Protein AF-R9M1T6-F1 (afdb_monomer_lite)

Radius of gyration: 25.54 Å; chains: 1; bounding box: 54×60×74 Å

Sequence (435 aa):
MQYQVSIPTLMDFFCQGEHQGFSEADIQTAEKTIGVALPTIYRDFLKTYGLDPINNRHNHINCPPKGIVTSYSYIQDTLEDWVEEFQEAKEQGQENRYKDNGYFALWQLPQEKWSAITDNYVLLWCENQGVWNAGYRLSDLQAGLSDPPLYISTNDDYISFAKCADNLDAFLLSMLWDAAYGYNGGVRLTDSTQINSALSQAGIDRKLLEFRGLLSACLDDKRETLYLYYNNGEYQELCTANRNKPAPQAKPVFEKPTLKYVPKGPYHIEVTFDQGIDPPNSTHIHPLIARVIERMYGKRLLVRYDWMKAIGKTKGLTLDLRDVIIEPDGTAHAPIPVNLPSSFYLDPADWSIIEEMPNLQTLRIENLIVDDFSFLSKCKNLKMLSLYNTNFTDCRMLLKLPKLEEVDLRFCPLEHEEVLQTLDIRQVGLAKEQQ

Structure (mmCIF, N/CA/C/O backbone):
data_AF-R9M1T6-F1
#
_entry.id   AF-R9M1T6-F1
#
loop_
_atom_site.group_PDB
_atom_site.id
_atom_site.type_symbol
_atom_site.label_atom_id
_atom_site.label_alt_id
_atom_site.label_comp_id
_atom_site.label_asym_id
_atom_site.label_entity_id
_atom_site.label_seq_id
_atom_site.pdbx_PDB_ins_code
_atom_site.Cartn_x
_atom_site.Cartn_y
_atom_site.Cartn_z
_atom_site.occupancy
_atom_site.B_iso_or_equiv
_atom_site.auth_seq_id
_atom_site.auth_comp_id
_atom_site.auth_asym_id
_atom_site.auth_atom_id
_atom_site.pdbx_PDB_model_num
ATOM 1 N N . MET A 1 1 ? 18.495 -6.689 -30.232 1.00 90.88 1 MET A N 1
ATOM 2 C CA . MET A 1 1 ? 17.414 -5.689 -30.244 1.00 90.88 1 MET A CA 1
ATOM 3 C C . MET A 1 1 ? 16.111 -6.429 -30.179 1.00 90.88 1 MET A C 1
ATOM 5 O O . MET A 1 1 ? 15.750 -7.103 -31.139 1.00 90.88 1 MET A O 1
ATOM 9 N N . GLN A 1 2 ? 15.448 -6.329 -29.042 1.00 91.50 2 GLN A N 1
ATOM 10 C CA . GLN A 1 2 ? 14.134 -6.905 -28.820 1.00 91.50 2 GLN A CA 1
ATOM 11 C C . GLN A 1 2 ? 13.161 -5.745 -28.665 1.00 91.50 2 GLN A C 1
ATOM 13 O O . GLN A 1 2 ? 13.312 -4.972 -27.735 1.00 91.50 2 GLN A O 1
ATOM 18 N N . TYR A 1 3 ? 12.201 -5.592 -29.574 1.00 86.50 3 TYR A N 1
ATOM 19 C CA . TYR A 1 3 ? 11.207 -4.507 -29.507 1.00 86.50 3 TYR A CA 1
ATOM 20 C C . TYR A 1 3 ? 9.906 -4.950 -28.812 1.00 86.50 3 TYR A C 1
ATOM 22 O O . TYR A 1 3 ? 9.049 -4.130 -28.504 1.00 86.50 3 TYR A O 1
ATOM 30 N N . GLN A 1 4 ? 9.685 -6.265 -28.671 1.00 81.38 4 GLN A N 1
ATOM 31 C CA . GLN A 1 4 ? 8.559 -6.856 -27.930 1.00 81.38 4 GLN A CA 1
ATOM 32 C C . GLN A 1 4 ? 9.092 -7.357 -26.592 1.00 81.38 4 GLN A C 1
ATOM 34 O O . GLN A 1 4 ? 9.202 -8.560 -26.376 1.00 81.38 4 GLN A O 1
ATOM 39 N N . VAL A 1 5 ? 9.537 -6.428 -25.749 1.00 92.25 5 VAL A N 1
ATOM 40 C CA . VAL A 1 5 ? 10.061 -6.798 -24.436 1.00 92.25 5 VAL A CA 1
ATOM 41 C C . VAL A 1 5 ? 8.866 -7.126 -23.548 1.00 92.25 5 VAL A C 1
ATOM 43 O O . VAL A 1 5 ? 8.037 -6.256 -23.293 1.00 92.25 5 VAL A O 1
ATOM 46 N N . SER A 1 6 ? 8.737 -8.392 -23.158 1.00 94.56 6 SER A N 1
ATOM 47 C CA . SER A 1 6 ? 7.660 -8.848 -22.279 1.00 94.56 6 SER A CA 1
ATOM 48 C C . SER A 1 6 ? 7.925 -8.420 -20.836 1.00 94.56 6 SER A C 1
ATOM 50 O O . SER A 1 6 ? 9.070 -8.130 -20.474 1.00 94.56 6 SER A O 1
ATOM 52 N N . ILE A 1 7 ? 6.887 -8.429 -19.994 1.00 96.12 7 ILE A N 1
ATOM 53 C CA . ILE A 1 7 ? 7.049 -8.179 -18.558 1.00 96.12 7 ILE A CA 1
ATOM 54 C C . ILE A 1 7 ? 8.094 -9.121 -17.936 1.00 96.12 7 ILE A C 1
ATOM 56 O O . ILE A 1 7 ? 9.019 -8.592 -17.327 1.00 96.12 7 ILE A O 1
ATOM 60 N N . PRO A 1 8 ? 8.073 -10.456 -18.152 1.00 96.25 8 PRO A N 1
ATOM 61 C CA . PRO A 1 8 ? 9.146 -11.340 -17.688 1.00 96.25 8 PRO A CA 1
ATOM 62 C C . PRO A 1 8 ? 10.553 -10.879 -18.082 1.00 96.25 8 PRO A C 1
ATOM 64 O O . PRO A 1 8 ? 11.430 -10.786 -17.234 1.00 96.25 8 PRO A O 1
ATOM 67 N N . THR A 1 9 ? 10.767 -10.493 -19.345 1.00 95.62 9 THR A N 1
ATOM 68 C CA . THR A 1 9 ? 12.081 -10.009 -19.800 1.00 95.62 9 THR A CA 1
ATOM 69 C C . THR A 1 9 ? 12.487 -8.692 -19.131 1.00 95.62 9 THR A C 1
ATOM 71 O O . THR A 1 9 ? 13.675 -8.457 -18.906 1.00 95.62 9 THR A O 1
ATOM 74 N N . LEU A 1 10 ? 11.528 -7.820 -18.803 1.00 95.62 10 LEU A N 1
ATOM 75 C CA . LEU A 1 10 ? 11.800 -6.607 -18.030 1.00 95.62 10 LEU A CA 1
ATOM 76 C C . LEU A 1 10 ? 12.114 -6.925 -16.563 1.00 95.62 10 LEU A C 1
ATOM 78 O O . LEU A 1 10 ? 13.045 -6.339 -16.015 1.00 95.62 10 LEU A O 1
ATOM 82 N N . MET A 1 11 ? 11.401 -7.868 -15.946 1.00 95.88 11 MET A N 1
ATOM 83 C CA . MET A 1 11 ? 11.691 -8.325 -14.584 1.00 95.88 11 MET A CA 1
ATOM 84 C C . MET A 1 11 ? 13.109 -8.901 -14.495 1.00 95.88 11 MET A C 1
ATOM 86 O O . MET A 1 11 ? 13.895 -8.427 -13.676 1.00 95.88 11 MET A O 1
ATOM 90 N N . ASP A 1 12 ? 13.489 -9.795 -15.416 1.00 94.06 12 ASP A N 1
ATOM 91 C CA . ASP A 1 12 ? 14.853 -10.339 -15.537 1.00 94.06 12 ASP A CA 1
ATOM 92 C C . ASP A 1 12 ? 15.905 -9.236 -15.754 1.00 94.06 12 ASP A C 1
ATOM 94 O O . ASP A 1 12 ? 17.079 -9.367 -15.390 1.00 94.06 12 ASP A O 1
ATOM 98 N N . PHE A 1 13 ? 15.514 -8.141 -16.417 1.00 93.69 13 PHE A N 1
ATOM 99 C CA . PHE A 1 13 ? 16.402 -7.012 -16.657 1.00 93.69 13 PHE A CA 1
ATOM 100 C C . PHE A 1 13 ? 16.722 -6.240 -15.381 1.00 93.69 13 PHE A C 1
ATOM 102 O O . PHE A 1 13 ? 17.888 -5.892 -15.176 1.00 93.69 13 PHE A O 1
ATOM 109 N N . PHE A 1 14 ? 15.720 -5.977 -14.544 1.00 91.38 14 PHE A N 1
ATOM 110 C CA . PHE A 1 14 ? 15.881 -5.191 -13.322 1.00 91.38 14 PHE A CA 1
ATOM 111 C C . PHE A 1 14 ? 16.317 -6.016 -12.109 1.00 91.38 14 PHE A C 1
ATOM 113 O O . PHE A 1 14 ? 16.978 -5.482 -11.214 1.00 91.38 14 PHE A O 1
ATOM 120 N N . CYS A 1 15 ? 15.944 -7.292 -12.055 1.00 90.12 15 CYS A N 1
ATOM 121 C CA . CYS A 1 15 ? 16.201 -8.195 -10.941 1.00 90.12 15 CYS A CA 1
ATOM 122 C C . CYS A 1 15 ? 16.911 -9.445 -11.464 1.00 90.12 15 CYS A C 1
ATOM 124 O O . CYS A 1 15 ? 16.300 -10.334 -12.044 1.00 90.12 15 CYS A O 1
ATOM 126 N N . GLN A 1 16 ? 18.233 -9.489 -11.281 1.00 85.62 16 GLN A N 1
ATOM 127 C CA . GLN A 1 16 ? 19.038 -10.637 -11.692 1.00 85.62 16 GLN A CA 1
ATOM 128 C C . GLN A 1 16 ? 18.942 -11.762 -10.659 1.00 85.62 16 GLN A C 1
ATOM 130 O O . GLN A 1 16 ? 19.071 -11.515 -9.460 1.00 85.62 16 GLN A O 1
ATOM 135 N N . GLY A 1 17 ? 18.841 -13.000 -11.138 1.00 86.75 17 GLY A N 1
ATOM 136 C CA . GLY A 1 17 ? 18.866 -14.193 -10.297 1.00 86.75 17 GLY A CA 1
ATOM 137 C C . GLY A 1 17 ? 17.488 -14.822 -10.138 1.00 86.75 17 GLY A C 1
ATOM 138 O O . GLY A 1 17 ? 16.671 -14.779 -11.051 1.00 86.75 17 GLY A O 1
ATOM 139 N N . GLU A 1 18 ? 17.271 -15.479 -9.004 1.00 89.31 18 GLU A N 1
ATOM 140 C CA . GLU A 1 18 ? 16.006 -16.143 -8.706 1.00 89.31 18 GLU A CA 1
ATOM 141 C C . GLU A 1 18 ? 14.976 -15.121 -8.218 1.00 89.31 18 GLU A C 1
ATOM 143 O O . GLU A 1 18 ? 15.185 -14.461 -7.197 1.00 89.31 18 GLU A O 1
ATOM 148 N N . HIS A 1 19 ? 13.867 -15.014 -8.946 1.00 91.94 19 HIS A N 1
ATOM 149 C CA . HIS A 1 19 ? 12.735 -14.187 -8.548 1.00 91.94 19 HIS A CA 1
ATOM 150 C C . HIS A 1 19 ? 12.046 -14.753 -7.313 1.00 91.94 19 HIS A C 1
ATOM 152 O O . HIS A 1 19 ? 12.027 -15.966 -7.085 1.00 91.94 19 HIS A O 1
ATOM 158 N N . GLN A 1 20 ? 11.471 -13.860 -6.518 1.00 86.81 20 GLN A N 1
ATOM 159 C CA . GLN A 1 20 ? 10.734 -14.228 -5.320 1.00 86.81 20 GLN A CA 1
ATOM 160 C C . GLN A 1 20 ? 9.318 -13.666 -5.408 1.00 86.81 20 GLN A C 1
ATOM 162 O O . GLN A 1 20 ? 9.093 -12.530 -5.827 1.00 86.81 20 GLN A O 1
ATOM 167 N N . GLY A 1 21 ? 8.342 -14.443 -4.950 1.00 87.56 21 GLY A N 1
ATOM 168 C CA . GLY A 1 21 ? 6.949 -14.024 -4.949 1.00 87.56 21 GLY A CA 1
ATOM 169 C C . GLY A 1 21 ? 6.192 -14.460 -3.709 1.00 87.56 21 GLY A C 1
ATOM 170 O O . GLY A 1 21 ? 6.712 -15.139 -2.824 1.00 87.56 21 GLY A O 1
ATOM 171 N N . PHE A 1 22 ? 4.944 -14.014 -3.635 1.00 87.00 22 PHE A N 1
ATOM 172 C CA . PHE A 1 22 ? 4.088 -14.258 -2.483 1.00 87.00 22 PHE A CA 1
ATOM 173 C C . PHE A 1 22 ? 3.567 -15.690 -2.443 1.00 87.00 22 PHE A C 1
ATOM 175 O O . PHE A 1 22 ? 3.377 -16.345 -3.473 1.00 87.00 22 PHE A O 1
ATOM 182 N N . SER A 1 23 ? 3.285 -16.164 -1.229 1.00 87.50 23 SER A N 1
ATOM 183 C CA . SER A 1 23 ? 2.700 -17.483 -1.044 1.00 87.50 23 SER A CA 1
ATOM 184 C C . SER A 1 23 ? 1.258 -17.525 -1.559 1.00 87.50 23 SER A C 1
ATOM 186 O O . SER A 1 23 ? 0.512 -16.545 -1.514 1.00 87.50 23 SER A O 1
ATOM 188 N N . GLU A 1 24 ? 0.831 -18.708 -2.000 1.00 93.44 24 GLU A N 1
ATOM 189 C CA . GLU A 1 24 ? -0.563 -18.970 -2.372 1.00 93.44 24 GLU A CA 1
ATOM 190 C C . GLU A 1 24 ? -1.530 -18.642 -1.217 1.00 93.44 24 GLU A C 1
ATOM 192 O O . GLU A 1 24 ? -2.611 -18.104 -1.445 1.00 93.44 24 GLU A O 1
ATOM 197 N N . ALA A 1 25 ? -1.118 -18.903 0.028 1.00 86.00 25 ALA A N 1
ATOM 198 C CA . ALA A 1 25 ? -1.914 -18.631 1.221 1.00 86.00 25 ALA A CA 1
ATOM 199 C C . ALA A 1 25 ? -2.118 -17.126 1.469 1.00 86.00 25 ALA A C 1
ATOM 201 O O . ALA A 1 25 ? -3.219 -16.715 1.847 1.00 86.00 25 ALA A O 1
ATOM 202 N N . ASP A 1 26 ? -1.100 -16.295 1.226 1.00 84.25 26 ASP A N 1
ATOM 203 C CA . ASP A 1 26 ? -1.210 -14.838 1.378 1.00 84.25 26 ASP A CA 1
ATOM 204 C C . ASP A 1 26 ? -2.172 -14.249 0.345 1.00 84.25 26 ASP A C 1
ATOM 206 O O . ASP A 1 26 ? -3.029 -13.431 0.685 1.00 84.25 26 ASP A O 1
ATOM 210 N N . ILE A 1 27 ? -2.079 -14.712 -0.904 1.00 92.94 27 ILE A N 1
ATOM 211 C CA . ILE A 1 27 ? -2.970 -14.284 -1.989 1.00 92.94 27 ILE A CA 1
ATOM 212 C C . ILE A 1 27 ? -4.417 -14.686 -1.680 1.00 92.94 27 ILE A C 1
ATOM 214 O O . ILE A 1 27 ? -5.307 -13.843 -1.736 1.00 92.94 27 ILE A O 1
ATOM 218 N N . GLN A 1 28 ? -4.658 -15.932 -1.267 1.00 94.38 28 GLN A N 1
ATOM 219 C CA . GLN A 1 28 ? -6.000 -16.393 -0.885 1.00 94.38 28 GLN A CA 1
ATOM 220 C C . GLN A 1 28 ? -6.563 -15.623 0.317 1.00 94.38 28 GLN A C 1
ATOM 222 O O . GLN A 1 28 ? -7.764 -15.359 0.395 1.00 94.38 28 GLN A O 1
ATOM 227 N N . THR A 1 29 ? -5.703 -15.237 1.261 1.00 85.56 29 THR A N 1
ATOM 228 C CA . THR A 1 29 ? -6.105 -14.424 2.414 1.00 85.56 29 THR A CA 1
ATOM 229 C C . THR A 1 29 ? -6.502 -13.009 1.984 1.00 85.56 29 THR A C 1
ATOM 231 O O . THR A 1 29 ? -7.514 -12.494 2.469 1.00 85.56 29 THR A O 1
ATOM 234 N N . ALA A 1 30 ? -5.771 -12.398 1.045 1.00 86.00 30 ALA A N 1
ATOM 235 C CA . ALA A 1 30 ? -6.167 -11.129 0.433 1.00 86.00 30 ALA A CA 1
ATOM 236 C C . ALA A 1 30 ? -7.517 -11.250 -0.292 1.00 86.00 30 ALA A C 1
ATOM 238 O O . ALA A 1 30 ? -8.430 -10.483 -0.002 1.00 86.00 30 ALA A O 1
ATOM 239 N N . GLU A 1 31 ? -7.686 -12.253 -1.159 1.00 97.00 31 GLU A N 1
ATOM 240 C CA . GLU A 1 31 ? -8.927 -12.505 -1.915 1.00 97.00 31 GLU A CA 1
ATOM 241 C C . GLU A 1 31 ? -10.145 -12.696 -1.006 1.00 97.00 31 GLU A C 1
ATOM 243 O O . GLU A 1 31 ? -11.215 -12.135 -1.248 1.00 97.00 31 GLU A O 1
ATOM 248 N N . LYS A 1 32 ? -9.973 -13.436 0.096 1.00 93.00 32 LYS A N 1
ATOM 249 C CA . LYS A 1 32 ? -11.011 -13.594 1.119 1.00 93.00 32 LYS A CA 1
ATOM 250 C C . LYS A 1 32 ? -11.379 -12.261 1.775 1.00 93.00 32 LYS A C 1
ATOM 252 O O . LYS A 1 32 ? -12.546 -12.051 2.090 1.00 93.00 32 LYS A O 1
ATOM 257 N N . THR A 1 33 ? -10.398 -11.386 1.986 1.00 87.50 33 THR A N 1
ATOM 258 C CA . THR A 1 33 ? -10.590 -10.069 2.610 1.00 87.50 33 THR A CA 1
ATOM 259 C C . THR A 1 33 ? -11.335 -9.114 1.677 1.00 87.50 33 THR A C 1
ATOM 261 O O . THR A 1 33 ? -12.267 -8.445 2.113 1.00 87.50 33 THR A O 1
ATOM 264 N N . ILE A 1 34 ? -10.980 -9.083 0.389 1.00 93.38 34 ILE A N 1
ATOM 265 C CA . ILE A 1 34 ? -11.637 -8.224 -0.615 1.00 93.38 34 ILE A CA 1
ATOM 266 C C . ILE A 1 34 ? -12.942 -8.819 -1.170 1.00 93.38 34 ILE A C 1
ATOM 268 O O . ILE A 1 34 ? -13.701 -8.120 -1.839 1.00 93.38 34 ILE A O 1
ATOM 272 N N . GLY A 1 35 ? -13.216 -10.100 -0.906 1.00 95.25 35 GLY A N 1
ATOM 273 C CA . GLY A 1 35 ? -14.449 -10.781 -1.304 1.00 95.25 35 GLY A CA 1
ATOM 274 C C . GLY A 1 35 ? -14.520 -11.179 -2.783 1.00 95.25 35 GLY A C 1
ATOM 275 O O . GLY A 1 35 ? -15.610 -11.462 -3.280 1.00 95.25 35 GLY A O 1
ATOM 276 N N . VAL A 1 36 ? -13.392 -11.202 -3.500 1.00 97.00 36 VAL A N 1
ATOM 277 C CA . VAL A 1 36 ? -13.307 -11.618 -4.909 1.00 97.00 36 VAL A CA 1
ATOM 278 C C . VAL A 1 36 ? -11.933 -12.223 -5.210 1.00 97.00 36 VAL A C 1
ATOM 280 O O . VAL A 1 36 ? -10.946 -11.876 -4.564 1.00 97.00 36 VAL A O 1
ATOM 283 N N . ALA A 1 37 ? -11.864 -13.125 -6.191 1.00 97.38 37 ALA A N 1
ATOM 284 C CA . ALA A 1 37 ? -10.594 -13.657 -6.679 1.00 97.38 37 ALA A CA 1
ATOM 285 C C . ALA A 1 37 ? -9.868 -12.630 -7.565 1.00 97.38 37 ALA A C 1
ATOM 287 O O . ALA A 1 37 ? -10.502 -11.888 -8.318 1.00 97.38 37 ALA A O 1
ATOM 288 N N . LEU A 1 38 ? -8.538 -12.613 -7.501 1.00 97.81 38 LEU A N 1
ATOM 289 C CA . LEU A 1 38 ? -7.703 -11.826 -8.405 1.00 97.81 38 LEU A CA 1
ATOM 290 C C . LEU A 1 38 ? -7.570 -12.539 -9.767 1.00 97.81 38 LEU A C 1
ATOM 292 O O . LEU A 1 38 ? -7.615 -13.774 -9.817 1.00 97.81 38 LEU A O 1
ATOM 296 N N . PRO A 1 39 ? -7.348 -11.805 -10.876 1.00 97.94 39 PRO A N 1
ATOM 297 C CA . PRO A 1 39 ? -7.115 -12.417 -12.186 1.00 97.94 39 PRO A CA 1
ATOM 298 C C . PRO A 1 39 ? -5.910 -13.371 -12.169 1.00 97.94 39 PRO A C 1
ATOM 300 O O . PRO A 1 39 ? -4.900 -13.065 -11.535 1.00 97.94 39 PRO A O 1
ATOM 303 N N . THR A 1 40 ? -5.981 -14.497 -12.892 1.00 97.94 40 THR A N 1
ATOM 304 C CA . THR A 1 40 ? -4.942 -15.556 -12.897 1.00 97.94 40 THR A CA 1
ATOM 305 C C . THR A 1 40 ? -3.554 -15.034 -13.275 1.00 97.94 40 THR A C 1
ATOM 307 O O . THR A 1 40 ? -2.688 -14.998 -12.416 1.00 97.94 40 THR A O 1
ATOM 310 N N . ILE A 1 41 ? -3.380 -14.482 -14.475 1.00 97.19 41 ILE A N 1
ATOM 311 C CA . ILE A 1 41 ? -3.114 -13.052 -14.541 1.00 97.19 41 ILE A CA 1
ATOM 312 C C . ILE A 1 41 ? -2.075 -12.467 -13.576 1.00 97.19 41 ILE A C 1
ATOM 314 O O . ILE A 1 41 ? -0.861 -12.659 -13.632 1.00 97.19 41 ILE A O 1
ATOM 318 N N . TYR A 1 42 ? -2.645 -11.683 -12.675 1.00 97.81 42 TYR A N 1
ATOM 319 C CA . TYR A 1 42 ? -1.970 -10.953 -11.632 1.00 97.81 42 TYR A CA 1
ATOM 320 C C . TYR A 1 42 ? -1.501 -11.866 -10.497 1.00 97.81 42 TYR A C 1
ATOM 322 O O . TYR A 1 42 ? -0.472 -11.599 -9.881 1.00 97.81 42 TYR A O 1
ATOM 330 N N . ARG A 1 43 ? -2.199 -12.981 -10.243 1.00 97.81 43 ARG A N 1
ATOM 331 C CA . ARG A 1 43 ? -1.748 -13.993 -9.275 1.00 97.81 43 ARG A CA 1
ATOM 332 C C . ARG A 1 43 ? -0.415 -14.601 -9.698 1.00 97.81 43 ARG A C 1
ATOM 334 O O . ARG A 1 43 ? 0.479 -14.720 -8.868 1.00 97.81 43 ARG A O 1
ATOM 341 N N . ASP A 1 44 ? -0.266 -14.943 -10.972 1.00 98.12 44 ASP A N 1
ATOM 342 C CA . ASP A 1 44 ? 0.965 -15.511 -11.518 1.00 98.12 44 ASP A CA 1
ATOM 343 C C . ASP A 1 44 ? 2.113 -14.499 -11.433 1.00 98.12 44 ASP A C 1
ATOM 345 O O . ASP A 1 44 ? 3.217 -14.856 -11.013 1.00 98.12 44 ASP A O 1
ATOM 349 N N . PHE A 1 45 ? 1.832 -13.219 -11.710 1.00 98.12 45 PHE A N 1
ATOM 350 C CA . PHE A 1 45 ? 2.783 -12.134 -11.469 1.00 98.12 45 PHE A CA 1
ATOM 351 C C . PHE A 1 45 ? 3.197 -12.051 -9.990 1.00 98.12 45 PHE A C 1
ATOM 353 O O . PHE A 1 45 ? 4.386 -12.096 -9.689 1.00 98.12 45 PHE A O 1
ATOM 360 N N . LEU A 1 46 ? 2.246 -12.003 -9.050 1.00 96.00 46 LEU A N 1
ATOM 361 C CA . LEU A 1 46 ? 2.537 -11.916 -7.612 1.00 96.00 46 LEU A CA 1
ATOM 362 C C . LEU A 1 46 ? 3.334 -13.118 -7.088 1.00 96.00 46 LEU A C 1
ATOM 364 O O . LEU A 1 46 ? 4.223 -12.944 -6.254 1.00 96.00 46 LEU A O 1
ATOM 368 N N . LYS A 1 47 ? 3.033 -14.327 -7.567 1.00 96.50 47 LYS A N 1
ATOM 369 C CA . LYS A 1 47 ? 3.713 -15.571 -7.164 1.00 96.50 47 LYS A CA 1
ATOM 370 C C . LYS A 1 47 ? 5.120 -15.695 -7.725 1.00 96.50 47 LYS A C 1
ATOM 372 O O . LYS A 1 47 ? 5.947 -16.360 -7.112 1.00 96.50 47 LYS A O 1
ATOM 377 N N . THR A 1 48 ? 5.373 -15.084 -8.877 1.00 97.12 48 THR A N 1
ATOM 378 C CA . THR A 1 48 ? 6.676 -15.167 -9.542 1.00 97.12 48 THR A CA 1
ATOM 379 C C . THR A 1 48 ? 7.578 -14.015 -9.121 1.00 97.12 48 THR A C 1
ATOM 381 O O . THR A 1 48 ? 8.725 -14.243 -8.769 1.00 97.12 48 THR A O 1
ATOM 384 N N . TYR A 1 49 ? 7.040 -12.797 -9.116 1.00 96.19 49 TYR A N 1
ATOM 385 C CA . TYR A 1 49 ? 7.806 -11.553 -9.062 1.00 96.19 49 TYR A CA 1
ATOM 386 C C . TYR A 1 49 ? 7.456 -10.662 -7.874 1.00 96.19 49 TYR A C 1
ATOM 388 O O . TYR A 1 49 ? 8.081 -9.625 -7.693 1.00 96.19 49 TYR A O 1
ATOM 396 N N . GLY A 1 50 ? 6.419 -10.982 -7.095 1.00 88.94 50 GLY A N 1
ATOM 397 C CA . GLY A 1 50 ? 5.816 -10.038 -6.151 1.00 88.94 50 GLY A CA 1
ATOM 398 C C . GLY A 1 50 ? 6.771 -9.464 -5.095 1.00 88.94 50 GLY A C 1
ATOM 399 O O . GLY A 1 50 ? 6.568 -8.331 -4.661 1.00 88.94 50 GLY A O 1
ATOM 400 N N . LEU A 1 51 ? 7.820 -10.200 -4.720 1.00 85.38 51 LEU A N 1
ATOM 401 C CA . LEU A 1 51 ? 8.828 -9.776 -3.741 1.00 85.38 51 LEU A CA 1
ATOM 402 C C . LEU A 1 51 ? 10.077 -9.154 -4.381 1.00 85.38 51 LEU A C 1
ATOM 404 O O . LEU A 1 51 ? 10.993 -8.755 -3.658 1.00 85.38 51 LEU A O 1
ATOM 408 N N . ASP A 1 52 ? 10.126 -9.039 -5.707 1.00 88.69 52 ASP A N 1
ATOM 409 C CA . ASP A 1 52 ? 11.267 -8.451 -6.393 1.00 88.69 52 ASP A CA 1
ATOM 410 C C . ASP A 1 52 ? 11.441 -6.967 -6.015 1.00 88.69 52 ASP A C 1
ATOM 412 O O . ASP A 1 52 ? 10.468 -6.201 -6.017 1.00 88.69 52 ASP A O 1
ATOM 416 N N . PRO A 1 53 ? 12.680 -6.507 -5.739 1.00 85.31 53 PRO A N 1
ATOM 417 C CA . PRO A 1 53 ? 12.933 -5.138 -5.287 1.00 85.31 53 PRO A CA 1
ATOM 418 C C . PRO A 1 53 ? 12.425 -4.053 -6.240 1.00 85.31 53 PRO A C 1
ATOM 420 O O . PRO A 1 53 ? 12.062 -2.965 -5.792 1.00 85.31 53 PRO A O 1
ATOM 423 N N . ILE A 1 54 ? 12.377 -4.337 -7.547 1.00 89.12 54 ILE A N 1
ATOM 424 C CA . ILE A 1 54 ? 11.920 -3.371 -8.551 1.00 89.12 54 ILE A CA 1
ATOM 425 C C . ILE A 1 54 ? 10.463 -2.942 -8.335 1.00 89.12 54 ILE A C 1
ATOM 427 O O . ILE A 1 54 ? 10.132 -1.792 -8.610 1.00 89.12 54 ILE A O 1
ATOM 431 N N . ASN A 1 55 ? 9.625 -3.800 -7.743 1.00 89.69 55 ASN A N 1
ATOM 432 C CA . ASN A 1 55 ? 8.229 -3.485 -7.417 1.00 89.69 55 ASN A CA 1
ATOM 433 C C . ASN A 1 55 ? 8.077 -2.444 -6.297 1.00 89.69 55 ASN A C 1
ATOM 435 O O . ASN A 1 55 ? 6.955 -2.066 -5.967 1.00 89.69 55 ASN A O 1
ATOM 439 N N . ASN A 1 56 ? 9.187 -2.027 -5.678 1.00 83.50 56 ASN A N 1
ATOM 440 C CA . ASN A 1 56 ? 9.245 -1.013 -4.625 1.00 83.50 56 ASN A CA 1
ATOM 441 C C . ASN A 1 56 ? 10.143 0.180 -4.987 1.00 83.50 56 ASN A C 1
ATOM 443 O O . ASN A 1 56 ? 10.456 1.009 -4.124 1.00 83.50 56 ASN A O 1
ATOM 447 N N . ARG A 1 57 ? 10.580 0.259 -6.248 1.00 83.56 57 ARG A N 1
ATOM 448 C CA . ARG A 1 57 ? 11.387 1.357 -6.772 1.00 83.56 57 ARG A CA 1
ATOM 449 C C . ARG A 1 57 ? 10.479 2.363 -7.466 1.00 83.56 57 ARG A C 1
ATOM 451 O O . ARG A 1 57 ? 9.777 2.010 -8.406 1.00 83.56 57 ARG A O 1
ATOM 458 N N . HIS A 1 58 ? 10.572 3.628 -7.068 1.00 82.06 58 HIS A N 1
ATOM 459 C CA . HIS A 1 58 ? 9.731 4.739 -7.526 1.00 82.06 58 HIS A CA 1
ATOM 460 C C . HIS A 1 58 ? 8.251 4.613 -7.174 1.00 82.06 58 HIS A C 1
ATOM 462 O O . HIS A 1 58 ? 7.676 5.586 -6.730 1.00 82.06 58 HIS A O 1
ATOM 468 N N . ASN A 1 59 ? 7.627 3.460 -7.362 1.00 84.06 59 ASN A N 1
ATOM 469 C CA . ASN A 1 59 ? 6.248 3.199 -6.978 1.00 84.06 59 ASN A CA 1
ATOM 470 C C . ASN A 1 59 ? 6.161 1.824 -6.305 1.00 84.06 59 ASN A C 1
ATOM 472 O O . ASN A 1 59 ? 7.161 1.102 -6.224 1.00 84.06 59 ASN A O 1
ATOM 476 N N . HIS A 1 60 ? 4.977 1.465 -5.812 1.00 83.31 60 HIS A N 1
ATOM 477 C CA . HIS A 1 60 ? 4.789 0.281 -4.980 1.00 83.31 60 HIS A CA 1
ATOM 478 C C . HIS A 1 60 ? 3.673 -0.606 -5.502 1.00 83.31 60 HIS A C 1
ATOM 480 O O . HIS A 1 60 ? 2.542 -0.152 -5.637 1.00 83.31 60 HIS A O 1
ATOM 486 N N . ILE A 1 61 ? 3.967 -1.889 -5.706 1.00 90.75 61 ILE A N 1
ATOM 487 C CA . ILE A 1 61 ? 2.935 -2.928 -5.743 1.00 90.75 61 ILE A CA 1
ATOM 488 C C . ILE A 1 61 ? 2.553 -3.285 -4.302 1.00 90.75 61 ILE A C 1
ATOM 490 O O . ILE A 1 61 ? 3.411 -3.524 -3.452 1.00 90.75 61 ILE A O 1
ATOM 494 N N . ASN A 1 62 ? 1.256 -3.324 -4.019 1.00 84.56 62 ASN A N 1
ATOM 495 C CA . ASN A 1 62 ? 0.725 -3.641 -2.703 1.00 84.56 62 ASN A CA 1
ATOM 496 C C . ASN A 1 62 ? 0.897 -5.131 -2.376 1.00 84.56 62 ASN A C 1
ATOM 498 O O . ASN A 1 62 ? 0.451 -6.009 -3.114 1.00 84.56 62 ASN A O 1
ATOM 502 N N . CYS A 1 63 ? 1.499 -5.419 -1.222 1.00 80.12 63 CYS A N 1
ATOM 503 C CA . CYS A 1 63 ? 1.819 -6.784 -0.810 1.00 80.12 63 CYS A CA 1
ATOM 504 C C . CYS A 1 63 ? 0.624 -7.481 -0.125 1.00 80.12 63 CYS A C 1
ATOM 506 O O . CYS A 1 63 ? 0.120 -6.961 0.876 1.00 80.12 63 CYS A O 1
ATOM 508 N N . PRO A 1 64 ? 0.191 -8.678 -0.557 1.00 75.69 64 PRO A N 1
ATOM 509 C CA . PRO A 1 64 ? -0.746 -9.489 0.217 1.00 75.69 64 PRO A CA 1
ATOM 510 C C . PRO A 1 64 ? -0.116 -9.982 1.544 1.00 75.69 64 PRO A C 1
ATOM 512 O O . PRO A 1 64 ? 1.108 -10.012 1.675 1.00 75.69 64 PRO A O 1
ATOM 515 N N . PRO A 1 65 ? -0.930 -10.363 2.548 1.00 64.44 65 PRO A N 1
ATOM 516 C CA . PRO A 1 65 ? -2.390 -10.309 2.536 1.00 64.44 65 PRO A CA 1
ATOM 517 C C . PRO A 1 65 ? -2.963 -8.932 2.900 1.00 64.44 65 PRO A C 1
ATOM 519 O O . PRO A 1 65 ? -4.101 -8.641 2.556 1.00 64.44 65 PRO A O 1
ATOM 522 N N . LYS A 1 66 ? -2.198 -8.080 3.596 1.00 68.25 66 LYS A N 1
ATOM 523 C CA . LYS A 1 66 ? -2.715 -6.837 4.204 1.00 68.25 66 LYS A CA 1
ATOM 524 C C . LYS A 1 66 ? -2.704 -5.614 3.280 1.00 68.25 66 LYS A C 1
ATOM 526 O O . LYS A 1 66 ? -3.375 -4.639 3.587 1.00 68.25 66 LYS A O 1
ATOM 531 N N . GLY A 1 67 ? -1.912 -5.621 2.210 1.00 70.19 67 GLY A N 1
ATOM 532 C CA . GLY A 1 67 ? -1.770 -4.475 1.307 1.00 70.19 67 GLY A CA 1
ATOM 533 C C . GLY A 1 67 ? -2.827 -4.416 0.207 1.00 70.19 67 GLY A C 1
ATOM 534 O O . GLY A 1 67 ? -3.085 -3.340 -0.318 1.00 70.19 67 GLY A O 1
ATOM 535 N N . ILE A 1 68 ? -3.446 -5.546 -0.141 1.00 85.06 68 ILE A N 1
ATOM 536 C CA . ILE A 1 68 ? -4.497 -5.590 -1.161 1.00 85.06 68 ILE A CA 1
ATOM 537 C C . ILE A 1 68 ? -5.837 -5.359 -0.470 1.00 85.06 68 ILE A C 1
ATOM 539 O O . ILE A 1 68 ? -6.370 -6.242 0.200 1.00 85.06 68 ILE A O 1
ATOM 543 N N . VAL A 1 69 ? -6.366 -4.153 -0.634 1.00 88.00 69 VAL A N 1
ATOM 544 C CA . VAL A 1 69 ? -7.611 -3.695 -0.009 1.00 88.00 69 VAL A CA 1
ATOM 545 C C . VAL A 1 69 ? -8.515 -3.041 -1.045 1.00 88.00 69 VAL A C 1
ATOM 547 O O . VAL A 1 69 ? -8.124 -2.835 -2.194 1.00 88.00 69 VAL A O 1
ATOM 550 N N . THR A 1 70 ? -9.747 -2.728 -0.653 1.00 96.06 70 THR A N 1
ATOM 551 C CA . THR A 1 70 ? -10.694 -2.043 -1.536 1.00 96.06 70 THR A CA 1
ATOM 552 C C . THR A 1 70 ? -10.709 -0.536 -1.279 1.00 96.06 70 THR A C 1
ATOM 554 O O . THR A 1 70 ? -10.483 -0.106 -0.147 1.00 96.06 70 THR A O 1
ATOM 557 N N . SER A 1 71 ? -11.015 0.277 -2.293 1.00 95.38 71 SER A N 1
ATOM 558 C CA . SER A 1 71 ? -11.194 1.724 -2.127 1.00 95.38 71 SER A CA 1
ATOM 559 C C . SER A 1 71 ? -12.288 2.027 -1.107 1.00 95.38 71 SER A C 1
ATOM 561 O O . SER A 1 71 ? -12.141 2.959 -0.327 1.00 95.38 71 SER A O 1
ATOM 563 N N . TYR A 1 72 ? -13.333 1.198 -1.021 1.00 96.50 72 TYR A N 1
ATOM 564 C CA . TYR A 1 72 ? -14.376 1.349 -0.002 1.00 96.50 72 TYR A CA 1
ATOM 565 C C . TYR A 1 72 ? -13.843 1.175 1.425 1.00 96.50 72 TYR A C 1
ATOM 567 O O . TYR A 1 72 ? -14.302 1.885 2.313 1.00 96.50 72 TYR A O 1
ATOM 575 N N . SER A 1 73 ? -12.853 0.302 1.650 1.00 87.50 73 SER A N 1
ATOM 576 C CA . SER A 1 73 ? -12.189 0.192 2.959 1.00 87.50 73 SER A CA 1
ATOM 577 C C . SER A 1 73 ? -11.523 1.513 3.346 1.00 87.50 73 SER A C 1
ATOM 579 O O . SER A 1 73 ? -11.747 2.015 4.440 1.00 87.50 73 SER A O 1
ATOM 581 N N . TYR A 1 74 ? -10.769 2.123 2.427 1.00 82.00 74 TYR A N 1
ATOM 582 C CA . TYR A 1 74 ? -10.125 3.414 2.682 1.00 82.00 74 TYR A CA 1
ATOM 583 C C . TYR A 1 74 ? -11.115 4.570 2.804 1.00 82.00 74 TYR A C 1
ATOM 585 O O . TYR A 1 74 ? -10.901 5.472 3.611 1.00 82.00 74 TYR A O 1
ATOM 593 N N . ILE A 1 75 ? -12.198 4.563 2.021 1.00 87.19 75 ILE A N 1
ATOM 594 C CA . ILE A 1 75 ? -13.286 5.533 2.176 1.00 87.19 75 ILE A CA 1
ATOM 595 C C . ILE A 1 75 ? -13.867 5.406 3.579 1.00 87.19 75 ILE A C 1
ATOM 597 O O . ILE A 1 75 ? -14.053 6.424 4.229 1.00 87.19 75 ILE A O 1
ATOM 601 N N . GLN A 1 76 ? -14.134 4.190 4.059 1.00 82.62 76 GLN A N 1
ATOM 602 C CA . GLN A 1 76 ? -14.685 3.976 5.392 1.00 82.62 76 GLN A CA 1
ATOM 603 C C . GLN A 1 76 ? -13.753 4.520 6.479 1.00 82.62 76 GLN A C 1
ATOM 605 O O . GLN A 1 76 ? -14.204 5.329 7.288 1.00 82.62 76 GLN A O 1
ATOM 610 N N . ASP A 1 77 ? -12.465 4.174 6.429 1.00 74.44 77 ASP A N 1
ATOM 611 C CA . ASP A 1 77 ? -11.452 4.699 7.354 1.00 74.44 77 ASP A CA 1
ATOM 612 C C . ASP A 1 77 ? -11.387 6.234 7.292 1.00 74.44 77 ASP A C 1
ATOM 614 O O . ASP A 1 77 ? -11.375 6.917 8.316 1.00 74.44 77 ASP A O 1
ATOM 618 N N . THR A 1 78 ? -11.430 6.797 6.079 1.00 75.88 78 THR A N 1
ATOM 619 C CA . THR A 1 78 ? -11.468 8.249 5.882 1.00 75.88 78 THR A CA 1
ATOM 620 C C . THR A 1 78 ? -12.735 8.841 6.489 1.00 75.88 78 THR A C 1
ATOM 622 O O . THR A 1 78 ? -12.672 9.869 7.140 1.00 75.88 78 THR A O 1
ATOM 625 N N . LEU A 1 79 ? -13.902 8.225 6.319 1.00 79.06 79 LEU A N 1
ATOM 626 C CA . LEU A 1 79 ? -15.160 8.758 6.833 1.00 79.06 79 LEU A CA 1
ATOM 627 C C . LEU A 1 79 ? -15.213 8.782 8.356 1.00 79.06 79 LEU A C 1
ATOM 629 O O . LEU A 1 79 ? -15.726 9.763 8.894 1.00 79.06 79 LEU A O 1
ATOM 633 N N . GLU A 1 80 ? -14.669 7.770 9.041 1.00 73.06 80 GLU A N 1
ATOM 634 C CA . GLU A 1 80 ? -14.558 7.745 10.511 1.00 73.06 80 GLU A CA 1
ATOM 635 C C . GLU A 1 80 ? -13.899 9.021 11.050 1.00 73.06 80 GLU A C 1
ATOM 637 O O . GLU A 1 80 ? -14.313 9.576 12.071 1.00 73.06 80 GLU A O 1
ATOM 642 N N . ASP A 1 81 ? -12.941 9.536 10.289 1.00 70.44 81 ASP A N 1
ATOM 643 C CA . ASP A 1 81 ? -12.188 10.744 10.565 1.00 70.44 81 ASP A CA 1
ATOM 644 C C . ASP A 1 81 ? -13.008 12.041 10.408 1.00 70.44 81 ASP A C 1
ATOM 646 O O . ASP A 1 81 ? -12.643 13.064 10.994 1.00 70.44 81 ASP A O 1
ATOM 650 N N . TRP A 1 82 ? -14.096 12.043 9.633 1.00 76.06 82 TRP A N 1
ATOM 651 C CA . TRP A 1 82 ? -14.937 13.225 9.376 1.00 76.06 82 TRP A CA 1
ATOM 652 C C . TRP A 1 82 ? -16.309 13.176 10.059 1.00 76.06 82 TRP A C 1
ATOM 654 O O . TRP A 1 82 ? -17.018 14.181 10.038 1.00 76.06 82 TRP A O 1
ATOM 664 N N . VAL A 1 83 ? -16.690 12.055 10.693 1.00 80.75 83 VAL A N 1
ATOM 665 C CA . VAL A 1 83 ? -18.034 11.864 11.282 1.00 80.75 83 VAL A CA 1
ATOM 666 C C . VAL A 1 83 ? -18.448 13.022 12.190 1.00 80.75 83 VAL A C 1
ATOM 668 O O . VAL A 1 83 ? -19.552 13.536 12.040 1.00 80.75 83 VAL A O 1
ATOM 671 N N . GLU A 1 84 ? -17.583 13.437 13.122 1.00 81.38 84 GLU A N 1
ATOM 672 C CA . GLU A 1 84 ? -17.891 14.520 14.072 1.00 81.38 84 GLU A CA 1
ATOM 673 C C . GLU A 1 84 ? -18.152 15.848 13.344 1.00 81.38 84 GLU A C 1
ATOM 675 O O . GLU A 1 84 ? -19.152 16.514 13.607 1.00 81.38 84 GLU A O 1
ATOM 680 N N . GLU A 1 85 ? -17.288 16.201 12.392 1.00 86.56 85 GLU A N 1
ATOM 681 C CA . GLU A 1 85 ? -17.356 17.457 11.640 1.00 86.56 85 GLU A CA 1
ATOM 682 C C . GLU A 1 85 ? -18.587 17.511 10.724 1.00 86.56 85 GLU A C 1
ATOM 684 O O . GLU A 1 85 ? -19.311 18.508 10.693 1.00 86.56 85 GLU A O 1
ATOM 689 N N . PHE A 1 86 ? -18.867 16.423 10.005 1.00 91.75 86 PHE A N 1
ATOM 690 C CA . PHE A 1 86 ? -20.032 16.329 9.126 1.00 91.75 86 PHE A CA 1
ATOM 691 C C . PHE A 1 86 ? -21.345 16.336 9.907 1.00 91.75 86 PHE A C 1
ATOM 693 O O . PHE A 1 86 ? -22.312 16.979 9.485 1.00 91.75 86 PHE A O 1
ATOM 700 N N . GLN A 1 87 ? -21.375 15.673 11.064 1.00 92.25 87 GLN A N 1
ATOM 701 C CA . GLN A 1 87 ? -22.532 15.674 11.948 1.00 92.25 87 GLN A CA 1
ATOM 702 C C . GLN A 1 87 ? -22.797 17.075 12.519 1.00 92.25 87 GLN A C 1
ATOM 704 O O . GLN A 1 87 ? -23.930 17.551 12.457 1.00 92.25 87 GLN A O 1
ATOM 709 N N . GLU A 1 88 ? -21.762 17.774 12.992 1.00 92.31 88 GLU A N 1
ATOM 710 C CA . GLU A 1 88 ? -21.880 19.149 13.490 1.00 92.31 88 GLU A CA 1
ATOM 711 C C . GLU A 1 88 ? -22.372 20.106 12.392 1.00 92.31 88 GLU A C 1
ATOM 713 O O . GLU A 1 88 ? -23.294 20.899 12.606 1.00 92.31 88 GLU A O 1
ATOM 718 N N . ALA A 1 89 ? -21.809 20.002 11.185 1.00 91.62 89 ALA A N 1
ATOM 719 C CA . ALA A 1 89 ? -22.225 20.815 10.048 1.00 91.62 89 ALA A CA 1
ATOM 720 C C . ALA A 1 89 ? -23.704 20.604 9.696 1.00 91.62 89 ALA A C 1
ATOM 722 O O . ALA A 1 89 ? -24.405 21.566 9.372 1.00 91.62 89 ALA A O 1
ATOM 723 N N . LYS A 1 90 ? -24.195 19.365 9.792 1.00 92.00 90 LYS A N 1
ATOM 724 C CA . LYS A 1 90 ? -25.604 19.024 9.578 1.00 92.00 90 LYS A CA 1
ATOM 725 C C . LYS A 1 90 ? -26.512 19.612 10.654 1.00 92.00 90 LYS A C 1
ATOM 727 O O . LYS A 1 90 ? -27.520 20.237 10.330 1.00 92.00 90 LYS A O 1
ATOM 732 N N . GLU A 1 91 ? -26.140 19.480 11.923 1.00 94.38 91 GLU A N 1
ATOM 733 C CA . GLU A 1 91 ? -26.906 20.019 13.056 1.00 94.38 91 GLU A CA 1
ATOM 734 C C . GLU A 1 91 ? -26.998 21.552 13.032 1.00 94.38 91 GLU A C 1
ATOM 736 O O . GLU A 1 91 ? -28.027 22.122 13.398 1.00 94.38 91 GLU A O 1
ATOM 741 N N . GLN A 1 92 ? -25.957 22.228 12.540 1.00 94.31 92 GLN A N 1
ATOM 742 C CA . GLN A 1 92 ? -25.909 23.688 12.424 1.00 94.31 92 GLN A CA 1
ATOM 743 C C . GLN A 1 92 ? -26.481 24.231 11.101 1.00 94.31 92 GLN A C 1
ATOM 745 O O . GLN A 1 92 ? -26.458 25.445 10.884 1.00 94.31 92 GLN A O 1
ATOM 750 N N . GLY A 1 93 ? -26.966 23.372 10.196 1.00 93.12 93 GLY A N 1
ATOM 751 C CA . GLY A 1 93 ? -27.460 23.785 8.875 1.00 93.12 93 GLY A CA 1
ATOM 752 C C . GLY A 1 93 ? -26.372 24.365 7.956 1.00 93.12 93 GLY A C 1
ATOM 753 O O . GLY A 1 93 ? -26.650 25.217 7.113 1.00 93.12 93 GLY A O 1
ATOM 754 N N . GLN A 1 94 ? -25.121 23.934 8.126 1.00 93.25 94 GLN A N 1
ATOM 755 C CA . GLN A 1 94 ? -23.929 24.403 7.406 1.00 93.25 94 GLN A CA 1
ATOM 756 C C . GLN A 1 94 ? -23.448 23.417 6.325 1.00 93.25 94 GLN A C 1
ATOM 758 O O . GLN A 1 94 ? -22.340 23.555 5.809 1.00 93.25 94 GLN A O 1
ATOM 763 N N . GLU A 1 95 ? -24.290 22.459 5.933 1.00 92.38 95 GLU A N 1
ATOM 764 C CA . GLU A 1 95 ? -23.999 21.405 4.944 1.00 92.38 95 GLU A CA 1
ATOM 765 C C . GLU A 1 95 ? -23.466 21.954 3.610 1.00 92.38 95 GLU A C 1
ATOM 767 O O . GLU A 1 95 ? -22.614 21.344 2.969 1.00 92.38 95 GLU A O 1
ATOM 772 N N . ASN A 1 96 ? -23.902 23.156 3.215 1.00 91.81 96 ASN A N 1
ATOM 773 C CA . ASN A 1 96 ? -23.476 23.810 1.975 1.00 91.81 96 ASN A CA 1
ATOM 774 C C . ASN A 1 96 ? -21.954 24.062 1.898 1.00 91.81 96 ASN A C 1
ATOM 776 O O . ASN A 1 96 ? -21.426 24.260 0.806 1.00 91.81 96 ASN A O 1
ATOM 780 N N . ARG A 1 97 ? -21.236 24.038 3.032 1.00 91.00 97 ARG A N 1
ATOM 781 C CA . ARG A 1 97 ? -19.762 24.096 3.070 1.00 91.00 97 ARG A CA 1
ATOM 782 C C . ARG A 1 97 ? -19.101 22.875 2.428 1.00 91.00 97 ARG A C 1
ATOM 784 O O . ARG A 1 97 ? -17.999 22.997 1.908 1.00 91.00 97 ARG A O 1
ATOM 791 N N . TYR A 1 98 ? -19.786 21.734 2.434 1.00 89.56 98 TYR A N 1
ATOM 792 C CA . TYR A 1 98 ? -19.284 20.445 1.955 1.00 89.56 98 TYR A CA 1
ATOM 793 C C . TYR A 1 98 ? -19.985 19.983 0.675 1.00 89.56 98 TYR A C 1
ATOM 795 O O . TYR A 1 98 ? -19.868 18.822 0.296 1.00 89.56 98 TYR A O 1
ATOM 803 N N . LYS A 1 99 ? -20.710 20.876 -0.010 1.00 88.12 99 LYS A N 1
ATOM 804 C CA . LYS A 1 99 ? -21.498 20.533 -1.206 1.00 88.12 99 LYS A CA 1
ATOM 805 C C . LYS A 1 99 ? -20.670 19.877 -2.325 1.00 88.12 99 LYS A C 1
ATOM 807 O O . LYS A 1 99 ? -21.203 19.059 -3.061 1.00 88.12 99 LYS A O 1
ATOM 812 N N . ASP A 1 100 ? -19.384 20.229 -2.417 1.00 85.38 100 ASP A N 1
ATOM 813 C CA . ASP A 1 100 ? -18.444 19.728 -3.428 1.00 85.38 100 ASP A CA 1
ATOM 814 C C . ASP A 1 100 ? -17.489 18.658 -2.850 1.00 85.38 100 ASP A C 1
ATOM 816 O O . ASP A 1 100 ? -16.544 18.236 -3.511 1.00 85.38 100 ASP A O 1
ATOM 820 N N . ASN A 1 101 ? -17.705 18.215 -1.604 1.00 87.75 101 ASN A N 1
ATOM 821 C CA . ASN A 1 101 ? -16.898 17.186 -0.952 1.00 87.75 101 ASN A CA 1
ATOM 822 C C . ASN A 1 101 ? -17.530 15.802 -1.183 1.00 87.75 101 ASN A C 1
ATOM 824 O O . ASN A 1 101 ? -18.577 15.478 -0.619 1.00 87.75 101 ASN A O 1
ATOM 828 N N . GLY A 1 102 ? -16.872 14.959 -1.983 1.00 89.81 102 GLY A N 1
ATOM 829 C CA . GLY A 1 102 ? -17.362 13.612 -2.293 1.00 89.81 102 GLY A CA 1
ATOM 830 C C . GLY A 1 102 ? -17.513 12.705 -1.063 1.00 89.81 102 GLY A C 1
ATOM 831 O O . GLY A 1 102 ? -18.451 11.911 -1.005 1.00 89.81 102 GLY A O 1
ATOM 832 N N . TYR A 1 103 ? -16.663 12.859 -0.043 1.00 89.56 103 TYR A N 1
ATOM 833 C CA . TYR A 1 103 ? -16.782 12.108 1.211 1.00 89.56 103 TYR A CA 1
ATOM 834 C C . TYR A 1 103 ? -18.023 12.522 2.000 1.00 89.56 103 TYR A C 1
ATOM 836 O O . TYR A 1 103 ? -18.697 11.670 2.569 1.00 89.56 103 TYR A O 1
ATOM 844 N N . PHE A 1 104 ? -18.395 13.803 1.979 1.00 94.50 104 PHE A N 1
ATOM 845 C CA . PHE A 1 104 ? -19.644 14.246 2.599 1.00 94.50 104 PHE A CA 1
ATOM 846 C C . PHE A 1 104 ? -20.871 13.635 1.910 1.00 94.50 104 PHE A C 1
ATOM 848 O O . PHE A 1 104 ? -21.820 13.237 2.585 1.00 94.50 104 PHE A O 1
ATOM 855 N N . ALA A 1 105 ? -20.844 13.501 0.580 1.00 95.19 105 ALA A N 1
ATOM 856 C CA . ALA A 1 105 ? -21.903 12.819 -0.162 1.00 95.19 105 ALA A CA 1
ATOM 857 C C . ALA A 1 105 ? -21.970 11.315 0.174 1.00 95.19 105 ALA A C 1
ATOM 859 O O . ALA A 1 105 ? -23.061 10.781 0.379 1.00 95.19 105 ALA A O 1
ATOM 860 N N . LEU A 1 106 ? -20.819 10.641 0.288 1.00 95.88 106 LEU A N 1
ATOM 861 C CA . LEU A 1 106 ? -20.736 9.228 0.683 1.00 95.88 106 LEU A CA 1
ATOM 862 C C . LEU A 1 106 ? -21.219 8.997 2.119 1.00 95.88 106 LEU A C 1
ATOM 864 O O . LEU A 1 106 ? -21.972 8.058 2.360 1.00 95.88 106 LEU A O 1
ATOM 868 N N . TRP A 1 107 ? -20.850 9.872 3.058 1.00 95.06 107 TRP A N 1
ATOM 869 C CA . TRP A 1 107 ? -21.243 9.796 4.470 1.00 95.06 107 TRP A CA 1
ATOM 870 C C . TRP A 1 107 ? -22.762 9.835 4.686 1.00 95.06 107 TRP A C 1
ATOM 872 O O . TRP A 1 107 ? -23.283 9.231 5.622 1.00 95.06 107 TRP A O 1
ATOM 882 N N . GLN A 1 108 ? -23.497 10.524 3.809 1.00 94.50 108 GLN A N 1
ATOM 883 C CA . GLN A 1 108 ? -24.960 10.609 3.876 1.00 94.50 108 GLN A CA 1
ATOM 884 C C . GLN A 1 108 ? -25.674 9.336 3.404 1.00 94.50 108 GLN A C 1
ATOM 886 O O . GLN A 1 108 ? -26.892 9.215 3.571 1.00 94.50 108 GLN A O 1
ATOM 891 N N . LEU A 1 109 ? -24.947 8.406 2.785 1.00 96.44 109 LEU A N 1
ATOM 892 C CA . LEU A 1 109 ? -25.488 7.190 2.202 1.00 96.44 109 LEU A CA 1
ATOM 893 C C . LEU A 1 109 ? -24.959 5.957 2.944 1.00 96.44 109 LEU A C 1
ATOM 895 O O . LEU A 1 109 ? -23.790 5.912 3.323 1.00 96.44 109 LEU A O 1
ATOM 899 N N . PRO A 1 110 ? -25.787 4.912 3.109 1.00 96.31 110 PRO A N 1
ATOM 900 C CA . PRO A 1 110 ? -25.268 3.620 3.530 1.00 96.31 110 PRO A CA 1
ATOM 901 C C . PRO A 1 110 ? -24.331 3.061 2.442 1.00 96.31 110 PRO A C 1
ATOM 903 O O . PRO A 1 110 ? -24.521 3.347 1.253 1.00 96.31 110 PRO A O 1
ATOM 906 N N . GLN A 1 111 ? -23.331 2.268 2.840 1.00 94.44 111 GLN A N 1
ATOM 907 C CA . GLN A 1 111 ? -22.254 1.789 1.962 1.00 94.44 111 GLN A CA 1
ATOM 908 C C . GLN A 1 111 ? -22.767 1.062 0.709 1.00 94.44 111 GLN A C 1
ATOM 910 O O . GLN A 1 111 ? -22.192 1.195 -0.369 1.00 94.44 111 GLN A O 1
ATOM 915 N N . GLU A 1 112 ? -23.899 0.358 0.798 1.00 95.38 112 GLU A N 1
ATOM 916 C CA . GLU A 1 112 ? -24.516 -0.351 -0.332 1.00 95.38 112 GLU A CA 1
ATOM 917 C C . GLU A 1 112 ? -24.982 0.591 -1.455 1.00 95.38 112 GLU A C 1
ATOM 919 O O . GLU A 1 112 ? -25.269 0.140 -2.564 1.00 95.38 112 GLU A O 1
ATOM 924 N N . LYS A 1 113 ? -25.076 1.898 -1.180 1.00 97.56 113 LYS A N 1
ATOM 925 C CA . LYS A 1 113 ? -25.458 2.938 -2.145 1.00 97.56 113 LYS A CA 1
ATOM 926 C C . LYS A 1 113 ? -24.283 3.792 -2.623 1.00 97.56 113 LYS A C 1
ATOM 928 O O . LYS A 1 113 ? -24.504 4.697 -3.427 1.00 97.56 113 LYS A O 1
ATOM 933 N N . TRP A 1 114 ? -23.054 3.524 -2.181 1.00 97.94 114 TRP A N 1
ATOM 934 C CA . TRP A 1 114 ? -21.875 4.296 -2.597 1.00 97.94 114 TRP A CA 1
ATOM 935 C C . TRP A 1 114 ? -21.579 4.204 -4.093 1.00 97.94 114 TRP A C 1
ATOM 937 O O . TRP A 1 114 ? -21.032 5.150 -4.653 1.00 97.94 114 TRP A O 1
ATOM 947 N N . SER A 1 115 ? -22.031 3.143 -4.766 1.00 96.94 115 SER A N 1
ATOM 948 C CA . SER A 1 115 ? -21.910 2.978 -6.221 1.00 96.94 115 SER A CA 1
ATOM 949 C C . SER A 1 115 ? -22.631 4.061 -7.029 1.00 96.94 115 SER A C 1
ATOM 951 O O . SER A 1 115 ? -22.340 4.244 -8.2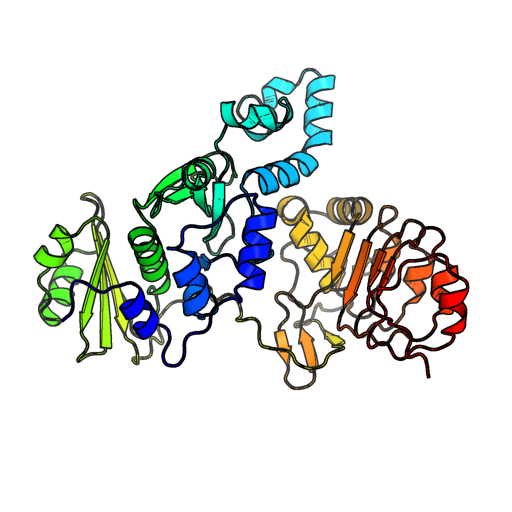05 1.00 96.94 115 SER A O 1
ATOM 953 N N . ALA A 1 116 ? -23.540 4.823 -6.408 1.00 96.75 116 ALA A N 1
ATOM 954 C CA . ALA A 1 116 ? -24.129 6.011 -7.022 1.00 96.75 116 ALA A CA 1
ATOM 955 C C . ALA A 1 116 ? -23.142 7.192 -7.138 1.00 96.75 116 ALA A C 1
ATOM 957 O O . ALA A 1 116 ? -23.419 8.135 -7.876 1.00 96.75 116 ALA A O 1
ATOM 958 N N . ILE A 1 117 ? -22.029 7.156 -6.397 1.00 96.94 117 ILE A N 1
ATOM 959 C CA . ILE A 1 117 ? -21.003 8.206 -6.339 1.00 96.94 117 ILE A CA 1
ATOM 960 C C . ILE A 1 117 ? -19.682 7.700 -6.925 1.00 96.94 117 ILE A C 1
ATOM 962 O O . ILE A 1 117 ? -19.073 8.392 -7.735 1.00 96.94 117 ILE A O 1
ATOM 966 N N . THR A 1 118 ? -19.228 6.511 -6.520 1.00 97.62 118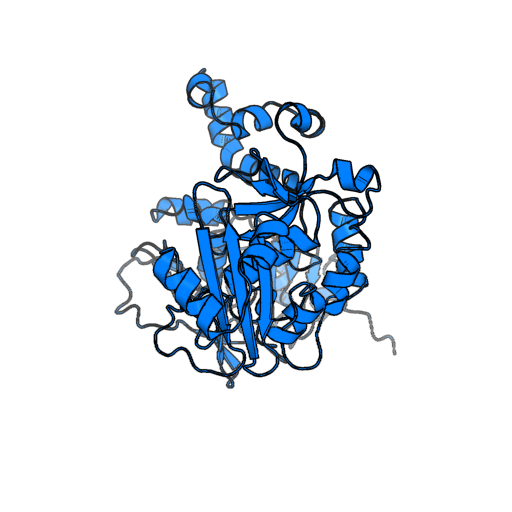 THR A N 1
ATOM 967 C CA . THR A 1 118 ? -17.969 5.923 -6.993 1.00 97.62 118 THR A CA 1
ATOM 968 C C . THR A 1 118 ? -18.009 4.399 -7.002 1.00 97.62 118 THR A C 1
ATOM 970 O O . THR A 1 118 ? -18.598 3.764 -6.121 1.00 97.62 118 THR A O 1
ATOM 973 N N . ASP A 1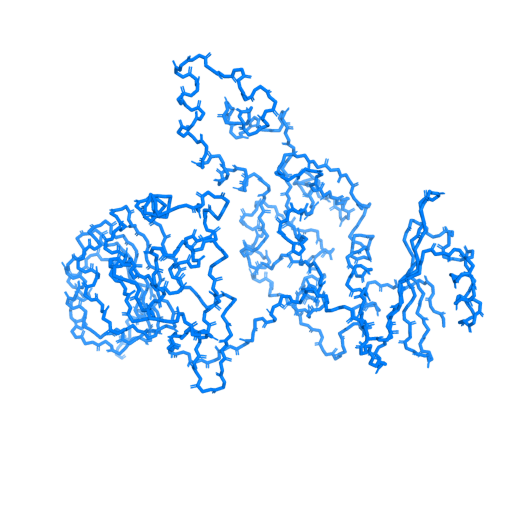 119 ? -17.363 3.802 -8.001 1.00 98.25 119 ASP A N 1
ATOM 974 C CA . ASP A 1 119 ? -17.151 2.359 -8.059 1.00 98.25 119 ASP A CA 1
ATOM 975 C C . ASP A 1 119 ? -16.184 1.902 -6.955 1.00 98.25 119 ASP A C 1
ATOM 977 O O . ASP A 1 119 ? -15.368 2.668 -6.441 1.00 98.25 119 ASP A O 1
ATOM 981 N N . ASN A 1 120 ? -16.251 0.621 -6.596 1.00 98.25 120 ASN A N 1
ATOM 982 C CA . ASN A 1 120 ? -15.277 0.027 -5.688 1.00 98.25 120 ASN A CA 1
ATOM 983 C C . ASN A 1 120 ? -14.081 -0.519 -6.481 1.00 98.25 120 ASN A C 1
ATOM 985 O O . ASN A 1 120 ? -14.273 -1.203 -7.489 1.00 98.25 120 ASN A O 1
ATOM 989 N N . TYR A 1 121 ? -12.863 -0.261 -6.016 1.00 98.44 121 TYR A N 1
ATOM 990 C CA . TYR A 1 121 ? -11.624 -0.662 -6.684 1.00 98.44 121 TYR A CA 1
ATOM 991 C C . TYR A 1 121 ? -10.765 -1.520 -5.758 1.00 98.44 121 TYR A C 1
ATOM 993 O O . TYR A 1 121 ? -10.583 -1.174 -4.599 1.00 98.44 121 TYR A O 1
ATOM 1001 N N . VAL A 1 122 ? -10.214 -2.625 -6.255 1.00 98.06 122 VAL A N 1
ATOM 1002 C CA . VAL A 1 122 ? -9.188 -3.416 -5.565 1.00 98.06 122 VAL A CA 1
ATOM 1003 C C . VAL A 1 122 ? -7.838 -2.763 -5.826 1.00 98.06 122 VAL A C 1
ATOM 1005 O O . VAL A 1 122 ? -7.324 -2.839 -6.942 1.00 98.06 122 VAL A O 1
ATOM 1008 N N . LEU A 1 123 ? -7.286 -2.108 -4.808 1.00 94.56 123 LEU A N 1
ATOM 1009 C CA . LEU A 1 123 ? -6.063 -1.320 -4.905 1.00 94.56 123 LEU A CA 1
ATOM 1010 C C . LEU A 1 123 ? -4.839 -2.225 -4.798 1.00 94.56 123 LEU A C 1
ATOM 1012 O O . LEU A 1 123 ? -4.604 -2.877 -3.778 1.00 94.56 123 LEU A O 1
ATOM 1016 N N . LEU A 1 124 ? -4.043 -2.237 -5.860 1.00 93.25 124 LEU A N 1
ATOM 1017 C CA . LEU A 1 124 ? -2.887 -3.117 -6.010 1.00 93.25 124 LEU A CA 1
ATOM 1018 C C . LEU A 1 124 ? -1.572 -2.356 -6.174 1.00 93.25 124 LEU A C 1
ATOM 1020 O O . LEU A 1 124 ? -0.509 -2.971 -6.164 1.00 93.25 124 LEU A O 1
ATOM 1024 N N . TRP A 1 125 ? -1.636 -1.036 -6.328 1.00 93.56 125 TRP A N 1
ATOM 1025 C CA . TRP A 1 125 ? -0.476 -0.183 -6.526 1.00 93.56 125 TRP A CA 1
ATOM 1026 C C . TRP A 1 125 ? -0.664 1.187 -5.880 1.00 93.56 125 TRP A C 1
ATOM 1028 O O . TRP A 1 125 ? -1.787 1.696 -5.821 1.00 93.56 125 TRP A O 1
ATOM 1038 N N . CYS A 1 126 ? 0.445 1.784 -5.449 1.00 85.56 126 CYS A N 1
ATOM 1039 C CA . CYS A 1 126 ? 0.510 3.107 -4.846 1.00 85.56 126 CYS A CA 1
ATOM 1040 C C . CYS A 1 126 ? 1.753 3.876 -5.335 1.00 85.56 126 CYS A C 1
ATOM 1042 O O . CYS A 1 126 ? 2.845 3.310 -5.438 1.00 85.56 126 CYS A O 1
ATOM 1044 N N . GLU A 1 127 ? 1.593 5.163 -5.627 1.00 84.19 127 GLU A N 1
ATOM 1045 C CA . GLU A 1 127 ? 2.680 6.080 -5.999 1.00 84.19 127 GLU A CA 1
ATOM 1046 C C . GLU A 1 127 ? 3.591 6.397 -4.788 1.00 84.19 127 GLU A C 1
ATOM 1048 O O . GLU A 1 127 ? 3.170 6.245 -3.640 1.00 84.19 127 GLU A O 1
ATOM 1053 N N . ASN A 1 128 ? 4.856 6.798 -5.007 1.00 70.56 128 ASN A N 1
ATOM 1054 C CA . ASN A 1 128 ? 5.838 6.983 -3.912 1.00 70.56 128 ASN A CA 1
ATOM 1055 C C . ASN A 1 128 ? 5.433 7.955 -2.792 1.00 70.56 128 ASN A C 1
ATOM 1057 O O . ASN A 1 128 ? 5.946 7.814 -1.681 1.00 70.56 128 ASN A O 1
ATOM 1061 N N . GLN A 1 129 ? 4.567 8.935 -3.039 1.00 64.19 129 GLN A N 1
ATOM 1062 C CA . GLN A 1 129 ? 4.084 9.862 -2.011 1.00 64.19 129 GLN A CA 1
ATOM 1063 C C . GLN A 1 129 ? 2.805 9.365 -1.332 1.00 64.19 129 GLN A C 1
ATOM 1065 O O . GLN A 1 129 ? 2.321 9.999 -0.395 1.00 64.19 129 GLN A O 1
ATOM 1070 N N . GLY A 1 130 ? 2.254 8.235 -1.777 1.00 68.12 130 GLY A N 1
ATOM 1071 C CA . GLY A 1 130 ? 1.032 7.662 -1.228 1.00 68.12 130 GLY A CA 1
ATOM 1072 C C . GLY A 1 130 ? -0.249 8.347 -1.704 1.00 68.12 130 GLY A C 1
ATOM 1073 O O . GLY A 1 130 ? -1.316 8.072 -1.160 1.00 68.12 130 GLY A O 1
ATOM 1074 N N . VAL A 1 131 ? -0.150 9.258 -2.679 1.00 70.19 131 VAL A N 1
ATOM 1075 C CA . VAL A 1 131 ? -1.274 10.098 -3.125 1.00 70.19 131 VAL A CA 1
ATOM 1076 C C . VAL A 1 131 ? -2.115 9.368 -4.167 1.00 70.19 131 VAL A C 1
ATOM 1078 O O . VAL A 1 131 ? -3.343 9.337 -4.081 1.00 70.19 131 VAL A O 1
ATOM 1081 N N . TRP A 1 132 ? -1.462 8.764 -5.160 1.00 80.12 132 TRP A N 1
ATOM 1082 C CA . TRP A 1 132 ? -2.158 8.071 -6.240 1.00 80.12 132 TRP A CA 1
ATOM 1083 C C . TRP A 1 132 ? -2.183 6.571 -6.023 1.00 80.12 132 TRP A C 1
ATOM 1085 O O . TRP A 1 132 ? -1.180 5.954 -5.670 1.00 80.12 132 TRP A O 1
ATOM 1095 N N . ASN A 1 133 ? -3.348 5.985 -6.273 1.00 92.19 133 ASN A N 1
ATOM 1096 C CA . ASN A 1 133 ? -3.603 4.568 -6.079 1.00 92.19 133 ASN A CA 1
ATOM 1097 C C . ASN A 1 133 ? -4.208 3.988 -7.346 1.00 92.19 133 ASN A C 1
ATOM 1099 O O . ASN A 1 133 ? -5.047 4.626 -7.980 1.00 92.19 133 ASN A O 1
ATOM 1103 N N . ALA A 1 134 ? -3.808 2.773 -7.704 1.00 97.00 134 ALA A N 1
ATOM 1104 C CA . ALA A 1 134 ? -4.309 2.114 -8.897 1.00 97.00 134 ALA A CA 1
ATOM 1105 C C . ALA A 1 134 ? -4.721 0.669 -8.635 1.00 97.00 134 ALA A C 1
ATOM 1107 O O . ALA A 1 134 ? -4.209 -0.002 -7.733 1.00 97.00 134 ALA A O 1
ATOM 1108 N N . GLY A 1 135 ? -5.644 0.184 -9.459 1.00 97.81 135 GLY A N 1
ATOM 1109 C CA . GLY A 1 135 ? -6.011 -1.217 -9.471 1.00 97.81 135 GLY A CA 1
ATOM 1110 C C . GLY A 1 135 ? -7.251 -1.540 -10.284 1.00 97.81 135 GLY A C 1
ATOM 1111 O O . GLY A 1 135 ? -7.654 -0.793 -11.177 1.00 97.81 135 GLY A O 1
ATOM 1112 N N . TYR A 1 136 ? -7.827 -2.701 -9.994 1.00 98.56 136 TYR A N 1
ATOM 1113 C CA . TYR A 1 136 ? -8.958 -3.236 -10.740 1.00 98.56 136 TYR A CA 1
ATOM 1114 C C . TYR A 1 136 ? -10.268 -2.689 -10.206 1.00 98.56 136 TYR A C 1
ATOM 1116 O O . TYR A 1 136 ? -10.454 -2.574 -8.997 1.00 98.56 136 TYR A O 1
ATOM 1124 N N . ARG A 1 137 ? -11.230 -2.441 -11.088 1.00 98.56 137 ARG A N 1
ATOM 1125 C CA . ARG A 1 137 ? -12.607 -2.237 -10.649 1.00 98.56 137 ARG A CA 1
ATOM 1126 C C . ARG A 1 137 ? -13.162 -3.560 -10.114 1.00 98.56 137 ARG A C 1
ATOM 1128 O O . ARG A 1 137 ? -13.094 -4.585 -10.787 1.00 98.56 137 ARG A O 1
ATOM 1135 N N . LEU A 1 138 ? -13.733 -3.550 -8.911 1.00 98.25 138 LEU A N 1
ATOM 1136 C CA . LEU A 1 138 ? -14.219 -4.759 -8.238 1.00 98.25 138 LEU A CA 1
ATOM 1137 C C . LEU A 1 138 ? -15.282 -5.491 -9.073 1.00 98.25 138 LEU A C 1
ATOM 1139 O O . LEU A 1 138 ? -15.260 -6.717 -9.153 1.00 98.25 138 LEU A O 1
ATOM 1143 N N . SER A 1 139 ? -16.179 -4.750 -9.730 1.00 97.69 139 SER A N 1
ATOM 1144 C CA . SER A 1 139 ? -17.224 -5.329 -10.584 1.00 97.69 139 SER A CA 1
ATOM 1145 C C . SER A 1 139 ? -16.664 -6.107 -11.775 1.00 97.69 139 SER A C 1
ATOM 1147 O O . SER A 1 139 ? -17.265 -7.092 -12.192 1.00 97.69 139 SER A O 1
ATOM 1149 N N . ASP A 1 140 ? -15.509 -5.699 -12.303 1.00 98.31 140 ASP A N 1
ATOM 1150 C CA . ASP A 1 140 ? -14.865 -6.359 -13.443 1.00 98.31 140 ASP A CA 1
ATOM 1151 C C . ASP A 1 140 ? -14.286 -7.718 -13.025 1.00 98.31 140 ASP A C 1
ATOM 1153 O O . ASP A 1 140 ? -14.390 -8.703 -13.759 1.00 98.31 140 ASP A O 1
ATOM 1157 N N . LEU A 1 141 ? -13.761 -7.796 -11.797 1.00 98.00 141 LEU A N 1
ATOM 1158 C CA . LEU A 1 141 ? -13.325 -9.052 -11.183 1.00 98.00 141 LEU A CA 1
ATOM 1159 C C . LEU A 1 141 ? -14.512 -9.974 -10.891 1.00 98.00 141 LEU A C 1
ATOM 1161 O O . LEU A 1 141 ? -14.464 -11.166 -11.186 1.00 98.00 141 LEU A O 1
ATOM 1165 N N . GLN A 1 142 ? -15.607 -9.423 -10.362 1.00 97.50 142 GLN A N 1
ATOM 1166 C CA . GLN A 1 142 ? -16.839 -10.176 -10.101 1.00 97.50 142 GLN A CA 1
ATOM 1167 C C . GLN A 1 142 ? -17.485 -10.703 -11.390 1.00 97.50 142 GLN A C 1
ATOM 1169 O O . GLN A 1 142 ? -18.089 -11.775 -11.379 1.00 97.50 142 GLN A O 1
ATOM 1174 N N . ALA A 1 143 ? -17.325 -9.984 -12.503 1.00 97.56 143 ALA A N 1
ATOM 1175 C CA . ALA A 1 143 ? -17.739 -10.432 -13.829 1.00 97.56 143 ALA A CA 1
ATOM 1176 C C . ALA A 1 143 ? -16.831 -11.533 -14.415 1.00 97.56 143 ALA A C 1
ATOM 1178 O O . ALA A 1 143 ? -17.160 -12.100 -15.457 1.00 97.56 143 ALA A O 1
ATOM 1179 N N . GLY A 1 144 ? -15.709 -11.856 -13.761 1.00 95.94 144 GLY A N 1
ATOM 1180 C CA . GLY A 1 144 ? -14.791 -12.914 -14.182 1.00 95.94 144 GLY A CA 1
ATOM 1181 C C . GLY A 1 144 ? -13.944 -12.550 -15.401 1.00 95.94 144 GLY A C 1
ATOM 1182 O O . GLY A 1 144 ? -13.549 -13.445 -16.151 1.00 95.94 144 GLY A O 1
ATOM 1183 N N . LEU A 1 145 ? -13.678 -11.259 -15.634 1.00 96.94 145 LEU A N 1
ATOM 1184 C CA . LEU A 1 145 ? -12.786 -10.839 -16.715 1.00 96.94 145 LEU A CA 1
ATOM 1185 C C . LEU A 1 145 ? -11.361 -11.347 -16.456 1.00 96.94 145 LEU A C 1
ATOM 1187 O O . LEU A 1 145 ? -10.811 -11.169 -15.371 1.00 96.94 145 LEU A O 1
ATOM 1191 N N . SER A 1 146 ? -10.758 -11.980 -17.464 1.00 94.69 146 SER A N 1
ATOM 1192 C CA . SER A 1 146 ? -9.438 -12.614 -17.338 1.00 94.69 146 SER A CA 1
ATOM 1193 C C . SER A 1 146 ? -8.280 -11.617 -17.297 1.00 94.69 146 SER A C 1
ATOM 1195 O O . SER A 1 146 ? -7.259 -11.904 -16.682 1.00 94.69 146 SER A O 1
ATOM 1197 N N . ASP A 1 147 ? -8.440 -10.477 -17.968 1.00 96.75 147 ASP A N 1
ATOM 1198 C CA . ASP A 1 147 ? -7.457 -9.394 -18.047 1.00 96.75 147 ASP A CA 1
ATOM 1199 C C . ASP A 1 147 ? -8.194 -8.044 -18.116 1.00 96.75 147 ASP A C 1
ATOM 1201 O O . ASP A 1 147 ? -8.383 -7.481 -19.197 1.00 96.75 147 ASP A O 1
ATOM 1205 N N . PRO A 1 148 ? -8.773 -7.598 -16.987 1.00 97.69 148 PRO A N 1
ATOM 1206 C CA . PRO A 1 148 ? -9.552 -6.372 -16.945 1.00 97.69 148 PRO A CA 1
ATOM 1207 C C . PRO A 1 148 ? -8.655 -5.125 -17.002 1.00 97.69 148 PRO A C 1
ATOM 1209 O O . PRO A 1 148 ? -7.493 -5.174 -16.587 1.00 97.69 148 PRO A O 1
ATOM 1212 N N . PRO A 1 149 ? -9.200 -3.981 -17.452 1.00 98.25 149 PRO A N 1
ATOM 1213 C CA . PRO A 1 149 ? -8.483 -2.715 -17.414 1.00 98.25 149 PRO A CA 1
ATOM 1214 C C . PRO A 1 149 ? -8.183 -2.279 -15.975 1.00 98.25 149 PRO A C 1
ATOM 1216 O O . PRO A 1 149 ? -8.867 -2.665 -15.021 1.00 98.25 149 PRO A O 1
ATOM 1219 N N . LEU A 1 150 ? -7.174 -1.421 -15.831 1.00 98.12 150 LEU A N 1
ATOM 1220 C CA . LEU A 1 150 ? -6.803 -0.820 -14.555 1.00 98.12 150 LEU A CA 1
ATOM 1221 C C . LEU A 1 150 ? -7.155 0.663 -14.525 1.00 98.12 150 LEU A C 1
ATOM 1223 O O . LEU A 1 150 ? -7.155 1.361 -15.545 1.00 98.12 150 LEU A O 1
ATOM 1227 N N . TYR A 1 151 ? -7.441 1.135 -13.318 1.00 98.44 151 TYR A N 1
ATOM 1228 C CA . TYR A 1 151 ? -7.875 2.491 -13.026 1.00 98.44 151 TYR A CA 1
ATOM 1229 C C . TYR A 1 151 ? -6.962 3.108 -11.976 1.00 98.44 151 TYR A C 1
ATOM 1231 O O . TYR A 1 151 ? -6.550 2.415 -11.050 1.00 98.44 151 TYR A O 1
ATOM 1239 N N . ILE A 1 152 ? -6.672 4.400 -12.107 1.00 96.62 152 ILE A N 1
ATOM 1240 C CA . ILE A 1 152 ? -5.879 5.184 -11.155 1.00 96.62 152 ILE A CA 1
ATOM 1241 C C . ILE A 1 152 ? -6.728 6.306 -10.565 1.00 96.62 152 ILE A C 1
ATOM 1243 O O . ILE A 1 152 ? -7.577 6.863 -11.270 1.00 96.62 152 ILE A O 1
ATOM 1247 N N . SER A 1 153 ? -6.509 6.636 -9.293 1.00 93.06 153 SER A N 1
ATOM 1248 C CA . SER A 1 153 ? -7.129 7.801 -8.678 1.00 93.06 153 SER A CA 1
ATOM 1249 C C . SER A 1 153 ? -6.628 9.080 -9.353 1.00 93.06 153 SER A C 1
ATOM 1251 O O . SER A 1 153 ? -5.442 9.230 -9.644 1.00 93.06 153 SER A O 1
ATOM 1253 N N . THR A 1 154 ? -7.542 9.994 -9.665 1.00 88.62 154 THR A N 1
ATOM 1254 C CA . THR A 1 154 ? -7.231 11.234 -10.402 1.00 88.62 154 THR A CA 1
ATOM 1255 C C . THR A 1 154 ? -7.223 12.471 -9.520 1.00 88.62 154 THR A C 1
ATOM 1257 O O . THR A 1 154 ? -6.789 13.534 -9.953 1.00 88.62 154 THR A O 1
ATOM 1260 N N . ASN A 1 155 ? -7.705 12.323 -8.293 1.00 80.38 155 ASN A N 1
ATOM 1261 C CA . ASN A 1 155 ? -7.678 13.327 -7.245 1.00 80.38 155 ASN A CA 1
ATOM 1262 C C . ASN A 1 155 ? -6.967 12.716 -6.023 1.00 80.38 155 ASN A C 1
ATOM 1264 O O . ASN A 1 155 ? -6.815 11.495 -5.952 1.00 80.38 155 ASN A O 1
ATOM 1268 N N . ASP A 1 156 ? -6.523 13.545 -5.071 1.00 78.75 156 ASP A N 1
ATOM 1269 C CA . ASP A 1 156 ? -6.022 13.105 -3.748 1.00 78.75 156 ASP A CA 1
ATOM 1270 C C . ASP A 1 156 ? -7.199 12.571 -2.894 1.00 78.75 156 ASP A C 1
ATOM 1272 O O . ASP A 1 156 ? -7.523 13.094 -1.828 1.00 78.75 156 ASP A O 1
ATOM 1276 N N . ASP A 1 157 ? -7.929 11.593 -3.442 1.00 84.12 157 ASP A N 1
ATOM 1277 C CA . ASP A 1 157 ? -9.104 10.943 -2.879 1.00 84.12 157 ASP A CA 1
ATOM 1278 C C . ASP A 1 157 ? -9.242 9.484 -3.370 1.00 84.12 157 ASP A C 1
ATOM 1280 O O . ASP A 1 157 ? -8.568 9.038 -4.300 1.00 84.12 157 ASP A O 1
ATOM 1284 N N . TYR A 1 158 ? -10.145 8.734 -2.732 1.00 88.88 158 TYR A N 1
ATOM 1285 C CA . TYR A 1 158 ? -10.516 7.365 -3.105 1.00 88.88 158 TYR A CA 1
ATOM 1286 C C . TYR A 1 158 ? -11.862 7.305 -3.846 1.00 88.88 158 TYR A C 1
ATOM 1288 O O . TYR A 1 158 ? -12.536 6.278 -3.830 1.00 88.88 158 TYR A O 1
ATOM 1296 N N . ILE A 1 159 ? -12.269 8.403 -4.486 1.00 90.56 159 ILE A N 1
ATOM 1297 C CA . ILE A 1 159 ? -13.588 8.576 -5.112 1.00 90.56 159 ILE A CA 1
ATOM 1298 C C . ILE A 1 159 ? -13.449 8.697 -6.629 1.00 90.56 159 ILE A C 1
ATOM 1300 O O . ILE A 1 159 ? -14.235 8.129 -7.386 1.00 90.56 159 ILE A O 1
ATOM 1304 N N . SER A 1 160 ? -12.444 9.426 -7.088 1.00 92.81 160 SER A N 1
ATOM 1305 C CA . SER A 1 160 ? -12.288 9.845 -8.472 1.00 92.81 160 SER A CA 1
ATOM 1306 C C . SER A 1 160 ? -11.260 8.958 -9.157 1.00 92.81 160 SER A C 1
ATOM 1308 O O . SER A 1 160 ? -10.084 9.016 -8.814 1.00 92.81 160 SER A O 1
ATOM 1310 N N . PHE A 1 161 ? -11.689 8.149 -10.128 1.00 97.44 161 PHE A N 1
ATOM 1311 C CA . PHE A 1 161 ? -10.825 7.213 -10.850 1.00 97.44 161 PHE A CA 1
ATOM 1312 C C . PHE A 1 161 ? -10.985 7.343 -12.365 1.00 97.44 161 PHE A C 1
ATOM 1314 O O . PHE A 1 161 ? -12.091 7.531 -12.874 1.00 97.44 161 PHE A O 1
ATOM 1321 N N . ALA A 1 162 ? -9.887 7.158 -13.097 1.00 97.12 162 ALA A N 1
ATOM 1322 C CA . ALA A 1 162 ? -9.879 7.068 -14.553 1.00 97.12 162 ALA A CA 1
ATOM 1323 C C . ALA A 1 162 ? -9.098 5.840 -15.018 1.00 97.12 162 ALA A C 1
ATOM 1325 O O . ALA A 1 162 ? -8.144 5.414 -14.368 1.00 97.12 162 ALA A O 1
ATOM 1326 N N . LYS A 1 163 ? -9.497 5.269 -16.160 1.00 97.38 163 LYS A N 1
ATOM 1327 C CA . LYS A 1 163 ? -8.779 4.146 -16.770 1.00 97.38 163 LYS A CA 1
ATOM 1328 C C . LYS A 1 163 ? -7.356 4.590 -17.122 1.00 97.38 163 LYS A C 1
ATOM 1330 O O . LYS A 1 163 ? -7.198 5.536 -17.891 1.00 97.38 163 LYS A O 1
ATOM 1335 N N . CYS A 1 164 ? -6.352 3.895 -16.597 1.00 94.75 164 CYS A N 1
ATOM 1336 C CA . CYS A 1 164 ? -4.937 4.176 -16.853 1.00 94.75 164 CYS A CA 1
ATOM 1337 C C . CYS A 1 164 ? -4.258 3.116 -17.728 1.00 94.75 164 CYS A C 1
ATOM 1339 O O . CYS A 1 164 ? -3.266 3.425 -18.382 1.00 94.75 164 CYS A O 1
ATOM 1341 N N . ALA A 1 165 ? -4.798 1.897 -17.789 1.00 95.38 165 ALA A N 1
ATOM 1342 C CA . ALA A 1 165 ? -4.270 0.830 -18.630 1.00 95.38 165 ALA A CA 1
ATOM 1343 C C . ALA A 1 165 ? -5.386 -0.092 -19.130 1.00 95.38 165 ALA A C 1
ATOM 1345 O O . ALA A 1 165 ? -6.380 -0.316 -18.440 1.00 95.38 165 ALA A O 1
ATOM 1346 N N . ASP A 1 166 ? -5.206 -0.639 -20.332 1.00 95.06 166 ASP A N 1
ATOM 1347 C CA . ASP A 1 166 ? -6.163 -1.576 -20.931 1.00 95.06 166 ASP A CA 1
ATOM 1348 C C . ASP A 1 166 ? -6.043 -3.000 -20.367 1.00 95.06 166 ASP A C 1
ATOM 1350 O O . ASP A 1 166 ? -6.992 -3.768 -20.478 1.00 95.06 166 ASP A O 1
ATOM 1354 N N . ASN A 1 167 ? -4.892 -3.341 -19.782 1.00 96.06 167 ASN A N 1
ATOM 1355 C CA . ASN A 1 167 ? -4.568 -4.655 -19.224 1.00 96.06 167 ASN A CA 1
ATOM 1356 C C . ASN A 1 167 ? -3.385 -4.570 -18.245 1.00 96.06 167 ASN A C 1
ATOM 1358 O O . ASN A 1 167 ? -2.752 -3.514 -18.105 1.00 96.06 167 ASN A O 1
ATOM 1362 N N . LEU A 1 168 ? -3.075 -5.692 -17.587 1.00 96.50 168 LEU A N 1
ATOM 1363 C CA . LEU A 1 168 ? -1.978 -5.777 -16.618 1.00 96.50 168 LEU A CA 1
ATOM 1364 C C . LEU A 1 168 ? -0.606 -5.460 -17.234 1.00 96.50 168 LEU A C 1
ATOM 1366 O O . LEU A 1 168 ? 0.164 -4.719 -16.629 1.00 96.50 168 LEU A O 1
ATOM 1370 N N . ASP A 1 169 ? -0.302 -5.972 -18.427 1.00 95.19 169 ASP A N 1
ATOM 1371 C CA . ASP A 1 169 ? 1.002 -5.758 -19.071 1.00 95.19 169 ASP A CA 1
ATOM 1372 C C . ASP A 1 169 ? 1.245 -4.276 -19.380 1.00 95.19 169 ASP A C 1
ATOM 1374 O O . ASP A 1 169 ? 2.319 -3.746 -19.095 1.00 95.19 169 ASP A O 1
ATOM 1378 N N . ALA A 1 170 ? 0.239 -3.575 -19.908 1.00 93.94 170 ALA A N 1
ATOM 1379 C CA . ALA A 1 170 ? 0.320 -2.139 -20.161 1.00 93.94 170 ALA A CA 1
ATOM 1380 C C . ALA A 1 170 ? 0.543 -1.348 -18.861 1.00 93.94 170 ALA A C 1
ATOM 1382 O O . ALA A 1 170 ? 1.333 -0.402 -18.840 1.00 93.94 170 ALA A O 1
ATOM 1383 N N . PHE A 1 171 ? -0.110 -1.758 -17.770 1.00 95.88 171 PHE A N 1
ATOM 1384 C CA . PHE A 1 171 ? 0.068 -1.137 -16.461 1.00 95.88 171 PHE A CA 1
ATOM 1385 C C . PHE A 1 171 ? 1.472 -1.371 -15.888 1.00 95.88 171 PHE A C 1
ATOM 1387 O O . PHE A 1 171 ? 2.154 -0.419 -15.508 1.00 95.88 171 PHE A O 1
ATOM 1394 N N . LEU A 1 172 ? 1.933 -2.625 -15.866 1.00 96.00 172 LEU A N 1
ATOM 1395 C CA . LEU A 1 172 ? 3.259 -2.984 -15.362 1.00 96.00 172 LEU A CA 1
ATOM 1396 C C . LEU A 1 172 ? 4.369 -2.343 -16.197 1.00 96.00 172 LEU A C 1
ATOM 1398 O O . LEU A 1 172 ? 5.365 -1.894 -15.636 1.00 96.00 172 LEU A O 1
ATOM 1402 N N . LEU A 1 173 ? 4.191 -2.223 -17.516 1.00 94.38 173 LEU A N 1
ATOM 1403 C CA . LEU A 1 173 ? 5.130 -1.507 -18.377 1.00 94.38 173 LEU A CA 1
ATOM 1404 C C . LEU A 1 173 ? 5.239 -0.025 -17.987 1.00 94.38 173 LEU A C 1
ATOM 1406 O O . LEU A 1 173 ? 6.350 0.498 -17.934 1.00 94.38 173 LEU A O 1
ATOM 1410 N N . SER A 1 174 ? 4.116 0.635 -17.680 1.00 92.50 174 SER A N 1
ATOM 1411 C CA . SER A 1 174 ? 4.116 2.018 -17.179 1.00 92.50 174 SER A CA 1
ATOM 1412 C C . SER A 1 174 ? 4.844 2.135 -15.843 1.00 92.50 174 SER A C 1
ATOM 1414 O O . SER A 1 174 ? 5.692 3.007 -15.678 1.00 92.50 174 SER A O 1
ATOM 1416 N N . MET A 1 175 ? 4.577 1.222 -14.908 1.00 92.69 175 MET A N 1
ATOM 1417 C CA . MET A 1 175 ? 5.264 1.200 -13.615 1.00 92.69 175 MET A CA 1
ATOM 1418 C C . MET A 1 175 ? 6.778 0.997 -13.778 1.00 92.69 175 MET A C 1
ATOM 1420 O O . MET A 1 175 ? 7.57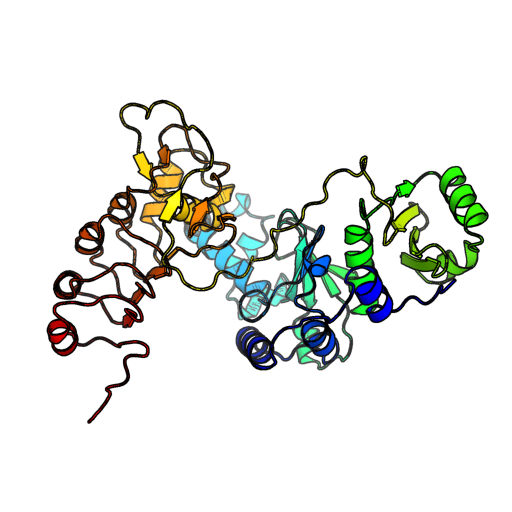6 1.693 -13.153 1.00 92.69 175 MET A O 1
ATOM 1424 N N . LEU A 1 176 ? 7.189 0.046 -14.619 1.00 93.12 176 LEU A N 1
ATOM 1425 C CA . LEU A 1 176 ? 8.600 -0.250 -14.869 1.00 93.12 176 LEU A CA 1
ATOM 1426 C C . LEU A 1 176 ? 9.298 0.883 -15.625 1.00 93.12 176 LEU A C 1
ATOM 1428 O O . LEU A 1 176 ? 10.500 1.079 -15.454 1.00 93.12 176 LEU A O 1
ATOM 1432 N N . TRP A 1 177 ? 8.562 1.650 -16.430 1.00 91.31 177 TRP A N 1
ATOM 1433 C CA . TRP A 1 177 ? 9.075 2.861 -17.058 1.00 91.31 177 TRP A CA 1
ATOM 1434 C C . TRP A 1 177 ? 9.443 3.934 -16.033 1.00 91.31 177 TRP A C 1
ATOM 1436 O O . TRP A 1 177 ? 10.553 4.470 -16.100 1.00 91.31 177 TRP A O 1
ATOM 1446 N N . ASP A 1 178 ? 8.581 4.168 -15.043 1.00 87.62 178 ASP A N 1
ATOM 1447 C CA . ASP A 1 178 ? 8.881 5.066 -13.925 1.00 87.62 178 ASP A CA 1
ATOM 1448 C C . ASP A 1 178 ? 10.064 4.545 -13.094 1.00 87.62 178 ASP A C 1
ATOM 1450 O O . ASP A 1 178 ? 10.987 5.290 -12.760 1.00 87.62 178 ASP A O 1
ATOM 1454 N N . ALA A 1 179 ? 10.095 3.238 -12.815 1.00 87.06 179 ALA A N 1
ATOM 1455 C CA . ALA A 1 179 ? 11.182 2.607 -12.068 1.00 87.06 179 ALA A CA 1
ATOM 1456 C C . ALA A 1 179 ? 12.533 2.668 -12.812 1.00 87.06 179 ALA A C 1
ATOM 1458 O O . ALA A 1 179 ? 13.591 2.747 -12.179 1.00 87.06 179 ALA A O 1
ATOM 1459 N N . ALA A 1 180 ? 12.516 2.671 -14.150 1.00 87.25 180 ALA A N 1
ATOM 1460 C CA . ALA A 1 180 ? 13.709 2.811 -14.982 1.00 87.25 180 ALA A CA 1
ATOM 1461 C C . ALA A 1 180 ? 14.372 4.187 -14.839 1.00 87.25 180 ALA A C 1
ATOM 1463 O O . ALA A 1 180 ? 15.572 4.325 -15.100 1.00 87.25 180 ALA A O 1
ATOM 1464 N N . TYR A 1 181 ? 13.622 5.210 -14.418 1.00 79.69 181 TYR A N 1
ATOM 1465 C CA . TYR A 1 181 ? 14.176 6.537 -14.217 1.00 79.69 181 TYR A CA 1
ATOM 1466 C C . TYR A 1 181 ? 15.323 6.495 -13.196 1.00 79.69 181 TYR A C 1
ATOM 1468 O O . TYR A 1 181 ? 15.235 5.896 -12.123 1.00 79.69 181 TYR A O 1
ATOM 1476 N N . GLY A 1 182 ? 16.464 7.084 -13.564 1.00 71.06 182 GLY A N 1
ATOM 1477 C CA . GLY A 1 182 ? 17.665 7.086 -12.726 1.00 71.06 182 GLY A CA 1
ATOM 1478 C C . GLY A 1 182 ? 18.267 5.700 -12.444 1.00 71.06 182 GLY A C 1
ATOM 1479 O O . GLY A 1 182 ? 19.148 5.598 -11.593 1.00 71.06 182 GLY A O 1
ATOM 1480 N N . TYR A 1 183 ? 17.820 4.636 -13.121 1.00 79.19 183 TYR A N 1
ATOM 1481 C CA . TYR A 1 183 ? 18.400 3.301 -12.986 1.00 79.19 183 TYR A CA 1
ATOM 1482 C C . TYR A 1 183 ? 19.706 3.223 -13.790 1.00 79.19 183 TYR A C 1
ATOM 1484 O O . TYR A 1 183 ? 19.698 3.433 -15.003 1.00 79.19 183 TYR A O 1
ATOM 1492 N N . ASN A 1 184 ? 20.823 2.955 -13.101 1.00 74.50 184 ASN A N 1
ATOM 1493 C CA . ASN A 1 184 ? 22.135 2.561 -13.641 1.00 74.50 184 ASN A CA 1
ATOM 1494 C C . ASN A 1 184 ? 22.493 3.116 -15.038 1.00 74.50 184 ASN A C 1
ATOM 1496 O O . ASN A 1 184 ? 22.137 2.574 -16.079 1.00 74.50 184 ASN A O 1
ATOM 1500 N N . GLY A 1 185 ? 23.252 4.208 -15.086 1.00 68.50 185 GLY A N 1
ATOM 1501 C CA . GLY A 1 185 ? 23.729 4.844 -16.322 1.00 68.50 185 GLY A CA 1
ATOM 1502 C C . GLY A 1 185 ? 22.634 5.433 -17.224 1.00 68.50 185 GLY A C 1
ATOM 1503 O O . GLY A 1 185 ? 22.959 5.965 -18.285 1.00 68.50 185 GLY A O 1
ATOM 1504 N N . GLY A 1 186 ? 21.366 5.324 -16.821 1.00 75.50 186 GLY A N 1
ATOM 1505 C CA . GLY A 1 186 ? 20.192 5.749 -17.563 1.00 75.50 186 GLY A CA 1
ATOM 1506 C C . GLY A 1 186 ? 20.025 7.260 -17.689 1.00 75.50 186 GLY A C 1
ATOM 1507 O O . GLY A 1 186 ? 20.355 8.023 -16.780 1.00 75.50 186 GLY A O 1
ATOM 1508 N N . VAL A 1 187 ? 19.482 7.693 -18.826 1.00 82.44 187 VAL A N 1
ATOM 1509 C CA . VAL A 1 187 ? 19.130 9.090 -19.119 1.00 82.44 187 VAL A CA 1
ATOM 1510 C C . VAL A 1 187 ? 17.656 9.238 -19.470 1.00 82.44 187 VAL A C 1
ATOM 1512 O O . VAL A 1 187 ? 17.054 8.337 -20.057 1.00 82.44 187 VAL A O 1
ATOM 1515 N N . ARG A 1 188 ? 17.113 10.417 -19.156 1.00 89.69 188 ARG A N 1
ATOM 1516 C CA . ARG A 1 188 ? 15.777 10.871 -19.542 1.00 89.69 188 ARG A CA 1
ATOM 1517 C C . ARG A 1 188 ? 15.895 11.984 -20.573 1.00 89.69 188 ARG A C 1
ATOM 1519 O O . ARG A 1 188 ? 16.511 13.012 -20.293 1.00 89.69 188 ARG A O 1
ATOM 1526 N N . LEU A 1 189 ? 15.301 11.784 -21.743 1.00 91.12 189 LEU A N 1
ATOM 1527 C CA . LEU A 1 189 ? 15.341 12.723 -22.861 1.00 91.12 189 LEU A CA 1
ATOM 1528 C C . LEU A 1 189 ? 13.919 13.075 -23.294 1.00 91.12 189 LEU A C 1
ATOM 1530 O O . LEU A 1 189 ? 13.112 12.186 -23.536 1.00 91.12 189 LEU A O 1
ATOM 1534 N N . THR A 1 190 ? 13.636 14.365 -23.440 1.00 93.75 190 THR A N 1
ATOM 1535 C CA . THR A 1 190 ? 12.344 14.879 -23.935 1.00 93.75 190 THR A CA 1
ATOM 1536 C C . THR A 1 190 ? 12.493 15.661 -25.242 1.00 93.75 190 THR A C 1
ATOM 1538 O O . THR A 1 190 ? 11.545 15.784 -26.015 1.00 93.75 190 THR A O 1
ATOM 1541 N N . ASP A 1 191 ? 13.700 16.157 -25.537 1.00 94.25 191 ASP A N 1
ATOM 1542 C CA . ASP A 1 191 ? 14.000 16.835 -26.796 1.00 94.25 191 ASP A CA 1
ATOM 1543 C C . ASP A 1 191 ? 14.059 15.841 -27.965 1.00 94.25 191 ASP A C 1
ATOM 1545 O O . ASP A 1 191 ? 14.800 14.855 -27.941 1.00 94.25 191 ASP A O 1
ATOM 1549 N N . SER A 1 192 ? 13.320 16.136 -29.037 1.00 92.69 192 SER A N 1
ATOM 1550 C CA . SER A 1 192 ? 13.210 15.232 -30.184 1.00 92.69 192 SER A CA 1
ATOM 1551 C C . SER A 1 192 ? 14.543 14.980 -30.889 1.00 92.69 192 SER A C 1
ATOM 1553 O O . SER A 1 192 ? 14.739 13.897 -31.445 1.00 92.69 192 SER A O 1
ATOM 1555 N N . THR A 1 193 ? 15.445 15.963 -30.917 1.00 94.19 193 THR A N 1
ATOM 1556 C CA . THR A 1 193 ? 16.743 15.837 -31.594 1.00 94.19 193 THR A CA 1
ATOM 1557 C C . THR A 1 193 ? 17.650 14.903 -30.804 1.00 94.19 193 THR A C 1
ATOM 1559 O O . THR A 1 193 ? 18.279 14.012 -31.378 1.00 94.19 193 THR A O 1
ATOM 1562 N N . GLN A 1 194 ? 17.665 15.055 -29.479 1.00 95.25 194 GLN A N 1
ATOM 1563 C CA . GLN A 1 194 ? 18.405 14.179 -28.574 1.00 95.25 194 GLN A CA 1
ATOM 1564 C C . GLN A 1 194 ? 17.869 12.746 -28.606 1.00 95.25 194 GLN A C 1
ATOM 1566 O O . GLN A 1 194 ? 18.663 11.814 -28.729 1.00 95.25 194 GLN A O 1
ATOM 1571 N N . ILE A 1 195 ? 16.543 12.566 -28.580 1.00 95.06 195 ILE A N 1
ATOM 1572 C CA . ILE A 1 195 ? 15.899 11.249 -28.700 1.00 95.06 195 ILE A CA 1
ATOM 1573 C C . ILE A 1 195 ? 16.314 10.571 -30.011 1.00 95.06 195 ILE A C 1
ATOM 1575 O O . ILE A 1 195 ? 16.804 9.443 -29.997 1.00 95.06 195 ILE A O 1
ATOM 1579 N N . ASN A 1 196 ? 16.178 11.264 -31.146 1.00 94.31 196 ASN A N 1
ATOM 1580 C CA . ASN A 1 196 ? 16.525 10.701 -32.454 1.00 94.31 196 ASN A CA 1
ATOM 1581 C C . ASN A 1 196 ? 18.014 10.343 -32.549 1.00 94.31 196 ASN A C 1
ATOM 1583 O O . ASN A 1 196 ? 18.361 9.291 -33.085 1.00 94.31 196 ASN A O 1
ATOM 1587 N N . SER A 1 197 ? 18.891 11.185 -31.996 1.00 95.25 197 SER A N 1
ATOM 1588 C CA . SER A 1 197 ? 20.328 10.911 -31.924 1.00 95.25 197 SER A CA 1
ATOM 1589 C C . SER A 1 197 ? 20.619 9.658 -31.090 1.00 95.25 197 SER A C 1
ATOM 1591 O O . SER A 1 197 ? 21.325 8.764 -31.557 1.00 95.25 197 SER A O 1
ATOM 1593 N N . ALA A 1 198 ? 20.022 9.538 -29.899 1.00 93.94 198 ALA A N 1
ATOM 1594 C CA . ALA A 1 198 ? 20.214 8.394 -29.009 1.00 93.94 198 ALA A CA 1
ATOM 1595 C C . ALA A 1 198 ? 19.727 7.076 -29.637 1.00 93.94 198 ALA A C 1
ATOM 1597 O O . ALA A 1 198 ? 20.459 6.084 -29.637 1.00 93.94 198 ALA A O 1
ATOM 1598 N N . LEU A 1 199 ? 18.527 7.072 -30.230 1.00 94.81 199 LEU A N 1
ATOM 1599 C CA . LEU A 1 199 ? 17.976 5.895 -30.911 1.00 94.81 199 LEU A CA 1
ATOM 1600 C C . LEU A 1 199 ? 18.810 5.513 -32.142 1.00 94.81 199 LEU A C 1
ATOM 1602 O O . LEU A 1 199 ? 19.141 4.341 -32.323 1.00 94.81 199 LEU A O 1
ATOM 1606 N N . SER A 1 200 ? 19.239 6.492 -32.947 1.00 94.31 200 SER A N 1
ATOM 1607 C CA . SER A 1 200 ? 20.084 6.236 -34.119 1.00 94.31 200 SER A CA 1
ATOM 1608 C C . SER A 1 200 ? 21.449 5.661 -33.738 1.00 94.31 200 SER A C 1
ATOM 1610 O O . SER A 1 200 ? 21.927 4.752 -34.413 1.00 94.31 200 SER A O 1
ATOM 1612 N N . GLN A 1 201 ? 22.079 6.156 -32.668 1.00 92.69 201 GLN A N 1
ATOM 1613 C CA . GLN A 1 201 ? 23.350 5.618 -32.163 1.00 92.69 201 GLN A CA 1
ATOM 1614 C C . GLN A 1 201 ? 23.197 4.185 -31.636 1.00 92.69 201 GLN A C 1
ATOM 1616 O O . GLN A 1 201 ? 24.101 3.357 -31.788 1.00 92.69 201 GLN A O 1
ATOM 1621 N N . ALA A 1 202 ? 22.043 3.875 -31.041 1.00 92.38 202 ALA A N 1
ATOM 1622 C CA . ALA A 1 202 ? 21.713 2.531 -30.590 1.00 92.38 202 ALA A CA 1
ATOM 1623 C C . ALA A 1 202 ? 21.389 1.574 -31.754 1.00 92.38 202 ALA A C 1
ATOM 1625 O O . ALA A 1 202 ? 21.542 0.362 -31.594 1.00 92.38 202 ALA A O 1
ATOM 1626 N N . GLY A 1 203 ? 21.015 2.098 -32.927 1.00 93.88 203 GLY A N 1
ATOM 1627 C CA . GLY A 1 203 ? 20.524 1.316 -34.066 1.00 93.88 203 GLY A CA 1
ATOM 1628 C C . GLY A 1 203 ? 19.052 0.919 -33.918 1.00 93.88 203 GLY A C 1
ATOM 1629 O O . GLY A 1 203 ? 18.654 -0.146 -34.390 1.00 93.88 203 GLY A O 1
ATOM 1630 N N . ILE A 1 204 ? 18.268 1.744 -33.220 1.00 93.69 204 ILE A N 1
ATOM 1631 C CA . ILE A 1 204 ? 16.853 1.514 -32.932 1.00 93.69 204 ILE A CA 1
ATOM 1632 C C . ILE A 1 204 ? 15.996 2.313 -33.917 1.00 93.69 204 ILE A C 1
ATOM 1634 O O . ILE A 1 204 ? 16.146 3.530 -34.039 1.00 93.69 204 ILE A O 1
ATOM 1638 N N . ASP A 1 205 ? 15.077 1.636 -34.605 1.00 91.06 205 ASP A N 1
ATOM 1639 C CA . ASP A 1 205 ? 14.100 2.292 -35.473 1.00 91.06 205 ASP A CA 1
ATOM 1640 C C . ASP A 1 205 ? 12.941 2.842 -34.634 1.00 91.06 205 ASP A C 1
ATOM 1642 O O . ASP A 1 205 ? 12.107 2.095 -34.117 1.00 91.06 205 ASP A O 1
ATOM 1646 N N . ARG A 1 206 ? 12.880 4.172 -34.522 1.00 89.81 206 ARG A N 1
ATOM 1647 C CA . ARG A 1 206 ? 11.834 4.896 -33.790 1.00 89.81 206 ARG A CA 1
ATOM 1648 C C . ARG A 1 206 ? 10.424 4.553 -34.276 1.00 89.81 206 ARG A C 1
ATOM 1650 O O . ARG A 1 206 ? 9.516 4.476 -33.454 1.00 89.81 206 ARG A O 1
ATOM 1657 N N . LYS A 1 207 ? 10.229 4.276 -35.571 1.00 88.75 207 LYS A N 1
ATOM 1658 C CA . LYS A 1 207 ? 8.899 3.938 -36.107 1.00 88.75 207 LYS A CA 1
ATOM 1659 C C . LYS A 1 207 ? 8.354 2.643 -35.511 1.00 88.75 207 LYS A C 1
ATOM 1661 O O . LYS A 1 207 ? 7.146 2.503 -35.344 1.00 88.75 207 LYS A O 1
ATOM 1666 N N . LEU A 1 208 ? 9.241 1.706 -35.168 1.00 87.12 208 LEU A N 1
ATOM 1667 C CA . LEU A 1 208 ? 8.856 0.456 -34.514 1.00 87.12 208 LEU A CA 1
ATOM 1668 C C . LEU A 1 208 ? 8.431 0.665 -33.059 1.00 87.12 208 LEU A C 1
ATOM 1670 O O . LEU A 1 208 ? 7.691 -0.170 -32.550 1.00 87.12 208 LEU A O 1
ATOM 1674 N N . LEU A 1 209 ? 8.875 1.746 -32.410 1.00 86.19 209 LEU A N 1
ATOM 1675 C CA . LEU A 1 209 ? 8.415 2.139 -31.078 1.00 86.19 209 LEU A CA 1
ATOM 1676 C C . LEU A 1 209 ? 7.083 2.897 -31.161 1.00 86.19 209 LEU A C 1
ATOM 1678 O O . LEU A 1 209 ? 6.156 2.578 -30.433 1.00 86.19 209 LEU A O 1
ATOM 1682 N N . GLU A 1 210 ? 6.945 3.839 -32.096 1.00 84.31 210 GLU A N 1
ATOM 1683 C CA . GLU A 1 210 ? 5.718 4.638 -32.264 1.00 84.31 210 GLU A CA 1
ATOM 1684 C C . GLU A 1 210 ? 4.504 3.812 -32.705 1.00 84.31 210 GLU A C 1
ATOM 1686 O O . GLU A 1 210 ? 3.380 4.092 -32.302 1.00 84.31 210 GLU A O 1
ATOM 1691 N N . PHE A 1 211 ? 4.712 2.776 -33.520 1.00 74.50 211 PHE A N 1
ATOM 1692 C CA . PHE A 1 211 ? 3.621 1.927 -34.004 1.00 74.50 211 PHE A CA 1
ATOM 1693 C C . PHE A 1 211 ? 2.916 1.134 -32.887 1.00 74.50 211 PHE A C 1
ATOM 1695 O O . PHE A 1 211 ? 1.823 0.614 -33.096 1.00 74.50 211 PHE A O 1
ATOM 1702 N N . ARG A 1 212 ? 3.544 0.985 -31.717 1.00 65.69 212 ARG A N 1
ATOM 1703 C CA . ARG A 1 212 ? 3.188 -0.050 -30.735 1.00 65.69 212 ARG A CA 1
ATOM 1704 C C . ARG A 1 212 ? 2.362 0.434 -29.549 1.00 65.69 212 ARG A C 1
ATOM 1706 O O . ARG A 1 212 ? 1.971 -0.390 -28.730 1.00 65.69 212 ARG A O 1
ATOM 1713 N N . GLY A 1 213 ? 2.037 1.722 -29.498 1.00 70.56 213 GLY A N 1
ATOM 1714 C CA . GLY A 1 213 ? 1.165 2.306 -28.483 1.00 70.56 213 GLY A CA 1
ATOM 1715 C C . GLY A 1 213 ? 1.786 3.531 -27.824 1.00 70.56 213 GLY A C 1
ATOM 1716 O O . GLY A 1 213 ? 2.812 4.039 -28.270 1.00 70.56 213 GLY A O 1
ATOM 1717 N N . LEU A 1 214 ? 1.145 3.998 -26.751 1.00 84.44 214 LEU A N 1
ATOM 1718 C CA . LEU A 1 214 ? 1.581 5.184 -26.009 1.00 84.44 214 LEU A CA 1
ATOM 1719 C C . LEU A 1 214 ? 2.948 4.997 -25.342 1.00 84.44 214 LEU A C 1
ATOM 1721 O O . LEU A 1 214 ? 3.702 5.955 -25.242 1.00 84.44 214 LEU A O 1
ATOM 1725 N N . LEU A 1 215 ? 3.268 3.777 -24.902 1.00 90.44 215 LEU A N 1
ATOM 1726 C CA . LEU A 1 215 ? 4.527 3.416 -24.255 1.00 90.44 215 LEU A CA 1
ATOM 1727 C C . LEU A 1 215 ? 5.059 2.116 -24.861 1.00 90.44 215 LEU A C 1
ATOM 1729 O O . LEU A 1 215 ? 4.308 1.161 -25.046 1.00 90.44 215 LEU A O 1
ATOM 1733 N N . SER A 1 216 ? 6.348 2.078 -25.192 1.00 91.94 216 SER A N 1
ATOM 1734 C CA . SER A 1 216 ? 6.999 0.931 -25.835 1.00 91.94 216 SER A CA 1
ATOM 1735 C C . SER A 1 216 ? 8.421 0.722 -25.334 1.00 91.94 216 SER A C 1
ATOM 1737 O O . SER A 1 216 ? 9.117 1.681 -25.013 1.00 91.94 216 SER A O 1
ATOM 1739 N N . ALA A 1 217 ? 8.881 -0.530 -25.327 1.00 93.69 217 ALA A N 1
ATOM 1740 C CA . ALA A 1 217 ? 10.217 -0.904 -24.873 1.00 93.69 217 ALA A CA 1
ATOM 1741 C C . ALA A 1 217 ? 11.072 -1.506 -25.999 1.00 93.69 217 ALA A C 1
ATOM 1743 O O . ALA A 1 217 ? 10.580 -2.241 -26.855 1.00 93.69 217 ALA A O 1
ATOM 1744 N N . CYS A 1 218 ? 12.377 -1.246 -25.967 1.00 94.94 218 CYS A N 1
ATOM 1745 C CA . CYS A 1 218 ? 13.379 -1.950 -26.753 1.00 94.94 218 CYS A CA 1
ATOM 1746 C C . CYS A 1 218 ? 14.588 -2.314 -25.888 1.00 94.94 218 CYS A C 1
ATOM 1748 O O . CYS A 1 218 ? 15.195 -1.443 -25.269 1.00 94.94 218 CYS A O 1
ATOM 1750 N N . LEU A 1 219 ? 14.977 -3.587 -25.890 1.00 95.00 219 LEU A N 1
ATOM 1751 C CA . LEU A 1 219 ? 16.154 -4.082 -25.183 1.00 95.00 219 LEU A CA 1
ATOM 1752 C C . LEU A 1 219 ? 17.319 -4.325 -26.154 1.00 95.00 219 LEU A C 1
ATOM 1754 O O . LEU A 1 219 ? 17.215 -5.089 -27.124 1.00 95.00 219 LEU A O 1
ATOM 1758 N N . ASP A 1 220 ? 18.449 -3.675 -25.883 1.00 93.88 220 ASP A N 1
ATOM 1759 C CA . ASP A 1 220 ? 19.744 -3.978 -26.487 1.00 93.88 220 ASP A CA 1
ATOM 1760 C C . ASP A 1 220 ? 20.505 -4.975 -25.607 1.00 93.88 220 ASP A C 1
ATOM 1762 O O . ASP A 1 220 ? 21.269 -4.575 -24.731 1.00 93.88 220 ASP A O 1
ATOM 1766 N N . ASP A 1 221 ? 20.332 -6.273 -25.868 1.00 87.00 221 ASP A N 1
ATOM 1767 C CA . ASP A 1 221 ? 21.013 -7.348 -25.126 1.00 87.00 221 ASP A CA 1
ATOM 1768 C C . ASP A 1 221 ? 22.541 -7.225 -25.148 1.00 87.00 221 ASP A C 1
ATOM 1770 O O . ASP A 1 221 ? 23.213 -7.613 -24.200 1.00 87.00 221 ASP A O 1
ATOM 1774 N N . LYS A 1 222 ? 23.119 -6.678 -26.229 1.00 87.44 222 LYS A N 1
ATOM 1775 C CA . LYS A 1 222 ? 24.580 -6.595 -26.375 1.00 87.44 222 LYS A CA 1
ATOM 1776 C C . LYS A 1 222 ? 25.184 -5.531 -25.474 1.00 87.44 222 LYS A C 1
ATOM 1778 O O . LYS A 1 222 ? 26.326 -5.669 -25.046 1.00 87.44 222 LYS A O 1
ATOM 1783 N N . ARG A 1 223 ? 24.456 -4.435 -25.270 1.00 87.50 223 ARG A N 1
ATOM 1784 C CA . ARG A 1 223 ? 24.886 -3.318 -24.418 1.00 87.50 223 ARG A CA 1
ATOM 1785 C C . ARG A 1 223 ? 24.225 -3.343 -23.045 1.00 87.50 223 ARG A C 1
ATOM 1787 O O . ARG A 1 223 ? 24.555 -2.492 -22.223 1.00 87.50 223 ARG A O 1
ATOM 1794 N N . GLU A 1 224 ? 23.309 -4.284 -22.832 1.00 91.12 224 GLU A N 1
ATOM 1795 C CA . GLU A 1 224 ? 22.443 -4.404 -21.662 1.00 91.12 224 GLU A CA 1
ATOM 1796 C C . GLU A 1 224 ? 21.728 -3.088 -21.345 1.00 91.12 224 GLU A C 1
ATOM 1798 O O . GLU A 1 224 ? 21.684 -2.639 -20.200 1.00 91.12 224 GLU A O 1
ATOM 1803 N N . THR A 1 225 ? 21.200 -2.438 -22.385 1.00 92.94 225 THR A N 1
ATOM 1804 C CA . THR A 1 225 ? 20.486 -1.165 -22.259 1.00 92.94 225 THR A CA 1
ATOM 1805 C C . THR A 1 225 ? 19.036 -1.338 -22.676 1.00 92.94 225 THR A C 1
ATOM 1807 O O . THR A 1 225 ? 18.745 -1.733 -23.806 1.00 92.94 225 THR A O 1
ATOM 1810 N N . LEU A 1 226 ? 18.135 -0.997 -21.765 1.00 95.12 226 LEU A N 1
ATOM 1811 C CA . LEU A 1 226 ? 16.712 -0.864 -21.999 1.00 95.12 226 LEU A CA 1
ATOM 1812 C C . LEU A 1 226 ? 16.395 0.567 -22.444 1.00 95.12 226 LEU A C 1
ATOM 1814 O O . LEU A 1 226 ? 16.883 1.536 -21.864 1.00 95.12 226 LEU A O 1
ATOM 1818 N N . TYR A 1 227 ? 15.560 0.682 -23.470 1.00 94.31 227 TYR A N 1
ATOM 1819 C CA . TYR A 1 227 ? 15.035 1.927 -24.013 1.00 94.31 227 TYR A CA 1
ATOM 1820 C C . TYR A 1 227 ? 13.520 1.887 -23.898 1.00 94.31 227 TYR A C 1
ATOM 1822 O O . TYR A 1 227 ? 12.890 0.995 -24.457 1.00 94.31 227 TYR A O 1
ATOM 1830 N N . LEU A 1 228 ? 12.934 2.846 -23.198 1.00 94.25 228 LEU A N 1
ATOM 1831 C CA . LEU A 1 228 ? 11.497 2.959 -23.009 1.00 94.25 228 LEU A CA 1
ATOM 1832 C C . LEU A 1 228 ? 11.032 4.298 -23.565 1.00 94.25 228 LEU A C 1
ATOM 1834 O O . LEU A 1 228 ? 11.470 5.357 -23.114 1.00 94.25 228 LEU A O 1
ATOM 1838 N N . TYR A 1 229 ? 10.177 4.239 -24.573 1.00 93.81 229 TYR A N 1
ATOM 1839 C CA . TYR A 1 229 ? 9.738 5.390 -25.337 1.00 93.81 229 TYR A CA 1
ATOM 1840 C C . TYR A 1 229 ? 8.244 5.617 -25.151 1.00 93.81 229 TYR A C 1
ATOM 1842 O O . TYR A 1 229 ? 7.441 4.742 -25.476 1.00 93.81 229 TYR A O 1
ATOM 1850 N N . TYR A 1 230 ? 7.901 6.797 -24.645 1.00 92.31 230 TYR A N 1
ATOM 1851 C CA . TYR A 1 230 ? 6.541 7.289 -24.501 1.00 92.31 230 TYR A CA 1
ATOM 1852 C C . TYR A 1 230 ? 6.240 8.341 -25.569 1.00 92.31 230 TYR A C 1
ATOM 1854 O O . TYR A 1 230 ? 7.069 9.221 -25.822 1.00 92.31 230 TYR A O 1
ATOM 1862 N N . ASN A 1 231 ? 5.048 8.289 -26.161 1.00 90.12 231 ASN A N 1
ATOM 1863 C CA . ASN A 1 231 ? 4.535 9.324 -27.051 1.00 90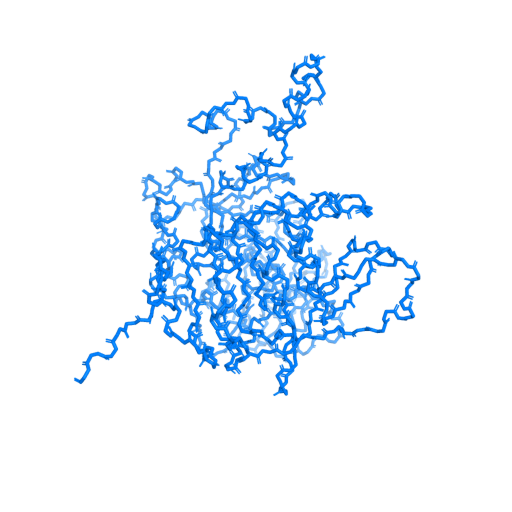.12 231 ASN A CA 1
ATOM 1864 C C . ASN A 1 231 ? 3.000 9.334 -27.068 1.00 90.12 231 ASN A C 1
ATOM 1866 O O . ASN A 1 231 ? 2.378 8.328 -27.402 1.00 90.12 231 ASN A O 1
ATOM 1870 N N . ASN A 1 232 ? 2.392 10.487 -26.788 1.00 87.06 232 ASN A N 1
ATOM 1871 C CA . ASN A 1 232 ? 0.940 10.687 -26.880 1.00 87.06 232 ASN A CA 1
ATOM 1872 C C . ASN A 1 232 ? 0.522 11.728 -27.939 1.00 87.06 232 ASN A C 1
ATOM 1874 O O . ASN A 1 232 ? -0.637 12.128 -27.990 1.00 87.06 232 ASN A O 1
ATOM 1878 N N . GLY A 1 233 ? 1.459 12.170 -28.782 1.00 84.94 233 GLY A N 1
ATOM 1879 C CA . GLY A 1 233 ? 1.253 13.189 -29.813 1.00 84.94 233 GLY A CA 1
ATOM 1880 C C . GLY A 1 233 ? 1.520 14.622 -29.346 1.00 84.94 233 GLY A C 1
ATOM 1881 O O . GLY A 1 233 ? 1.980 15.433 -30.147 1.00 84.94 233 GLY A O 1
ATOM 1882 N N . GLU A 1 234 ? 1.305 14.927 -28.065 1.00 86.19 234 GLU A N 1
ATOM 1883 C CA . GLU A 1 234 ? 1.612 16.237 -27.464 1.00 86.19 234 GLU A CA 1
ATOM 1884 C C . GLU A 1 234 ? 2.950 16.231 -26.714 1.00 86.19 234 GLU A C 1
ATOM 1886 O O . GLU A 1 234 ? 3.668 17.231 -26.673 1.00 86.19 234 GLU A O 1
ATOM 1891 N N . TYR A 1 235 ? 3.303 15.081 -26.148 1.00 89.25 235 TYR A N 1
ATOM 1892 C CA . TYR A 1 235 ? 4.482 14.857 -25.333 1.00 89.25 235 TYR A CA 1
ATOM 1893 C C . TYR A 1 235 ? 5.190 13.571 -25.757 1.00 89.25 235 TYR A C 1
ATOM 1895 O O . TYR A 1 235 ? 4.549 12.565 -26.066 1.00 89.25 235 TYR A O 1
ATOM 1903 N N . GLN A 1 236 ? 6.523 13.605 -25.734 1.00 91.88 236 GLN A N 1
ATOM 1904 C CA . GLN A 1 236 ? 7.360 12.433 -25.955 1.00 91.88 236 GLN A CA 1
ATOM 1905 C C . GLN A 1 236 ? 8.495 12.376 -24.942 1.00 91.88 236 GLN A C 1
ATOM 1907 O O . GLN A 1 236 ? 9.043 13.401 -24.530 1.00 91.88 236 GLN A O 1
ATOM 1912 N N . GLU A 1 237 ? 8.890 11.159 -24.601 1.00 93.81 237 GLU A N 1
ATOM 1913 C CA . GLU A 1 237 ? 9.981 10.918 -23.676 1.00 93.81 237 GLU A CA 1
ATOM 1914 C C . GLU A 1 237 ? 10.685 9.605 -24.002 1.00 93.81 237 GLU A C 1
ATOM 1916 O O . GLU A 1 237 ? 10.048 8.592 -24.275 1.00 93.81 237 GLU A O 1
ATOM 1921 N N . LEU A 1 238 ? 12.014 9.619 -23.953 1.00 93.31 238 LEU A N 1
ATOM 1922 C CA . LEU A 1 238 ? 12.839 8.421 -23.950 1.00 93.31 238 LEU A CA 1
ATOM 1923 C C . LEU A 1 238 ? 13.520 8.304 -22.589 1.00 93.31 238 LEU A C 1
ATOM 1925 O O . LEU A 1 238 ? 14.379 9.119 -22.244 1.00 93.31 238 LEU A O 1
ATOM 1929 N N . CYS A 1 239 ? 13.163 7.261 -21.852 1.00 92.81 239 CYS A N 1
ATOM 1930 C CA . CYS A 1 239 ? 13.878 6.827 -20.665 1.00 92.81 239 CYS A CA 1
ATOM 1931 C C . CYS A 1 239 ? 14.796 5.665 -21.049 1.00 92.81 239 CYS A C 1
ATOM 1933 O O . CYS A 1 239 ? 14.417 4.783 -21.822 1.00 92.81 239 CYS A O 1
ATOM 1935 N N . THR A 1 240 ? 16.021 5.660 -20.540 1.00 91.62 240 THR A N 1
ATOM 1936 C CA . THR A 1 240 ? 16.953 4.546 -20.730 1.00 91.62 240 THR A CA 1
ATOM 1937 C C . THR A 1 240 ? 17.427 4.039 -19.385 1.00 91.62 240 THR A C 1
ATOM 1939 O O . THR A 1 240 ? 17.576 4.823 -18.457 1.00 91.62 240 THR A O 1
ATOM 1942 N N . ALA A 1 241 ? 17.697 2.743 -19.302 1.00 91.25 241 ALA A N 1
ATOM 1943 C CA . ALA A 1 241 ? 18.305 2.105 -18.145 1.00 91.25 241 ALA A CA 1
ATOM 1944 C C . ALA A 1 241 ? 19.381 1.147 -18.647 1.00 91.25 241 ALA A C 1
ATOM 1946 O O . ALA A 1 241 ? 19.145 0.399 -19.595 1.00 91.25 241 ALA A O 1
ATOM 1947 N N . ASN A 1 242 ? 20.572 1.163 -18.058 1.00 90.56 242 ASN A N 1
ATOM 1948 C CA . ASN A 1 242 ? 21.584 0.151 -18.336 1.00 90.56 242 ASN A CA 1
ATOM 1949 C C . ASN A 1 242 ? 21.655 -0.821 -17.163 1.00 90.56 242 ASN A C 1
ATOM 1951 O O . ASN A 1 242 ? 21.497 -0.425 -16.021 1.00 90.56 242 ASN A O 1
ATOM 1955 N N . ARG A 1 243 ? 21.900 -2.101 -17.417 1.00 86.69 243 ARG A N 1
ATOM 1956 C CA . ARG A 1 243 ? 21.931 -3.097 -16.345 1.00 86.69 243 ARG A CA 1
ATOM 1957 C C . ARG A 1 243 ? 23.112 -2.893 -15.390 1.00 86.69 243 ARG A C 1
ATOM 1959 O O . ARG A 1 243 ? 22.941 -2.996 -14.181 1.00 86.69 243 ARG A O 1
ATOM 1966 N N . ASN A 1 244 ? 24.285 -2.556 -15.930 1.00 82.19 244 ASN A N 1
ATOM 1967 C CA . ASN A 1 244 ? 25.566 -2.670 -15.222 1.00 82.19 244 ASN A CA 1
ATOM 1968 C C . ASN A 1 244 ? 26.369 -1.361 -15.131 1.00 82.19 244 ASN A C 1
ATOM 1970 O O . ASN A 1 244 ? 27.343 -1.283 -14.382 1.00 82.19 244 ASN A O 1
ATOM 1974 N N . LYS A 1 245 ? 26.013 -0.319 -15.891 1.00 77.75 245 LYS A N 1
ATOM 1975 C CA . LYS A 1 245 ? 26.741 0.957 -15.858 1.00 77.75 245 LYS A CA 1
ATOM 1976 C C . LYS A 1 245 ? 26.332 1.787 -14.639 1.00 77.75 245 LYS A C 1
ATOM 1978 O O . LYS A 1 245 ? 25.150 2.073 -14.487 1.00 77.75 245 LYS A O 1
ATOM 1983 N N . PRO A 1 246 ? 27.272 2.263 -13.808 1.00 61.34 246 PRO A N 1
ATOM 1984 C CA . PRO A 1 246 ? 26.933 3.156 -12.705 1.00 61.34 246 PRO A CA 1
ATOM 1985 C C . PRO A 1 246 ? 26.397 4.502 -13.229 1.00 61.34 246 PRO A C 1
ATOM 1987 O O . PRO A 1 246 ? 26.951 5.069 -14.173 1.00 61.34 246 PRO A O 1
ATOM 1990 N N . ALA A 1 247 ? 25.341 5.037 -12.601 1.00 59.09 247 ALA A N 1
ATOM 1991 C CA . ALA A 1 247 ? 24.865 6.416 -12.799 1.00 59.09 247 ALA A CA 1
ATOM 1992 C C . ALA A 1 247 ? 25.203 7.289 -11.578 1.00 59.09 247 ALA A C 1
ATOM 1994 O O . ALA A 1 247 ? 24.325 7.588 -10.772 1.00 59.09 247 ALA A O 1
ATOM 1995 N N . PRO A 1 248 ? 26.451 7.765 -11.437 1.00 54.84 248 PRO A N 1
ATOM 1996 C CA . PRO A 1 248 ? 26.834 8.617 -10.309 1.00 54.84 248 PRO A CA 1
ATOM 1997 C C . PRO A 1 248 ? 26.123 9.985 -10.297 1.00 54.84 248 PRO A C 1
ATOM 1999 O O . PRO A 1 248 ? 26.199 10.695 -9.302 1.00 54.84 248 PRO A O 1
ATOM 2002 N N . GLN A 1 249 ? 25.449 10.366 -11.391 1.00 54.00 249 GLN A N 1
ATOM 2003 C CA . GLN A 1 249 ? 24.673 11.608 -11.507 1.00 54.00 249 GLN A CA 1
ATOM 2004 C C . GLN A 1 249 ? 23.150 11.393 -11.500 1.00 54.00 249 GLN A C 1
ATOM 2006 O O . GLN A 1 249 ? 22.409 12.372 -11.610 1.00 54.00 249 GLN A O 1
ATOM 2011 N N . ALA A 1 250 ? 22.657 10.150 -11.404 1.00 54.69 250 ALA A N 1
ATOM 2012 C CA . ALA A 1 250 ? 21.220 9.934 -11.268 1.00 54.69 250 ALA A CA 1
ATOM 2013 C C . ALA A 1 250 ? 20.748 10.531 -9.941 1.00 54.69 250 ALA A C 1
ATOM 2015 O O . ALA A 1 250 ? 21.367 10.323 -8.896 1.00 54.69 250 ALA A O 1
ATOM 2016 N N . LYS A 1 251 ? 19.643 11.282 -9.979 1.00 55.78 251 LYS A N 1
ATOM 2017 C CA . LYS A 1 251 ? 18.966 11.666 -8.740 1.00 55.78 251 LYS A CA 1
ATOM 2018 C C . LYS A 1 251 ? 18.493 10.377 -8.057 1.00 55.78 251 LYS A C 1
ATOM 2020 O O . LYS A 1 251 ? 17.921 9.541 -8.761 1.00 55.78 251 LYS A O 1
ATOM 2025 N N . PRO A 1 252 ? 18.715 10.211 -6.740 1.00 52.19 252 PRO A N 1
ATOM 2026 C CA . PRO A 1 252 ? 18.168 9.084 -6.002 1.00 52.19 252 PRO A CA 1
ATOM 2027 C C . PRO A 1 252 ? 16.666 9.024 -6.260 1.00 52.19 252 PRO A C 1
ATOM 2029 O O . PRO A 1 252 ? 15.956 10.010 -6.057 1.00 52.19 252 PRO A O 1
ATOM 2032 N N . VAL A 1 253 ? 16.204 7.894 -6.776 1.00 60.47 253 VAL A N 1
ATOM 2033 C CA . VAL A 1 253 ? 14.778 7.609 -6.855 1.00 60.47 253 VAL A CA 1
ATOM 2034 C C . VAL A 1 253 ? 14.361 7.038 -5.511 1.00 60.47 253 VAL A C 1
ATOM 2036 O O . VAL A 1 253 ? 15.156 6.347 -4.878 1.00 60.47 253 VAL A O 1
ATOM 2039 N N . PHE A 1 254 ? 13.148 7.358 -5.058 1.00 52.28 254 PHE A N 1
ATOM 2040 C CA . PHE A 1 254 ? 12.617 6.788 -3.829 1.00 52.28 254 PHE A CA 1
ATOM 2041 C C . PHE A 1 254 ? 12.652 5.257 -3.927 1.00 52.28 254 PHE A C 1
ATOM 2043 O O . PHE A 1 254 ? 11.972 4.649 -4.756 1.00 52.28 254 PHE A O 1
ATOM 2050 N N . GLU A 1 255 ? 13.500 4.649 -3.109 1.00 54.53 255 GLU A N 1
ATOM 2051 C CA . GLU A 1 255 ? 13.543 3.216 -2.871 1.00 54.53 255 GLU A CA 1
ATOM 2052 C C . GLU A 1 255 ? 12.969 3.030 -1.479 1.00 54.53 255 GLU A C 1
ATOM 2054 O O . GLU A 1 255 ? 13.572 3.451 -0.487 1.00 54.53 255 GLU A O 1
ATOM 2059 N N . LYS A 1 256 ? 11.777 2.435 -1.392 1.00 43.62 256 LYS A N 1
ATOM 2060 C CA . LYS A 1 256 ? 11.282 2.019 -0.085 1.00 43.62 256 LYS A CA 1
ATOM 2061 C C . LYS A 1 256 ? 12.287 1.003 0.451 1.00 43.62 256 LYS A C 1
ATOM 2063 O O . LYS A 1 256 ? 12.628 0.089 -0.306 1.00 43.62 256 LYS A O 1
ATOM 2068 N N . PRO A 1 257 ? 12.779 1.150 1.695 1.00 43.72 257 PRO A N 1
ATOM 2069 C CA . PRO A 1 257 ? 13.710 0.188 2.252 1.00 43.72 257 PRO A CA 1
ATOM 2070 C C . PRO A 1 257 ? 13.129 -1.206 2.034 1.00 43.72 257 PRO A C 1
ATOM 2072 O O . PRO A 1 257 ? 12.011 -1.490 2.474 1.00 43.72 257 PRO A O 1
ATOM 2075 N N . THR A 1 258 ? 13.852 -2.059 1.305 1.00 38.81 258 THR A N 1
ATOM 2076 C CA . THR A 1 258 ? 13.559 -3.487 1.303 1.00 38.81 258 THR A CA 1
ATOM 2077 C C . THR A 1 258 ? 13.516 -3.879 2.767 1.00 38.81 258 THR A C 1
ATOM 2079 O O . THR A 1 258 ? 14.468 -3.586 3.492 1.00 38.81 258 THR A O 1
ATOM 2082 N N . LEU A 1 259 ? 12.387 -4.444 3.212 1.00 39.69 259 LEU A N 1
ATOM 2083 C CA . LEU A 1 259 ? 12.244 -5.011 4.549 1.00 39.69 259 LEU A CA 1
ATOM 2084 C C . LEU A 1 259 ? 13.405 -5.987 4.717 1.00 39.69 259 LEU A C 1
ATOM 2086 O O . LEU A 1 259 ? 13.353 -7.119 4.235 1.00 39.69 259 LEU A O 1
ATOM 2090 N N . LYS A 1 260 ? 14.502 -5.511 5.311 1.00 36.59 260 LYS A N 1
ATOM 2091 C CA . LYS A 1 260 ? 15.645 -6.348 5.612 1.00 36.59 260 LYS A CA 1
ATOM 2092 C C . LYS A 1 260 ? 15.105 -7.346 6.610 1.00 36.59 260 LYS A C 1
ATOM 2094 O O . LYS A 1 260 ? 14.705 -6.982 7.708 1.00 36.59 260 LYS A O 1
ATOM 2099 N N . TYR A 1 261 ? 15.026 -8.587 6.158 1.00 36.31 261 TYR A N 1
ATOM 2100 C CA . TYR A 1 261 ? 14.975 -9.778 6.979 1.00 36.31 261 TYR A CA 1
ATOM 2101 C C . TYR A 1 261 ? 15.607 -9.529 8.359 1.00 36.31 261 TYR A C 1
ATOM 2103 O O . TYR A 1 261 ? 16.800 -9.232 8.437 1.00 36.31 261 TYR A O 1
ATOM 2111 N N . VAL A 1 262 ? 14.819 -9.656 9.429 1.00 45.41 262 VAL A N 1
ATOM 2112 C CA . VAL A 1 262 ? 15.327 -9.604 10.804 1.00 45.41 262 VAL A CA 1
ATOM 2113 C C . VAL A 1 262 ? 15.012 -10.924 11.494 1.00 45.41 262 VAL A C 1
ATOM 2115 O O . VAL A 1 262 ? 13.883 -11.148 11.935 1.00 45.41 262 VAL A O 1
ATOM 2118 N N . PRO A 1 263 ? 15.970 -11.859 11.559 1.00 44.81 263 PRO A N 1
ATOM 2119 C CA . PRO A 1 263 ? 15.825 -13.019 12.407 1.00 44.81 263 PRO A CA 1
ATOM 2120 C C . PRO A 1 263 ? 16.236 -12.640 13.837 1.00 44.81 263 PRO A C 1
ATOM 2122 O O . PRO A 1 263 ? 17.345 -12.159 14.059 1.00 44.81 263 PRO A O 1
ATOM 2125 N N . LYS A 1 264 ? 15.366 -12.970 14.800 1.00 61.41 264 LYS A N 1
ATOM 2126 C CA . LYS A 1 264 ? 15.621 -13.046 16.255 1.00 61.41 264 LYS A CA 1
ATOM 2127 C C . LYS A 1 264 ? 15.701 -11.714 17.025 1.00 61.41 264 LYS A C 1
ATOM 2129 O O . LYS A 1 264 ? 16.722 -11.428 17.640 1.00 61.41 264 LYS A O 1
ATOM 2134 N N . GLY A 1 265 ? 14.601 -10.956 17.067 1.00 66.00 265 GLY A N 1
ATOM 2135 C CA . GLY A 1 265 ? 14.378 -9.975 18.143 1.00 66.00 265 GLY A CA 1
ATOM 2136 C C . GLY A 1 265 ? 14.311 -10.652 19.525 1.00 66.00 265 GLY A C 1
ATOM 2137 O O . GLY A 1 265 ? 14.409 -11.883 19.589 1.00 66.00 265 GLY A O 1
ATOM 2138 N N . PRO A 1 266 ? 14.077 -9.908 20.618 1.00 84.62 266 PRO A N 1
ATOM 2139 C CA . PRO A 1 266 ? 13.634 -8.511 20.652 1.00 84.62 266 PRO A CA 1
ATOM 2140 C C . PRO A 1 266 ? 14.736 -7.487 20.344 1.00 84.62 266 PRO A C 1
ATOM 2142 O O . PRO A 1 266 ? 15.908 -7.746 20.594 1.00 84.62 266 PRO A O 1
ATOM 2145 N N . TYR A 1 267 ? 14.345 -6.320 19.826 1.00 87.69 267 TYR A N 1
ATOM 2146 C CA . TYR A 1 267 ? 15.255 -5.225 19.460 1.00 87.69 267 TYR A CA 1
ATOM 2147 C C . TYR A 1 267 ? 15.122 -4.033 20.415 1.00 87.69 267 TYR A C 1
ATOM 2149 O O . TYR A 1 267 ? 14.023 -3.739 20.890 1.00 87.69 267 TYR A O 1
ATOM 2157 N N . HIS A 1 268 ? 16.230 -3.332 20.668 1.00 88.38 268 HIS A N 1
ATOM 2158 C CA . HIS A 1 268 ? 16.233 -2.052 21.383 1.00 88.38 268 HIS A CA 1
ATOM 2159 C C . HIS A 1 268 ? 16.017 -0.900 20.395 1.00 88.38 268 HIS A C 1
ATOM 2161 O O . HIS A 1 268 ? 16.603 -0.912 19.311 1.00 88.38 268 HIS A O 1
ATOM 2167 N N . ILE A 1 269 ? 15.201 0.092 20.761 1.00 90.75 269 ILE A N 1
ATOM 2168 C CA . ILE A 1 269 ? 14.917 1.244 19.900 1.00 90.75 269 ILE A CA 1
ATOM 2169 C C . ILE A 1 269 ? 15.859 2.400 20.209 1.00 90.75 269 ILE A C 1
ATOM 2171 O O . ILE A 1 269 ? 16.045 2.775 21.359 1.00 90.75 269 ILE A O 1
ATOM 2175 N N . GLU A 1 270 ? 16.411 3.011 19.167 1.00 89.50 270 GLU A N 1
ATOM 2176 C CA . GLU A 1 270 ? 17.207 4.231 19.278 1.00 89.50 270 GLU A CA 1
ATOM 2177 C C . GLU A 1 270 ? 16.757 5.297 18.274 1.00 89.50 270 GLU A C 1
ATOM 2179 O O . GLU A 1 270 ? 16.159 5.006 17.231 1.00 89.50 270 GLU A O 1
ATOM 2184 N N . VAL A 1 271 ? 17.071 6.557 18.583 1.00 83.00 271 VAL A N 1
ATOM 2185 C CA . VAL A 1 271 ? 16.901 7.696 17.671 1.00 83.00 271 VAL A CA 1
ATOM 2186 C C . VAL A 1 271 ? 18.182 7.923 16.866 1.00 83.00 271 VAL A C 1
ATOM 2188 O O . VAL A 1 271 ? 19.287 7.808 17.382 1.00 83.00 271 VAL A O 1
ATOM 2191 N N . THR A 1 272 ? 18.053 8.260 15.583 1.00 71.12 272 THR A N 1
ATOM 2192 C CA . THR A 1 272 ? 19.194 8.368 14.647 1.00 71.12 272 THR A CA 1
ATOM 2193 C C . THR A 1 272 ? 19.921 9.713 14.672 1.00 71.12 272 THR A C 1
ATOM 2195 O O . THR A 1 272 ? 20.765 9.971 13.815 1.00 71.12 272 THR A O 1
ATOM 2198 N N . PHE A 1 273 ? 19.537 10.631 15.555 1.00 74.50 273 PHE A N 1
ATOM 2199 C CA . PHE A 1 273 ? 19.968 12.023 15.503 1.00 74.50 273 PHE A CA 1
ATOM 2200 C C . PHE A 1 273 ? 19.969 12.650 16.896 1.00 74.50 273 PHE A C 1
ATOM 2202 O O . PHE A 1 273 ? 19.194 12.265 17.770 1.00 74.50 273 PHE A O 1
ATOM 2209 N N . ASP A 1 274 ? 20.835 13.642 17.076 1.00 75.62 274 ASP A N 1
ATOM 2210 C CA . ASP A 1 274 ? 20.883 14.448 18.289 1.00 75.62 274 ASP A CA 1
ATOM 2211 C C . ASP A 1 274 ? 19.715 15.450 18.286 1.00 75.62 274 ASP A C 1
ATOM 2213 O O . ASP A 1 274 ? 19.661 16.360 17.454 1.00 75.62 274 ASP A O 1
ATOM 2217 N N . GLN A 1 275 ? 18.761 15.261 19.201 1.00 77.69 275 GLN A N 1
ATOM 2218 C CA . GLN A 1 275 ? 17.633 16.177 19.424 1.00 77.69 275 GLN A CA 1
ATOM 2219 C C . GLN A 1 275 ? 18.042 17.442 20.193 1.00 77.69 275 GLN A C 1
ATOM 2221 O O . GLN A 1 275 ? 17.239 18.365 20.340 1.00 77.69 275 GLN A O 1
ATOM 2226 N N . GLY A 1 276 ? 19.283 17.501 20.681 1.00 81.00 276 GLY A N 1
ATOM 2227 C CA . GLY A 1 276 ? 19.741 18.512 21.612 1.00 81.00 276 GLY A CA 1
ATOM 2228 C C . GLY A 1 276 ? 19.194 18.290 23.022 1.00 81.00 276 GLY A C 1
ATOM 2229 O O . GLY A 1 276 ? 18.752 17.203 23.402 1.00 81.00 276 GLY A O 1
ATOM 2230 N N . ILE A 1 277 ? 19.257 19.353 23.821 1.00 82.94 277 ILE A N 1
ATOM 2231 C CA . ILE A 1 277 ? 18.817 19.338 25.217 1.00 82.94 277 ILE A CA 1
ATOM 2232 C C . ILE A 1 277 ? 17.290 19.244 25.263 1.00 82.94 277 ILE A C 1
ATOM 2234 O O . ILE A 1 277 ? 16.608 20.062 24.645 1.00 82.94 277 ILE A O 1
ATOM 2238 N N . ASP A 1 278 ? 16.786 18.285 26.039 1.00 87.38 278 ASP A N 1
ATOM 2239 C CA . ASP A 1 278 ? 15.366 18.137 26.354 1.00 87.38 278 ASP A CA 1
ATOM 2240 C C . ASP A 1 278 ? 14.749 19.466 26.857 1.00 87.38 278 ASP A C 1
ATOM 2242 O O . ASP A 1 278 ? 15.203 20.021 27.870 1.00 87.38 278 ASP A O 1
ATOM 2246 N N . PRO A 1 279 ? 13.753 20.032 26.144 1.00 85.06 279 PRO A N 1
ATOM 2247 C CA . PRO A 1 279 ? 13.104 21.268 26.550 1.00 85.06 279 PRO A CA 1
ATOM 2248 C C . PRO A 1 279 ? 12.315 21.126 27.863 1.00 85.06 279 PRO A C 1
ATOM 2250 O O . PRO A 1 279 ? 11.581 20.159 28.057 1.00 85.06 279 PRO A O 1
ATOM 2253 N N . PRO A 1 280 ? 12.325 22.142 28.746 1.00 82.44 280 PRO A N 1
ATOM 2254 C CA . PRO A 1 280 ? 11.516 22.106 29.960 1.00 82.44 280 PRO A CA 1
ATOM 2255 C C . PRO A 1 280 ? 10.012 22.024 29.637 1.00 82.44 280 PRO A C 1
ATOM 2257 O O . PRO A 1 280 ? 9.480 22.854 28.896 1.00 82.44 280 PRO A O 1
ATOM 2260 N N . ASN A 1 281 ? 9.317 21.075 30.275 1.00 86.31 281 ASN A N 1
ATOM 2261 C CA . ASN A 1 281 ? 7.905 20.719 30.045 1.00 86.31 281 ASN A CA 1
ATOM 2262 C C . ASN A 1 281 ? 7.613 20.062 28.683 1.00 86.31 281 ASN A C 1
ATOM 2264 O O . ASN A 1 281 ? 6.472 20.125 28.207 1.00 86.31 281 ASN A O 1
ATOM 2268 N N . SER A 1 282 ? 8.615 19.452 28.048 1.00 90.25 282 SER A N 1
ATOM 2269 C CA . SER A 1 282 ? 8.382 18.571 26.910 1.00 90.25 282 SER A CA 1
ATOM 2270 C C . SER A 1 282 ? 7.489 17.389 27.322 1.00 90.25 282 SER A C 1
ATOM 2272 O O . SER A 1 282 ? 7.431 16.963 28.476 1.00 90.25 282 SER A O 1
ATOM 2274 N N . THR A 1 283 ? 6.697 16.895 26.376 1.00 93.94 283 THR A N 1
ATOM 2275 C CA . THR A 1 283 ? 5.974 15.631 26.511 1.00 93.94 283 THR A CA 1
ATOM 2276 C C . THR A 1 283 ? 6.833 14.550 25.874 1.00 93.94 283 THR A C 1
ATOM 2278 O O . THR A 1 283 ? 7.054 14.573 24.664 1.00 93.94 283 THR A O 1
ATOM 2281 N N . HIS A 1 284 ? 7.343 13.632 26.680 1.00 94.00 284 HIS A N 1
ATOM 2282 C CA . HIS A 1 284 ? 8.147 12.527 26.180 1.00 94.00 284 HIS A CA 1
ATOM 2283 C C . HIS A 1 284 ? 7.248 11.528 25.444 1.00 94.00 284 HIS A C 1
ATOM 2285 O O . HIS A 1 284 ? 6.096 11.294 25.821 1.00 94.00 284 HIS A O 1
ATOM 2291 N N . ILE A 1 285 ? 7.744 10.994 24.333 1.00 94.19 285 ILE A N 1
ATOM 2292 C CA . ILE A 1 285 ? 7.014 10.030 23.518 1.00 94.19 285 ILE A CA 1
ATOM 2293 C C . ILE A 1 285 ? 7.981 9.037 22.882 1.00 94.19 285 ILE A C 1
ATOM 2295 O O . ILE A 1 285 ? 8.949 9.420 22.223 1.00 94.19 285 ILE A O 1
ATOM 2299 N N . HIS A 1 286 ? 7.680 7.747 23.024 1.00 94.38 286 HIS A N 1
ATOM 2300 C CA . HIS A 1 286 ? 8.439 6.699 22.354 1.00 94.38 286 HIS A CA 1
ATOM 2301 C C . HIS A 1 286 ? 8.414 6.885 20.818 1.00 94.38 286 HIS A C 1
ATOM 2303 O O . HIS A 1 286 ? 7.326 7.050 20.245 1.00 94.38 286 HIS A O 1
ATOM 2309 N N . PRO A 1 287 ? 9.555 6.776 20.104 1.00 92.62 287 PRO A N 1
ATOM 2310 C CA . PRO A 1 287 ? 9.634 7.005 18.656 1.00 92.62 287 PRO A CA 1
ATOM 2311 C C . PRO A 1 287 ? 8.638 6.193 17.824 1.00 92.62 287 PRO A C 1
ATOM 2313 O O . PRO A 1 287 ? 7.981 6.731 16.931 1.00 92.62 287 PRO A O 1
ATOM 2316 N N . LEU A 1 288 ? 8.470 4.904 18.138 1.00 92.25 288 LEU A N 1
ATOM 2317 C CA . LEU A 1 288 ? 7.504 4.056 17.430 1.00 92.25 288 LEU A CA 1
ATOM 2318 C C . LEU A 1 288 ? 6.053 4.470 17.698 1.00 92.25 288 LEU A C 1
ATOM 2320 O O . LEU A 1 288 ? 5.233 4.410 16.786 1.00 92.25 288 LEU A O 1
ATOM 2324 N N . ILE A 1 289 ? 5.732 4.937 18.910 1.00 94.56 289 ILE A N 1
ATOM 2325 C CA . ILE A 1 289 ? 4.387 5.435 19.220 1.00 94.56 289 ILE A CA 1
ATOM 2326 C C . ILE A 1 289 ? 4.134 6.702 18.413 1.00 94.56 289 ILE A C 1
ATOM 2328 O O . ILE A 1 289 ? 3.114 6.798 17.732 1.00 94.56 289 ILE A O 1
ATOM 2332 N N . ALA A 1 290 ? 5.088 7.637 18.419 1.00 93.19 290 ALA A N 1
ATOM 2333 C CA . ALA A 1 290 ? 4.981 8.870 17.653 1.00 93.19 290 ALA A CA 1
ATOM 2334 C C . ALA A 1 290 ? 4.762 8.587 16.158 1.00 93.19 290 ALA A C 1
ATOM 2336 O O . ALA A 1 290 ? 3.922 9.216 15.517 1.00 93.19 290 ALA A O 1
ATOM 2337 N N . ARG A 1 291 ? 5.459 7.581 15.617 1.00 89.62 291 ARG A N 1
ATOM 2338 C CA . ARG A 1 291 ? 5.290 7.143 14.229 1.00 89.62 291 ARG A CA 1
ATOM 2339 C C . ARG A 1 291 ? 3.952 6.500 13.932 1.00 89.62 291 ARG A C 1
ATOM 2341 O O . ARG A 1 291 ? 3.384 6.779 12.879 1.00 89.62 291 ARG A O 1
ATOM 2348 N N . VAL A 1 292 ? 3.432 5.661 14.819 1.00 90.94 292 VAL A N 1
ATOM 2349 C CA . VAL A 1 292 ? 2.103 5.070 14.622 1.00 90.94 292 VAL A CA 1
ATOM 2350 C C . VAL A 1 292 ? 1.028 6.154 14.664 1.00 90.94 292 VAL A C 1
ATOM 2352 O O . VAL A 1 292 ? 0.185 6.192 13.772 1.00 90.94 292 VAL A O 1
ATOM 2355 N N . ILE A 1 293 ? 1.107 7.086 15.617 1.00 92.62 293 ILE A N 1
ATOM 2356 C CA . ILE A 1 293 ? 0.187 8.227 15.695 1.00 92.62 293 ILE A CA 1
ATOM 2357 C C . ILE A 1 293 ? 0.281 9.091 14.431 1.00 92.62 293 ILE A C 1
ATOM 2359 O O . ILE A 1 293 ? -0.741 9.412 13.830 1.00 92.62 293 ILE A O 1
ATOM 2363 N N . GLU A 1 294 ? 1.483 9.404 13.951 1.00 89.50 294 GLU A N 1
ATOM 2364 C CA . GLU A 1 294 ? 1.638 10.129 12.690 1.00 89.50 294 GLU A CA 1
ATOM 2365 C C . GLU A 1 294 ? 1.035 9.384 11.497 1.00 89.50 294 GLU A C 1
ATOM 2367 O O . GLU A 1 294 ? 0.323 9.987 10.702 1.00 89.50 294 GLU A O 1
ATOM 2372 N N . ARG A 1 295 ? 1.266 8.078 11.362 1.00 86.12 295 ARG A N 1
ATOM 2373 C CA . ARG A 1 295 ? 0.681 7.301 10.259 1.00 86.12 295 ARG A CA 1
ATOM 2374 C C . ARG A 1 295 ? -0.843 7.285 10.312 1.00 86.12 295 ARG A C 1
ATOM 2376 O O . ARG A 1 295 ? -1.479 7.336 9.267 1.00 86.12 295 ARG A O 1
ATOM 2383 N N . MET A 1 296 ? -1.411 7.212 11.513 1.00 85.50 296 MET A N 1
ATOM 2384 C CA . MET A 1 296 ? -2.858 7.169 11.703 1.00 85.50 296 MET A CA 1
ATOM 2385 C C . MET A 1 296 ? -3.531 8.519 11.434 1.00 85.50 296 MET A C 1
ATOM 2387 O O . MET A 1 296 ? -4.641 8.531 10.919 1.00 85.50 296 MET A O 1
ATOM 2391 N N . TYR A 1 297 ? -2.884 9.647 11.756 1.00 84.62 297 TYR A N 1
ATOM 2392 C CA . TYR A 1 297 ? -3.550 10.961 11.773 1.00 84.62 297 TYR A CA 1
ATOM 2393 C C . TYR A 1 297 ? -2.831 12.061 10.956 1.00 84.62 297 TYR A C 1
ATOM 2395 O O . TYR A 1 297 ? -3.239 13.223 10.982 1.00 84.62 297 TYR A O 1
ATOM 2403 N N . GLY A 1 298 ? -1.759 11.731 10.230 1.00 72.12 298 GLY A N 1
ATOM 2404 C CA . GLY A 1 298 ? -0.634 12.608 9.856 1.00 72.12 298 GLY A CA 1
ATOM 2405 C C . GLY A 1 298 ? -0.914 14.002 9.286 1.00 72.12 298 GLY A C 1
ATOM 2406 O O . GLY A 1 298 ? -0.182 14.934 9.622 1.00 72.12 298 GLY A O 1
ATOM 2407 N N . LYS A 1 299 ? -1.970 14.204 8.482 1.00 66.31 299 LYS A N 1
ATOM 2408 C CA . LYS A 1 299 ? -2.318 15.540 7.939 1.00 66.31 299 LYS A CA 1
ATOM 2409 C C . LYS A 1 299 ? -2.907 16.491 9.002 1.00 66.31 299 LYS A C 1
ATOM 2411 O O . LYS A 1 299 ? -2.992 17.690 8.760 1.00 66.31 299 LYS A O 1
ATOM 2416 N N . ARG A 1 300 ? -3.319 15.979 10.168 1.00 67.31 300 ARG A N 1
ATOM 2417 C CA . ARG A 1 300 ? -4.038 16.726 11.220 1.00 67.31 300 ARG A CA 1
ATOM 2418 C C . ARG A 1 300 ? -3.177 17.077 12.434 1.00 67.31 300 ARG A C 1
ATOM 2420 O O . ARG A 1 300 ? -3.659 17.747 13.334 1.00 67.31 300 ARG A O 1
ATOM 2427 N N . LEU A 1 301 ? -1.926 16.625 12.474 1.00 84.19 301 LEU A N 1
ATOM 2428 C CA . LEU A 1 301 ? -1.060 16.698 13.650 1.00 84.19 301 LEU A CA 1
ATOM 2429 C C . LEU A 1 301 ? -0.124 17.917 13.623 1.00 84.19 301 LEU A C 1
ATOM 2431 O O . LEU A 1 301 ? 1.091 17.762 13.541 1.00 84.19 301 LEU A O 1
ATOM 2435 N N . LEU A 1 302 ? -0.672 19.134 13.660 1.00 80.25 302 LEU A N 1
ATOM 2436 C CA . LEU A 1 302 ? 0.125 20.360 13.495 1.00 80.25 302 LEU A CA 1
ATOM 2437 C C . LEU A 1 302 ? 0.672 20.900 14.816 1.00 80.25 302 LEU A C 1
ATOM 2439 O O . LEU A 1 302 ? 1.772 21.452 14.862 1.00 80.25 302 LEU A O 1
ATOM 2443 N N . VAL A 1 303 ? -0.100 20.774 15.895 1.00 86.94 303 VAL A N 1
ATOM 2444 C CA . VAL A 1 303 ? 0.272 21.306 17.209 1.00 86.94 303 VAL A CA 1
ATOM 2445 C C . VAL A 1 303 ? 0.104 20.270 18.314 1.00 86.94 303 VAL A C 1
ATOM 2447 O O . VAL A 1 303 ? -0.539 19.237 18.141 1.00 86.94 303 VAL A O 1
ATOM 2450 N N . ARG A 1 304 ? 0.647 20.569 19.502 1.00 91.50 304 ARG A N 1
ATOM 2451 C CA . ARG A 1 304 ? 0.571 19.687 20.680 1.00 91.50 304 ARG A CA 1
ATOM 2452 C C . ARG A 1 304 ? -0.842 19.187 20.972 1.00 91.50 304 ARG A C 1
ATOM 2454 O O . ARG A 1 304 ? -1.027 18.029 21.326 1.00 91.50 304 ARG A O 1
ATOM 2461 N N . TYR A 1 305 ? -1.826 20.074 20.843 1.00 90.19 305 TYR A N 1
ATOM 2462 C CA . TYR A 1 305 ? -3.226 19.741 21.077 1.00 90.19 305 TYR A CA 1
ATOM 2463 C C . TYR A 1 305 ? -3.714 18.620 20.149 1.00 90.19 305 TYR A C 1
ATOM 2465 O O . TYR A 1 305 ? -4.360 17.689 20.626 1.00 90.19 305 TYR A O 1
ATOM 2473 N N . ASP A 1 306 ? -3.358 18.667 18.864 1.00 90.75 306 ASP A N 1
ATOM 2474 C CA . ASP A 1 306 ? -3.785 17.673 17.877 1.00 90.75 306 ASP A CA 1
ATOM 2475 C C . ASP A 1 306 ? -3.198 16.296 18.190 1.00 90.75 306 ASP A C 1
ATOM 2477 O O . ASP A 1 306 ? -3.914 15.297 18.172 1.00 90.75 306 ASP A O 1
ATOM 2481 N N . TRP A 1 307 ? -1.917 16.259 18.570 1.00 93.88 307 TRP A N 1
ATOM 2482 C CA . TRP A 1 307 ? -1.233 15.044 19.013 1.00 93.88 307 TRP A CA 1
ATOM 2483 C C . TRP A 1 307 ? -1.888 14.432 20.247 1.00 93.88 307 TRP A C 1
ATOM 2485 O O . TRP A 1 307 ? -2.248 13.257 20.229 1.00 93.88 307 TRP A O 1
ATOM 2495 N N . MET A 1 308 ? -2.112 15.221 21.301 1.00 94.88 308 MET A N 1
ATOM 2496 C CA . MET A 1 308 ? -2.756 14.716 22.520 1.00 94.88 308 MET A CA 1
ATOM 2497 C C . MET A 1 308 ? -4.199 14.264 22.259 1.00 94.88 308 MET A C 1
ATOM 2499 O O . MET A 1 308 ? -4.643 13.258 22.812 1.00 94.88 308 MET A O 1
ATOM 2503 N N . LYS A 1 309 ? -4.931 14.960 21.378 1.00 92.31 309 LYS A N 1
ATOM 2504 C CA . LYS A 1 309 ? -6.279 14.559 20.954 1.00 92.31 309 LYS A CA 1
ATOM 2505 C C . LYS A 1 309 ? -6.251 13.227 20.200 1.00 92.31 309 LYS A C 1
ATOM 2507 O O . LYS A 1 309 ? -7.077 12.361 20.483 1.00 92.31 309 LYS A O 1
ATOM 2512 N N . ALA A 1 310 ? -5.312 13.048 19.274 1.00 92.88 310 ALA A N 1
ATOM 2513 C CA . ALA A 1 310 ? -5.126 11.809 18.521 1.00 92.88 310 ALA A CA 1
ATOM 2514 C C . ALA A 1 310 ? -4.750 10.628 19.432 1.00 92.88 310 ALA A C 1
ATOM 2516 O O . ALA A 1 310 ? -5.379 9.569 19.372 1.00 92.88 310 ALA A O 1
ATOM 2517 N N . ILE A 1 311 ? -3.799 10.832 20.347 1.00 95.62 311 ILE A N 1
ATOM 2518 C CA . ILE A 1 311 ? -3.419 9.867 21.391 1.00 95.62 311 ILE A CA 1
ATOM 2519 C C . ILE A 1 311 ? -4.659 9.466 22.206 1.00 95.62 311 ILE A C 1
ATOM 2521 O O . ILE A 1 311 ? -4.986 8.283 22.295 1.00 95.62 311 ILE A O 1
ATOM 2525 N N . GLY A 1 312 ? -5.436 10.442 22.682 1.00 94.62 312 GLY A N 1
ATOM 2526 C CA . GLY A 1 312 ? -6.643 10.190 23.471 1.00 94.62 312 GLY A CA 1
ATOM 2527 C C . GLY A 1 312 ? -7.754 9.432 22.726 1.00 94.62 312 GLY A C 1
ATOM 2528 O O . GLY A 1 312 ? -8.519 8.683 23.342 1.00 94.62 312 GLY A O 1
ATOM 2529 N N . LYS A 1 313 ? -7.855 9.596 21.399 1.00 92.62 313 LYS A N 1
ATOM 2530 C CA . LYS A 1 313 ? -8.827 8.887 20.543 1.00 92.62 313 LYS A CA 1
ATOM 2531 C C . LYS A 1 313 ? -8.382 7.473 20.149 1.00 92.62 313 LYS A C 1
ATOM 2533 O O . LYS A 1 313 ? -9.219 6.680 19.715 1.00 92.62 313 LYS A O 1
ATOM 2538 N N . THR A 1 314 ? -7.104 7.138 20.315 1.00 93.88 314 THR A N 1
ATOM 2539 C CA . THR A 1 314 ? -6.531 5.883 19.818 1.00 93.88 314 THR A CA 1
ATOM 2540 C C . THR A 1 314 ? -7.096 4.669 20.560 1.00 93.88 314 THR A C 1
ATOM 2542 O O . THR A 1 314 ? -7.004 4.556 21.782 1.00 93.88 314 THR A O 1
ATOM 2545 N N . LYS A 1 315 ? -7.697 3.741 19.800 1.00 94.25 315 LYS A N 1
ATOM 2546 C CA . LYS A 1 315 ? -8.264 2.479 20.314 1.00 94.25 315 LYS A CA 1
ATOM 2547 C C . LYS A 1 315 ? -7.353 1.274 20.098 1.00 94.25 315 LYS A C 1
ATOM 2549 O O . LYS A 1 315 ? -7.451 0.297 20.840 1.00 94.25 315 LYS A O 1
ATOM 2554 N N . GLY A 1 316 ? -6.488 1.329 19.091 1.00 93.69 316 GLY A N 1
ATOM 2555 C CA . GLY A 1 316 ? -5.561 0.261 18.746 1.00 93.69 316 GLY A CA 1
ATOM 2556 C C . GLY A 1 316 ? -4.170 0.822 18.510 1.00 93.69 316 GLY A C 1
ATOM 2557 O O . GLY A 1 316 ? -4.011 1.714 17.686 1.00 93.69 316 GLY A O 1
ATOM 2558 N N . LEU A 1 317 ? -3.179 0.284 19.214 1.00 96.50 317 LEU A N 1
ATOM 2559 C CA . LEU A 1 317 ? -1.775 0.636 19.059 1.00 96.50 317 LEU A CA 1
ATOM 2560 C C . LEU A 1 317 ? -1.001 -0.635 18.716 1.00 96.50 317 LEU A C 1
ATOM 2562 O O . LEU A 1 317 ? -0.959 -1.572 19.508 1.00 96.50 317 LEU A O 1
ATOM 2566 N N . THR A 1 318 ? -0.439 -0.700 17.511 1.00 92.50 318 THR A N 1
ATOM 2567 C CA . THR A 1 318 ? 0.427 -1.805 17.077 1.00 92.50 318 THR A CA 1
ATOM 2568 C C . THR A 1 318 ? 1.792 -1.235 16.751 1.00 92.50 318 THR A C 1
ATOM 2570 O O . THR A 1 318 ? 1.936 -0.504 15.775 1.00 92.50 318 THR A O 1
ATOM 2573 N N . LEU A 1 319 ? 2.764 -1.539 17.603 1.00 91.12 319 LEU A N 1
ATOM 2574 C CA . LEU A 1 319 ? 4.153 -1.150 17.438 1.00 91.12 319 LEU A CA 1
ATOM 2575 C C . LEU A 1 319 ? 4.871 -2.293 16.735 1.00 91.12 319 LEU A C 1
ATOM 2577 O O . LEU A 1 319 ? 5.099 -3.353 17.318 1.00 91.12 319 LEU A O 1
ATOM 2581 N N . ASP A 1 320 ? 5.176 -2.070 15.465 1.00 74.88 320 ASP A N 1
ATOM 2582 C CA . ASP A 1 320 ? 5.971 -2.968 14.647 1.00 74.88 320 ASP A CA 1
ATOM 2583 C C . ASP A 1 320 ? 7.257 -2.268 14.190 1.00 74.88 320 ASP A C 1
ATOM 2585 O O . ASP A 1 320 ? 7.444 -1.060 14.347 1.00 74.88 320 ASP A O 1
ATOM 2589 N N . LEU A 1 321 ? 8.167 -3.050 13.620 1.00 77.88 321 LEU A N 1
ATOM 2590 C CA . LEU A 1 321 ? 9.439 -2.561 13.086 1.00 77.88 321 LEU A CA 1
ATOM 2591 C C . LEU A 1 321 ? 9.303 -2.118 11.621 1.00 77.88 321 LEU A C 1
ATOM 2593 O O . LEU A 1 321 ? 10.274 -2.133 10.862 1.00 77.88 321 LEU A O 1
ATOM 2597 N N . ARG A 1 322 ? 8.090 -1.757 11.181 1.00 67.94 322 ARG A N 1
ATOM 2598 C CA . ARG A 1 322 ? 7.856 -1.315 9.807 1.00 67.94 322 ARG A CA 1
ATOM 2599 C C . ARG A 1 322 ? 8.540 0.031 9.595 1.00 67.94 322 ARG A C 1
ATOM 2601 O O . ARG A 1 322 ? 8.236 1.002 10.287 1.00 67.94 322 ARG A O 1
ATOM 2608 N N . ASP A 1 323 ? 9.417 0.081 8.596 1.00 69.06 323 ASP A N 1
ATOM 2609 C CA . ASP A 1 323 ? 10.243 1.240 8.226 1.00 69.06 323 ASP A CA 1
ATOM 2610 C C . ASP A 1 323 ? 11.312 1.625 9.273 1.00 69.06 323 ASP A C 1
ATOM 2612 O O . ASP A 1 323 ? 11.764 2.768 9.320 1.00 69.06 323 ASP A O 1
ATOM 2616 N N . VAL A 1 324 ? 11.729 0.665 10.103 1.00 76.56 324 VAL A N 1
ATOM 2617 C CA . VAL A 1 324 ? 12.862 0.792 11.031 1.00 76.56 324 VAL A CA 1
ATOM 2618 C C . VAL A 1 324 ? 14.133 0.266 10.361 1.00 76.56 324 VAL A C 1
ATOM 2620 O O . VAL A 1 324 ? 14.107 -0.766 9.686 1.00 76.56 324 VAL A O 1
ATOM 2623 N N . ILE A 1 325 ? 15.256 0.962 10.542 1.00 77.56 325 ILE A N 1
ATOM 2624 C CA . ILE A 1 325 ? 16.570 0.480 10.092 1.00 77.56 325 ILE A CA 1
ATOM 2625 C C . ILE A 1 325 ? 17.170 -0.344 11.225 1.00 77.56 325 ILE A C 1
ATOM 2627 O O . ILE A 1 325 ? 17.305 0.162 12.331 1.00 77.56 325 ILE A O 1
ATOM 2631 N N . ILE A 1 326 ? 17.511 -1.604 10.964 1.00 78.44 326 ILE A N 1
ATOM 2632 C CA . ILE A 1 326 ? 18.098 -2.481 11.981 1.00 78.44 326 ILE A CA 1
ATOM 2633 C C . ILE A 1 326 ? 19.565 -2.713 11.654 1.00 78.44 326 ILE A C 1
ATOM 2635 O O . ILE A 1 326 ? 19.906 -3.177 10.559 1.00 78.44 326 ILE A O 1
ATOM 2639 N N . GLU A 1 327 ? 20.412 -2.363 12.613 1.00 78.94 327 GLU A N 1
ATOM 2640 C CA . GLU A 1 327 ? 21.851 -2.549 12.548 1.00 78.94 327 GLU A CA 1
ATOM 2641 C C . GLU A 1 327 ? 22.229 -4.016 12.819 1.00 78.94 327 GLU A C 1
ATOM 2643 O O . GLU A 1 327 ? 21.473 -4.761 13.454 1.00 78.94 327 GLU A O 1
ATOM 2648 N N . PRO A 1 328 ? 23.404 -4.479 12.349 1.00 71.19 328 PRO A N 1
ATOM 2649 C CA . PRO A 1 328 ? 23.852 -5.857 12.564 1.00 71.19 328 PRO A CA 1
ATOM 2650 C C . PRO A 1 328 ? 23.968 -6.280 14.036 1.00 71.19 328 PRO A C 1
ATOM 2652 O O . PRO A 1 328 ? 24.006 -7.477 14.315 1.00 71.19 328 PRO A O 1
ATOM 2655 N N . ASP A 1 329 ? 24.061 -5.323 14.960 1.00 76.81 329 ASP A N 1
ATOM 2656 C CA . ASP A 1 329 ? 24.142 -5.553 16.405 1.00 76.81 329 ASP A CA 1
ATOM 2657 C C . ASP A 1 329 ? 22.771 -5.727 17.085 1.00 76.81 329 ASP A C 1
ATOM 2659 O O . ASP A 1 329 ? 22.720 -6.048 18.272 1.00 76.81 329 ASP A O 1
ATOM 2663 N N . GLY A 1 330 ? 21.668 -5.584 16.340 1.00 72.31 330 GLY A N 1
ATOM 2664 C CA . GLY A 1 330 ? 20.307 -5.685 16.869 1.00 72.31 330 GLY A CA 1
ATOM 2665 C C . GLY A 1 330 ? 19.719 -4.357 17.357 1.00 72.31 330 GLY A C 1
ATOM 2666 O O . GLY A 1 330 ? 18.632 -4.358 17.937 1.00 72.31 330 GLY A O 1
ATOM 2667 N N . THR A 1 331 ? 20.384 -3.231 17.105 1.00 84.38 331 THR A N 1
ATOM 2668 C CA . THR A 1 331 ? 19.830 -1.900 17.373 1.00 84.38 331 THR A CA 1
ATOM 2669 C C . THR A 1 331 ? 18.856 -1.500 16.270 1.00 84.38 331 THR A C 1
ATOM 2671 O O . THR A 1 331 ? 19.148 -1.620 15.080 1.00 84.38 331 THR A O 1
ATOM 2674 N N . ALA A 1 332 ? 17.672 -1.038 16.661 1.00 86.00 332 ALA A N 1
ATOM 2675 C CA . ALA A 1 332 ? 16.585 -0.682 15.767 1.00 86.00 332 ALA A CA 1
ATOM 2676 C C . ALA A 1 332 ? 16.349 0.836 15.784 1.00 86.00 332 ALA A C 1
ATOM 2678 O O . ALA A 1 332 ? 15.897 1.427 16.761 1.00 86.00 332 ALA A O 1
ATOM 2679 N N . HIS A 1 333 ? 16.635 1.483 14.664 1.00 85.44 333 HIS A N 1
ATOM 2680 C CA . HIS A 1 333 ? 16.551 2.923 14.501 1.00 85.44 333 HIS A CA 1
ATOM 2681 C C . HIS A 1 333 ? 15.198 3.353 13.937 1.00 85.44 333 HIS A C 1
ATOM 2683 O O . HIS A 1 333 ? 14.897 3.158 12.752 1.00 85.44 333 HIS A O 1
ATOM 2689 N N . ALA A 1 334 ? 14.373 3.951 14.796 1.00 81.44 334 ALA A N 1
ATOM 2690 C CA . ALA A 1 334 ? 13.065 4.455 14.408 1.00 81.44 334 ALA A CA 1
ATOM 2691 C C . ALA A 1 334 ? 13.200 5.809 13.689 1.00 81.44 334 ALA A C 1
ATOM 2693 O O . ALA A 1 334 ? 13.911 6.699 14.166 1.00 81.44 334 ALA A O 1
ATOM 2694 N N . PRO A 1 335 ? 12.508 6.015 12.557 1.00 76.31 335 PRO A N 1
ATOM 2695 C CA . PRO A 1 335 ? 12.618 7.269 11.832 1.00 76.31 335 PRO A CA 1
ATOM 2696 C C . PRO A 1 335 ? 11.842 8.384 12.568 1.00 76.31 335 PRO A C 1
ATOM 2698 O O . PRO A 1 335 ? 10.923 8.117 13.338 1.00 76.31 335 PRO A O 1
ATOM 2701 N N . ILE A 1 336 ? 12.137 9.654 12.270 1.00 76.56 336 ILE A N 1
ATOM 2702 C CA . ILE A 1 336 ? 11.587 10.843 12.973 1.00 76.56 336 ILE A CA 1
ATOM 2703 C C . ILE A 1 336 ? 10.252 11.318 12.383 1.00 76.56 336 ILE A C 1
ATOM 2705 O O . ILE A 1 336 ? 10.243 11.643 11.191 1.00 76.56 336 ILE A O 1
ATOM 2709 N N . PRO A 1 337 ? 9.149 11.408 13.147 1.00 79.62 337 PRO A N 1
ATOM 2710 C CA . PRO A 1 337 ? 7.902 11.941 12.609 1.00 79.62 337 PRO A CA 1
ATOM 2711 C C . PRO A 1 337 ? 8.107 13.341 12.011 1.00 79.62 337 PRO A C 1
ATOM 2713 O O . PRO A 1 337 ? 8.739 14.200 12.621 1.00 79.62 337 PRO A O 1
ATOM 2716 N N . VAL A 1 338 ? 7.588 13.550 10.803 1.00 77.56 338 VAL A N 1
ATOM 2717 C CA . VAL A 1 338 ? 7.705 14.780 10.009 1.00 77.56 338 VAL A CA 1
ATOM 2718 C C . VAL A 1 338 ? 7.076 15.968 10.735 1.00 77.56 338 VAL A C 1
ATOM 2720 O O . VAL A 1 338 ? 7.633 17.062 10.713 1.00 77.56 338 VAL A O 1
ATOM 2723 N N . ASN A 1 339 ? 5.939 15.750 11.401 1.00 79.62 339 ASN A N 1
ATOM 2724 C CA . ASN A 1 339 ? 5.153 16.814 12.034 1.00 79.62 339 ASN A CA 1
ATOM 2725 C C . ASN A 1 339 ? 5.221 16.796 13.572 1.00 79.62 339 ASN A C 1
ATOM 2727 O O . ASN A 1 339 ? 4.269 17.219 14.229 1.00 79.62 339 ASN A O 1
ATOM 2731 N N . LEU A 1 340 ? 6.307 16.292 14.174 1.00 86.94 340 LEU A N 1
ATOM 2732 C CA . LEU A 1 340 ? 6.443 16.290 15.635 1.00 86.94 340 LEU A CA 1
ATOM 2733 C C . LEU A 1 340 ? 6.723 17.717 16.162 1.00 86.94 340 LEU A C 1
ATOM 2735 O O . LEU A 1 340 ? 7.770 18.285 15.845 1.00 86.94 340 LEU A O 1
ATOM 2739 N N . PRO A 1 341 ? 5.835 18.327 16.972 1.00 87.81 341 PRO A N 1
ATOM 2740 C CA . PRO A 1 341 ? 6.040 19.669 17.497 1.00 87.81 341 PRO A CA 1
ATOM 2741 C C . PRO A 1 341 ? 7.183 19.682 18.510 1.00 87.81 341 PRO A C 1
ATOM 2743 O O . PRO A 1 341 ? 7.344 18.735 19.275 1.00 87.81 341 PRO A O 1
ATOM 2746 N N . SER A 1 342 ? 7.884 20.810 18.634 1.00 87.19 342 SER A N 1
ATOM 2747 C CA . SER A 1 342 ? 8.989 20.993 19.595 1.00 87.19 342 SER A CA 1
ATOM 2748 C C . SER A 1 342 ? 8.589 20.866 21.073 1.00 87.19 342 SER A C 1
ATOM 2750 O O . SER A 1 342 ? 9.437 20.944 21.954 1.00 87.19 342 SER A O 1
ATOM 2752 N N . SER A 1 343 ? 7.292 20.744 21.367 1.00 89.50 343 SER A N 1
ATOM 2753 C CA . SER A 1 343 ? 6.781 20.426 22.700 1.00 89.50 343 SER A CA 1
ATOM 2754 C C . SER A 1 343 ? 6.850 18.936 23.036 1.00 89.50 343 SER A C 1
ATOM 2756 O O . SER A 1 343 ? 6.461 18.566 24.139 1.00 89.50 343 SER A O 1
ATOM 2758 N N . PHE A 1 344 ? 7.238 18.086 22.088 1.00 92.00 344 PHE A N 1
ATOM 2759 C CA . PHE A 1 344 ? 7.500 16.671 22.310 1.00 92.00 344 PHE A CA 1
ATOM 2760 C C . PHE A 1 344 ? 9.001 16.397 22.274 1.00 92.00 344 PHE A C 1
ATOM 2762 O O . PHE A 1 344 ? 9.735 17.059 21.540 1.00 92.00 344 PHE A O 1
ATOM 2769 N N . TYR A 1 345 ? 9.426 15.401 23.044 1.00 92.62 345 TYR A N 1
ATOM 2770 C CA . TYR A 1 345 ? 10.788 14.880 23.035 1.00 92.62 345 TYR A CA 1
ATOM 2771 C C . TYR A 1 345 ? 10.736 13.380 22.739 1.00 92.62 345 TYR A C 1
ATOM 2773 O O . TYR A 1 345 ? 9.960 12.659 23.371 1.00 92.62 345 TYR A O 1
ATOM 2781 N N . 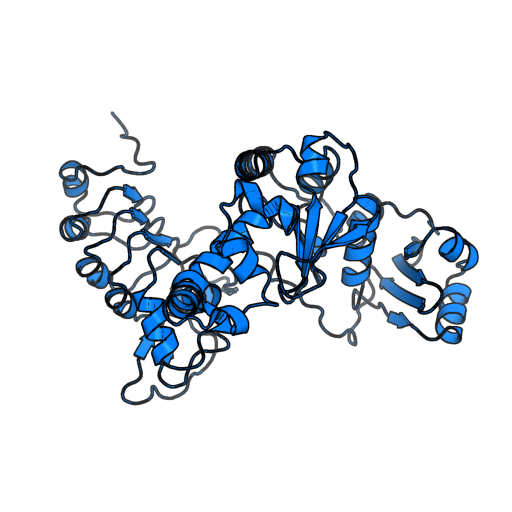LEU A 1 346 ? 11.492 12.906 21.743 1.00 93.31 346 LEU A N 1
ATOM 2782 C CA . LEU A 1 346 ? 11.536 11.474 21.455 1.00 93.31 346 LEU A CA 1
ATOM 2783 C C . LEU A 1 346 ? 12.425 10.783 22.481 1.00 93.31 346 LEU A C 1
ATOM 2785 O O . LEU A 1 346 ? 13.631 11.021 22.512 1.00 93.31 346 LEU A O 1
ATOM 2789 N N . ASP A 1 347 ? 11.832 9.900 23.268 1.00 92.12 347 ASP A N 1
ATOM 2790 C CA . ASP A 1 347 ? 12.525 9.156 24.312 1.00 92.12 347 ASP A CA 1
ATOM 2791 C C . ASP A 1 347 ? 12.237 7.658 24.138 1.00 92.12 347 ASP A C 1
ATOM 2793 O O . ASP A 1 347 ? 11.114 7.220 24.398 1.00 92.12 347 ASP A O 1
ATOM 2797 N N . PRO A 1 348 ? 13.202 6.859 23.645 1.00 91.44 348 PRO A N 1
ATOM 2798 C CA . PRO A 1 348 ? 13.019 5.420 23.460 1.00 91.44 348 PRO A CA 1
ATOM 2799 C C . PRO A 1 348 ? 12.765 4.635 24.750 1.00 91.44 348 PRO A C 1
ATOM 2801 O O . PRO A 1 348 ? 12.256 3.521 24.674 1.00 91.44 348 PRO A O 1
ATOM 2804 N N . ALA A 1 349 ? 13.083 5.197 25.917 1.00 90.31 349 ALA A N 1
ATOM 2805 C CA . ALA A 1 349 ? 12.820 4.551 27.197 1.00 90.31 349 ALA A CA 1
ATOM 2806 C C . ALA A 1 349 ? 11.450 4.934 27.784 1.00 90.31 349 ALA A C 1
ATOM 2808 O O . ALA A 1 349 ? 10.981 4.283 28.719 1.00 90.31 349 ALA A O 1
ATOM 2809 N N . ASP A 1 350 ? 10.787 5.973 27.256 1.00 91.31 350 ASP A N 1
ATOM 2810 C CA . ASP A 1 350 ? 9.540 6.479 27.828 1.00 91.31 350 ASP A CA 1
ATOM 2811 C C . ASP A 1 350 ? 8.282 5.932 27.136 1.00 91.31 350 ASP A C 1
ATOM 2813 O O . ASP A 1 350 ? 7.876 6.338 26.041 1.00 91.31 350 ASP A O 1
ATOM 2817 N N . TRP A 1 351 ? 7.609 5.038 27.855 1.00 93.69 351 TRP A N 1
ATOM 2818 C CA . TRP A 1 351 ? 6.351 4.401 27.470 1.00 93.69 351 TRP A CA 1
ATOM 2819 C C . TRP A 1 351 ? 5.114 5.056 28.107 1.00 93.69 351 TRP A C 1
ATOM 2821 O O . TRP A 1 351 ? 3.983 4.664 27.804 1.00 93.69 351 TRP A O 1
ATOM 2831 N N . SER A 1 352 ? 5.297 6.057 28.976 1.00 93.81 352 SER A N 1
ATOM 2832 C CA . SER A 1 352 ? 4.242 6.668 29.800 1.00 93.81 352 SER A CA 1
ATOM 2833 C C . SER A 1 352 ? 3.136 7.333 28.982 1.00 93.81 352 SER A C 1
ATOM 2835 O O . SER A 1 352 ? 1.990 7.387 29.418 1.00 93.81 352 SER A O 1
ATOM 2837 N N . ILE A 1 353 ? 3.424 7.748 27.747 1.00 95.94 353 ILE A N 1
ATOM 2838 C CA . ILE A 1 353 ? 2.425 8.316 26.834 1.00 95.94 353 ILE A CA 1
ATOM 2839 C C . ILE A 1 353 ? 1.253 7.356 26.545 1.00 95.94 353 ILE A C 1
ATOM 2841 O O . ILE A 1 353 ? 0.162 7.801 26.194 1.00 95.94 353 ILE A O 1
ATOM 2845 N N . ILE A 1 354 ? 1.445 6.038 26.705 1.00 97.00 354 ILE A N 1
ATOM 2846 C CA . ILE A 1 354 ? 0.371 5.039 26.579 1.00 97.00 354 ILE A CA 1
ATOM 2847 C C . ILE A 1 354 ? -0.691 5.241 27.671 1.00 97.00 354 ILE A C 1
ATOM 2849 O O . ILE A 1 354 ? -1.872 4.970 27.445 1.00 97.00 354 ILE A O 1
ATOM 2853 N N . GLU A 1 355 ? -0.310 5.763 28.841 1.00 95.56 355 GLU A N 1
ATOM 2854 C CA . GLU A 1 355 ? -1.239 6.070 29.935 1.00 95.56 355 GLU A CA 1
ATOM 2855 C C . GLU A 1 355 ? -2.266 7.148 29.541 1.00 95.56 355 GLU A C 1
ATOM 2857 O O . GLU A 1 355 ? -3.383 7.153 30.060 1.00 95.56 355 GLU A O 1
ATOM 2862 N N . GLU A 1 356 ? -1.931 7.990 28.559 1.00 96.50 356 GLU A N 1
ATOM 2863 C CA . GLU A 1 356 ? -2.792 9.040 28.002 1.00 96.50 356 GLU A CA 1
ATOM 2864 C C . GLU A 1 356 ? -3.750 8.523 26.905 1.00 96.50 356 GLU A C 1
ATOM 2866 O O . GLU A 1 356 ? -4.431 9.309 26.242 1.00 96.50 356 GLU A O 1
ATOM 2871 N N . MET A 1 357 ? -3.850 7.200 26.711 1.00 97.12 357 MET A N 1
ATOM 2872 C CA . MET A 1 357 ? -4.766 6.549 25.761 1.00 97.12 357 MET A CA 1
ATOM 2873 C C . MET A 1 357 ? -5.951 5.871 26.486 1.00 97.12 357 MET A C 1
ATOM 2875 O O . MET A 1 357 ? -6.045 4.640 26.533 1.00 97.12 357 MET A O 1
ATOM 2879 N N . PRO A 1 358 ? -6.923 6.624 27.042 1.00 94.69 358 PRO A N 1
ATOM 2880 C CA . PRO A 1 358 ? -8.006 6.059 27.856 1.00 94.69 358 PRO A CA 1
ATOM 2881 C C . PRO A 1 358 ? -8.930 5.114 27.078 1.00 94.69 358 PRO A C 1
ATOM 2883 O O . PRO A 1 358 ? -9.620 4.289 27.679 1.00 94.69 358 PRO A O 1
ATOM 2886 N N . ASN A 1 359 ? -8.951 5.226 25.750 1.00 93.62 359 ASN A N 1
ATOM 2887 C CA . ASN A 1 359 ? -9.775 4.415 24.858 1.00 93.62 359 ASN A CA 1
ATOM 2888 C C . ASN A 1 359 ? -9.053 3.179 24.305 1.00 93.62 359 ASN A C 1
ATOM 2890 O O . ASN A 1 359 ? -9.650 2.458 23.504 1.00 93.62 359 ASN A O 1
ATOM 2894 N N . LEU A 1 360 ? -7.808 2.920 24.719 1.00 98.06 360 LEU A N 1
ATOM 2895 C CA . LEU A 1 360 ? -7.004 1.824 24.193 1.00 98.06 360 LEU A CA 1
ATOM 2896 C C . LEU A 1 360 ? -7.619 0.463 24.550 1.00 98.06 360 LEU A C 1
ATOM 2898 O O . LEU A 1 360 ? -7.762 0.103 25.719 1.00 98.06 360 LEU A O 1
ATOM 2902 N N . GLN A 1 361 ? -7.988 -0.288 23.515 1.00 97.00 361 GLN A N 1
ATOM 2903 C CA . GLN A 1 361 ? -8.592 -1.622 23.583 1.00 97.00 361 GLN A CA 1
ATOM 2904 C C . GLN A 1 361 ? -7.662 -2.703 23.036 1.00 97.00 361 GLN A C 1
ATOM 2906 O O . GLN A 1 361 ? -7.782 -3.865 23.410 1.00 97.00 361 GLN A O 1
ATOM 2911 N N . THR A 1 362 ? -6.744 -2.336 22.149 1.00 96.38 362 THR A N 1
ATOM 2912 C CA . THR A 1 362 ? -5.782 -3.243 21.528 1.00 96.38 362 THR A CA 1
ATOM 2913 C C . THR A 1 362 ? -4.386 -2.660 21.649 1.00 96.38 362 THR A C 1
ATOM 2915 O O . THR A 1 362 ? -4.151 -1.547 21.186 1.00 96.38 362 THR A O 1
ATOM 2918 N N . LEU A 1 363 ? -3.463 -3.425 22.221 1.00 98.06 363 LEU A N 1
ATOM 2919 C CA . LEU A 1 363 ? -2.052 -3.076 22.306 1.00 98.06 363 LEU A CA 1
ATOM 2920 C C . LEU A 1 363 ? -1.221 -4.253 21.808 1.00 98.06 363 LEU A C 1
ATOM 2922 O O . LEU A 1 363 ? -1.329 -5.357 22.335 1.00 98.06 363 LEU A O 1
ATOM 2926 N N . ARG A 1 364 ? -0.385 -4.014 20.803 1.00 95.56 364 ARG A N 1
ATOM 2927 C CA . ARG A 1 364 ? 0.615 -4.969 20.333 1.00 95.56 364 ARG A CA 1
ATOM 2928 C C . ARG A 1 364 ? 1.987 -4.318 20.380 1.00 95.56 364 ARG A C 1
ATOM 2930 O O . ARG A 1 364 ? 2.197 -3.299 19.727 1.00 95.56 364 ARG A O 1
ATOM 2937 N N . ILE A 1 365 ? 2.887 -4.908 21.152 1.00 94.50 365 ILE A N 1
ATOM 2938 C CA . ILE A 1 365 ? 4.302 -4.555 21.236 1.00 94.50 365 ILE A CA 1
ATOM 2939 C C . ILE A 1 365 ? 5.052 -5.848 20.936 1.00 94.50 365 ILE A C 1
ATOM 2941 O O . ILE A 1 365 ? 5.087 -6.742 21.775 1.00 94.50 365 ILE A O 1
ATOM 2945 N N . GLU A 1 366 ? 5.576 -5.995 19.721 1.00 88.50 366 GLU A N 1
ATOM 2946 C CA . GLU A 1 366 ? 6.101 -7.283 19.255 1.00 88.50 366 GLU A CA 1
ATOM 2947 C C . GLU A 1 366 ? 7.555 -7.156 18.807 1.00 88.50 366 GLU A C 1
ATOM 2949 O O . GLU A 1 366 ? 7.893 -6.259 18.039 1.00 88.50 366 GLU A O 1
ATOM 2954 N N . ASN A 1 367 ? 8.405 -8.098 19.227 1.00 87.00 367 ASN A N 1
ATOM 2955 C CA . ASN A 1 367 ? 9.842 -8.111 18.929 1.00 87.00 367 ASN A CA 1
ATOM 2956 C C . ASN A 1 367 ? 10.601 -6.888 19.478 1.00 87.00 367 ASN A C 1
ATOM 2958 O O . ASN A 1 367 ? 11.565 -6.439 18.863 1.00 87.00 367 ASN A O 1
ATOM 2962 N N . LEU A 1 368 ? 10.199 -6.348 20.628 1.00 91.19 368 LEU A N 1
ATOM 2963 C CA . LEU A 1 368 ? 10.795 -5.144 21.217 1.00 91.19 368 LEU A CA 1
ATOM 2964 C C . LEU A 1 368 ? 11.275 -5.392 22.647 1.00 91.19 368 LEU A C 1
ATOM 2966 O O . LEU A 1 368 ? 10.660 -6.149 23.400 1.00 91.19 368 LEU A O 1
ATOM 2970 N N . ILE A 1 369 ? 12.375 -4.740 23.013 1.00 91.50 369 ILE A N 1
ATOM 2971 C CA . ILE A 1 369 ? 12.790 -4.585 24.407 1.00 91.50 369 ILE A CA 1
ATOM 2972 C C . ILE A 1 369 ? 12.025 -3.390 24.977 1.00 91.50 369 ILE A C 1
ATOM 2974 O O . ILE A 1 369 ? 11.972 -2.330 24.358 1.00 91.50 369 ILE A O 1
ATOM 2978 N N . VAL A 1 370 ? 11.415 -3.584 26.141 1.00 93.50 370 VAL A N 1
ATOM 2979 C CA . VAL A 1 370 ? 10.666 -2.563 26.875 1.00 93.50 370 VAL A CA 1
ATOM 2980 C C . VAL A 1 370 ? 11.317 -2.400 28.242 1.00 93.50 370 VAL A C 1
ATOM 2982 O O . VAL A 1 370 ? 11.436 -3.371 28.991 1.00 93.50 370 VAL A O 1
ATOM 2985 N N . ASP A 1 371 ? 11.738 -1.183 28.572 1.00 89.94 371 ASP A N 1
ATOM 2986 C CA . ASP A 1 371 ? 12.450 -0.915 29.827 1.00 89.94 371 ASP A CA 1
ATOM 2987 C C . ASP A 1 371 ? 11.541 -1.009 31.055 1.00 89.94 371 ASP A C 1
ATOM 2989 O O . ASP A 1 371 ? 11.940 -1.543 32.092 1.00 89.94 371 ASP A O 1
ATOM 2993 N N . ASP A 1 372 ? 10.301 -0.529 30.936 1.00 92.06 372 ASP A N 1
ATOM 2994 C CA . ASP A 1 372 ? 9.317 -0.561 32.015 1.00 92.06 372 ASP A CA 1
ATOM 2995 C C . ASP A 1 372 ? 7.905 -0.855 31.493 1.00 92.06 372 ASP A C 1
ATOM 2997 O O . ASP A 1 372 ? 7.327 -0.093 30.722 1.00 92.06 372 ASP A O 1
ATOM 3001 N N . PHE A 1 373 ? 7.313 -1.951 31.971 1.00 95.88 373 PHE A N 1
ATOM 3002 C CA . PHE A 1 373 ? 5.940 -2.353 31.654 1.00 95.88 373 PHE A CA 1
ATOM 3003 C C . PHE A 1 373 ? 4.880 -1.730 32.583 1.00 95.88 373 PHE A C 1
ATOM 3005 O O . PHE A 1 373 ? 3.692 -2.054 32.471 1.00 95.88 373 PHE A O 1
ATOM 3012 N N . SER A 1 374 ? 5.258 -0.876 33.542 1.00 94.56 374 SER A N 1
ATOM 3013 C CA . SER A 1 374 ? 4.352 -0.344 34.573 1.00 94.56 374 SER A CA 1
ATOM 3014 C C . SER A 1 374 ? 3.122 0.389 34.008 1.00 94.56 374 SER A C 1
ATOM 3016 O O . SER A 1 374 ? 2.035 0.298 34.607 1.00 94.56 374 SER A O 1
ATOM 3018 N N . PHE A 1 375 ? 3.244 0.984 32.814 1.00 95.12 375 PHE A N 1
ATOM 3019 C CA . PHE A 1 375 ? 2.160 1.632 32.064 1.00 95.12 375 PHE A CA 1
ATOM 3020 C C . PHE A 1 375 ? 0.957 0.701 31.817 1.00 95.12 375 PHE A C 1
ATOM 3022 O O . PHE A 1 375 ? -0.194 1.153 31.791 1.00 95.12 375 PHE A O 1
ATOM 3029 N N . LEU A 1 376 ? 1.170 -0.623 31.715 1.00 96.31 376 LEU A N 1
ATOM 3030 C CA . LEU A 1 376 ? 0.087 -1.601 31.531 1.00 96.31 376 LEU A CA 1
ATOM 3031 C C . LEU A 1 376 ? -0.960 -1.480 32.639 1.00 96.31 376 LEU A C 1
ATOM 3033 O O . LEU A 1 376 ? -2.158 -1.613 32.401 1.00 96.31 376 LEU A O 1
ATOM 3037 N N . SER A 1 377 ? -0.537 -1.146 33.860 1.00 94.56 377 SER A N 1
ATOM 3038 C CA . SER A 1 377 ? -1.451 -0.998 34.990 1.00 94.56 377 SER A CA 1
ATOM 3039 C C . SER A 1 377 ? -2.504 0.102 34.798 1.00 94.56 377 SER A C 1
ATOM 3041 O O . SER A 1 377 ? -3.531 0.065 35.483 1.00 94.56 377 SER A O 1
ATOM 3043 N N . LYS A 1 378 ? -2.300 1.047 33.874 1.00 95.94 378 LYS A N 1
ATOM 3044 C CA . LYS A 1 378 ? -3.241 2.127 33.542 1.00 95.94 378 LYS A CA 1
ATOM 3045 C C . LYS A 1 378 ? -4.187 1.793 32.393 1.00 95.94 378 LYS A C 1
ATOM 3047 O O . LYS A 1 378 ? -5.237 2.422 32.280 1.00 95.94 378 LYS A O 1
ATOM 3052 N N . CYS A 1 379 ? -3.891 0.764 31.601 1.00 96.44 379 CYS A N 1
ATOM 3053 C CA . CYS A 1 379 ? -4.644 0.380 30.406 1.00 96.44 379 CYS A CA 1
ATOM 3054 C C . CYS A 1 379 ? -5.963 -0.350 30.749 1.00 96.44 379 CYS A C 1
ATOM 3056 O O . CYS A 1 379 ? -6.179 -1.507 30.396 1.00 96.44 379 CYS A O 1
ATOM 3058 N N . LYS A 1 380 ? -6.879 0.305 31.478 1.00 96.06 380 LYS A N 1
ATOM 3059 C CA . LYS A 1 380 ? -8.083 -0.331 32.059 1.00 96.06 380 LYS A CA 1
ATOM 3060 C C . LYS A 1 380 ? -9.130 -0.792 31.044 1.00 96.06 380 LYS A C 1
ATOM 3062 O O . LYS A 1 380 ? -10.010 -1.575 31.403 1.00 96.06 380 LYS A O 1
ATOM 3067 N N . ASN A 1 381 ? -9.056 -0.299 29.810 1.00 96.81 381 ASN A N 1
ATOM 3068 C CA . ASN A 1 381 ? -9.961 -0.670 28.724 1.00 96.81 381 ASN A CA 1
ATOM 3069 C C . ASN A 1 381 ? -9.375 -1.701 27.755 1.00 96.81 381 ASN A C 1
ATOM 3071 O O . ASN A 1 381 ? -10.050 -2.062 26.790 1.00 96.81 381 ASN A O 1
ATOM 3075 N N . LEU A 1 382 ? -8.163 -2.190 28.029 1.00 98.00 382 LEU A N 1
ATOM 3076 C CA . LEU A 1 382 ? -7.461 -3.110 27.154 1.00 98.00 382 LEU A CA 1
ATOM 3077 C C . LEU A 1 382 ? -8.163 -4.469 27.115 1.00 98.00 382 LEU A C 1
ATOM 3079 O O . LEU A 1 382 ? -8.377 -5.085 28.157 1.00 98.00 382 LEU A O 1
ATOM 3083 N N . LYS A 1 383 ? -8.505 -4.908 25.904 1.00 96.19 383 LYS A N 1
ATOM 3084 C CA . LYS A 1 383 ? -9.159 -6.185 25.605 1.00 96.19 383 LYS A CA 1
ATOM 3085 C C . LYS A 1 383 ? -8.209 -7.193 24.989 1.00 96.19 383 LYS A C 1
ATOM 3087 O O . LYS A 1 383 ? -8.319 -8.379 25.265 1.00 96.19 383 LYS A O 1
ATOM 3092 N N . MET A 1 384 ? -7.269 -6.732 24.173 1.00 96.75 384 MET A N 1
ATOM 3093 C CA . MET A 1 384 ? -6.262 -7.594 23.574 1.00 96.75 384 MET A CA 1
ATOM 3094 C C . MET A 1 384 ? -4.868 -7.011 23.772 1.00 96.75 384 MET A C 1
ATOM 3096 O O . MET A 1 384 ? -4.632 -5.831 23.493 1.00 96.75 384 MET A O 1
ATOM 3100 N N . LEU A 1 385 ? -3.970 -7.861 24.266 1.00 97.62 385 LEU A N 1
ATOM 3101 C CA . LEU A 1 385 ? -2.569 -7.549 24.505 1.00 97.62 385 LEU A CA 1
ATOM 3102 C C . LEU A 1 385 ? -1.682 -8.575 23.793 1.00 97.62 385 LEU A C 1
ATOM 3104 O O . LEU A 1 385 ? -1.755 -9.763 24.087 1.00 97.62 385 LEU A O 1
ATOM 3108 N N . SER A 1 386 ? -0.804 -8.117 22.909 1.00 94.69 386 SER A N 1
ATOM 3109 C CA . SER A 1 386 ? 0.307 -8.924 22.397 1.00 94.69 386 SER A CA 1
ATOM 3110 C C . SER A 1 386 ? 1.620 -8.333 22.887 1.00 94.69 386 SER A C 1
ATOM 3112 O O . SER A 1 386 ? 1.891 -7.158 22.635 1.00 94.69 386 SER A O 1
ATOM 3114 N N . LEU A 1 387 ? 2.415 -9.146 23.578 1.00 94.75 387 LEU A N 1
ATOM 3115 C CA . LEU A 1 387 ? 3.799 -8.865 23.963 1.00 94.75 387 LEU A CA 1
ATOM 3116 C C . LEU A 1 387 ? 4.754 -9.871 23.303 1.00 94.75 387 LEU A C 1
ATOM 3118 O O . LEU A 1 387 ? 5.805 -10.183 23.857 1.00 94.75 387 LEU A O 1
ATOM 3122 N N . TYR A 1 388 ? 4.364 -10.423 22.150 1.00 87.06 388 TYR A N 1
ATOM 3123 C CA . TYR A 1 388 ? 5.089 -11.474 21.440 1.00 87.06 388 TYR A CA 1
ATOM 3124 C C . TYR A 1 388 ? 6.583 -11.151 21.304 1.00 87.06 388 TYR A C 1
ATOM 3126 O O . TYR A 1 388 ? 6.962 -10.115 20.753 1.00 87.06 388 TYR A O 1
ATOM 3134 N N . ASN A 1 389 ? 7.429 -12.080 21.751 1.00 85.19 389 ASN A N 1
ATOM 3135 C CA . ASN A 1 389 ? 8.884 -11.980 21.680 1.00 85.19 389 ASN A CA 1
ATOM 3136 C C . ASN A 1 389 ? 9.426 -10.664 22.272 1.00 85.19 389 ASN A C 1
ATOM 3138 O O . ASN A 1 389 ? 10.147 -9.929 21.602 1.00 85.19 389 ASN A O 1
ATOM 3142 N N . THR A 1 390 ? 9.039 -10.349 23.508 1.00 91.69 390 THR A N 1
ATOM 3143 C CA . THR A 1 390 ? 9.551 -9.211 24.296 1.00 91.69 390 THR A CA 1
ATOM 3144 C C . THR A 1 390 ? 10.246 -9.700 25.571 1.00 91.69 390 THR A C 1
ATOM 3146 O O . THR A 1 390 ? 10.176 -10.878 25.921 1.00 91.69 390 THR A O 1
ATOM 3149 N N . ASN A 1 391 ? 10.877 -8.792 26.317 1.00 93.19 391 ASN A N 1
ATOM 3150 C CA . ASN A 1 391 ? 11.475 -9.060 27.631 1.00 93.19 391 ASN A CA 1
ATOM 3151 C C . ASN A 1 391 ? 10.460 -9.071 28.801 1.00 93.19 391 ASN A C 1
ATOM 3153 O O . ASN A 1 391 ? 10.856 -8.889 29.950 1.00 93.19 391 ASN A O 1
ATOM 3157 N N . PHE A 1 392 ? 9.163 -9.265 28.539 1.00 95.94 392 PHE A N 1
ATOM 3158 C CA . PHE A 1 392 ? 8.136 -9.360 29.581 1.00 95.94 392 PHE A CA 1
ATOM 3159 C C . PHE A 1 392 ? 8.291 -10.636 30.425 1.00 95.94 392 PHE A C 1
ATOM 3161 O O . PHE A 1 392 ? 8.415 -11.729 29.874 1.00 95.94 392 PHE A O 1
ATOM 3168 N N . THR A 1 393 ? 8.233 -10.512 31.754 1.00 94.19 393 THR A N 1
ATOM 3169 C CA . THR A 1 393 ? 8.403 -11.643 32.685 1.00 94.19 393 THR A CA 1
ATOM 3170 C C . THR A 1 393 ? 7.181 -11.854 33.589 1.00 94.19 393 THR A C 1
ATOM 3172 O O . THR A 1 393 ? 6.580 -12.922 33.573 1.00 94.19 393 THR A O 1
ATOM 3175 N N . ASP A 1 394 ? 6.767 -10.851 34.369 1.00 95.50 394 ASP A N 1
ATOM 3176 C CA . ASP A 1 394 ? 5.820 -11.029 35.483 1.00 95.50 394 ASP A CA 1
ATOM 3177 C C . ASP A 1 394 ? 4.336 -11.064 35.062 1.00 95.50 394 ASP A C 1
ATOM 3179 O O . ASP A 1 394 ? 3.656 -10.033 34.958 1.00 95.50 394 ASP A O 1
ATOM 3183 N N . CYS A 1 395 ? 3.774 -12.271 34.938 1.00 95.81 395 CYS A N 1
ATOM 3184 C CA . CYS A 1 395 ? 2.369 -12.472 34.571 1.00 95.81 395 CYS A CA 1
ATOM 3185 C C . CYS A 1 395 ? 1.362 -11.870 35.570 1.00 95.81 395 CYS A C 1
ATOM 3187 O O . CYS A 1 395 ? 0.217 -11.602 35.193 1.00 95.81 395 CYS A O 1
ATOM 3189 N N . ARG A 1 396 ? 1.740 -11.583 36.829 1.00 96.12 396 ARG A N 1
ATOM 3190 C CA . ARG A 1 396 ? 0.826 -10.964 37.817 1.00 96.12 396 ARG A CA 1
ATOM 3191 C C . ARG A 1 396 ? 0.365 -9.575 37.386 1.00 96.12 396 ARG A C 1
ATOM 3193 O O . ARG A 1 396 ? -0.676 -9.107 37.848 1.00 96.12 396 ARG A O 1
ATOM 3200 N N . MET A 1 397 ? 1.097 -8.909 36.490 1.00 95.38 397 MET A N 1
ATOM 3201 C CA . MET A 1 397 ? 0.694 -7.617 35.928 1.00 95.38 397 MET A CA 1
ATOM 3202 C C . MET A 1 397 ? -0.635 -7.691 35.168 1.00 95.38 397 MET A C 1
ATOM 3204 O O . MET A 1 397 ? -1.391 -6.719 35.179 1.00 95.38 397 MET A O 1
ATOM 3208 N N . LEU A 1 398 ? -0.966 -8.849 34.589 1.00 96.44 398 LEU A N 1
ATOM 3209 C CA . LEU A 1 398 ? -2.201 -9.061 33.832 1.00 96.44 398 LEU A CA 1
ATOM 3210 C C . LEU A 1 398 ? -3.453 -8.972 34.716 1.00 96.44 398 LEU A C 1
ATOM 3212 O O . LEU A 1 398 ? -4.496 -8.518 34.256 1.00 96.44 398 LEU A O 1
ATOM 3216 N N . LEU A 1 399 ? -3.341 -9.275 36.017 1.00 95.19 399 LEU A N 1
ATOM 3217 C CA . LEU A 1 399 ? -4.434 -9.103 36.988 1.00 95.19 399 LEU A CA 1
ATOM 3218 C C . LEU A 1 399 ? -4.884 -7.636 37.121 1.00 95.19 399 LEU A C 1
ATOM 3220 O O . LEU A 1 399 ? -5.966 -7.354 37.632 1.00 95.19 399 LEU A O 1
ATOM 3224 N N . LYS A 1 400 ? -4.060 -6.678 36.671 1.00 96.06 400 LYS A N 1
ATOM 3225 C CA . LYS A 1 400 ? -4.376 -5.243 36.692 1.00 96.06 400 LYS A CA 1
ATOM 3226 C C . LYS A 1 400 ? -5.191 -4.788 35.471 1.00 96.06 400 LYS A C 1
ATOM 3228 O O . LYS A 1 400 ? -5.571 -3.610 35.438 1.00 96.06 400 LYS A O 1
ATOM 3233 N N . LEU A 1 401 ? -5.466 -5.686 34.518 1.00 97.00 401 LEU A N 1
ATOM 3234 C CA . LEU A 1 401 ? -6.181 -5.451 33.259 1.00 97.00 401 LEU A CA 1
ATOM 3235 C C . LEU A 1 401 ? -7.583 -6.098 33.304 1.00 97.00 401 LEU A C 1
ATOM 3237 O O . LEU A 1 401 ? -7.774 -7.210 32.822 1.00 97.00 401 LEU A O 1
ATOM 3241 N N . PRO A 1 402 ? -8.596 -5.422 33.878 1.00 95.62 402 PRO A N 1
ATOM 3242 C CA . PRO A 1 402 ? -9.879 -6.047 34.224 1.00 95.62 402 PRO A CA 1
ATOM 3243 C C . PRO A 1 402 ? -10.769 -6.409 33.026 1.00 95.62 402 PRO A C 1
ATOM 3245 O O . PRO A 1 402 ? -11.784 -7.072 33.213 1.00 95.62 402 PRO A O 1
ATOM 3248 N N . LYS A 1 403 ? -10.444 -5.922 31.823 1.00 96.75 403 LYS A N 1
ATOM 3249 C CA . LYS A 1 403 ? -11.206 -6.165 30.588 1.00 96.75 403 LYS A CA 1
ATOM 3250 C C . LYS A 1 403 ? -10.433 -6.997 29.568 1.00 96.75 403 LYS A C 1
ATOM 3252 O O . LYS A 1 403 ? -10.869 -7.069 28.425 1.00 96.75 403 LYS A O 1
ATOM 3257 N N . LEU A 1 404 ? -9.289 -7.563 29.955 1.00 97.19 404 LEU A N 1
ATOM 3258 C CA . LEU A 1 404 ? -8.479 -8.358 29.046 1.00 97.19 404 LEU A CA 1
ATOM 3259 C C . LEU A 1 404 ? -9.264 -9.614 28.652 1.00 97.19 404 LEU A C 1
ATOM 3261 O O . LEU A 1 404 ? -9.779 -10.311 29.516 1.00 97.19 404 LEU A O 1
ATOM 3265 N N . GLU A 1 405 ? -9.365 -9.864 27.354 1.00 94.06 405 GLU A N 1
ATOM 3266 C CA . GLU A 1 405 ? -10.087 -10.981 26.737 1.00 94.06 405 GLU A CA 1
ATOM 3267 C C . GLU A 1 405 ? -9.114 -11.899 25.979 1.00 94.06 405 GLU A C 1
ATOM 3269 O O . GLU A 1 405 ? -9.317 -13.110 25.933 1.00 94.06 405 GLU A O 1
ATOM 3274 N N . GLU A 1 406 ? -8.043 -11.345 25.398 1.00 92.38 406 GLU A N 1
ATOM 3275 C CA . GLU A 1 406 ? -7.050 -12.087 24.613 1.00 92.38 406 GLU A CA 1
ATOM 3276 C C . GLU A 1 406 ? -5.619 -11.649 24.953 1.00 92.38 406 GLU A C 1
ATOM 3278 O O . GLU A 1 406 ? -5.336 -10.453 25.076 1.00 92.38 406 GLU A O 1
ATOM 3283 N N . VAL A 1 407 ? -4.709 -12.619 25.082 1.00 94.88 407 VAL A N 1
ATOM 3284 C CA . VAL A 1 407 ? -3.283 -12.363 25.302 1.00 94.88 407 VAL A CA 1
ATOM 3285 C C . VAL A 1 407 ? -2.385 -13.243 24.425 1.00 94.88 407 VAL A C 1
ATOM 3287 O O . VAL A 1 407 ? -2.648 -14.435 24.231 1.00 94.88 407 VAL A O 1
ATOM 3290 N N . ASP A 1 408 ? -1.299 -12.657 23.925 1.00 87.88 408 ASP A N 1
ATOM 3291 C CA . ASP A 1 408 ? -0.187 -13.359 23.280 1.00 87.88 408 ASP A CA 1
ATOM 3292 C C . ASP A 1 408 ? 1.134 -12.994 23.970 1.00 87.88 408 ASP A C 1
ATOM 3294 O O . ASP A 1 408 ? 1.567 -11.843 23.935 1.00 87.88 408 ASP A O 1
ATOM 3298 N N . LEU A 1 409 ? 1.754 -13.982 24.616 1.00 88.88 409 LEU A N 1
ATOM 3299 C CA . LEU A 1 409 ? 3.020 -13.854 25.352 1.00 88.88 409 LEU A CA 1
ATOM 3300 C C . LEU A 1 409 ? 4.078 -14.840 24.840 1.00 88.88 409 LEU A C 1
ATOM 3302 O O . LEU A 1 409 ? 5.010 -15.204 25.558 1.00 88.88 409 LEU A O 1
ATOM 3306 N N . ARG A 1 410 ? 3.907 -15.371 23.625 1.00 81.44 410 ARG A N 1
ATOM 3307 C CA . ARG A 1 410 ? 4.850 -16.356 23.087 1.00 81.44 410 ARG A CA 1
ATOM 3308 C C . ARG A 1 410 ? 6.240 -15.736 22.973 1.00 81.44 410 ARG A C 1
ATOM 3310 O O . ARG A 1 410 ? 6.376 -14.582 22.578 1.00 81.44 410 ARG A O 1
ATOM 3317 N N . PHE A 1 411 ? 7.261 -16.535 23.278 1.00 78.62 411 PHE A N 1
ATOM 3318 C CA . PHE A 1 411 ? 8.670 -16.121 23.287 1.00 78.62 411 PHE A CA 1
ATOM 3319 C C . PHE A 1 411 ? 9.019 -15.027 24.312 1.00 78.62 411 PHE A C 1
ATOM 3321 O O . PHE A 1 411 ? 10.046 -14.371 24.177 1.00 78.62 411 PHE A O 1
ATOM 3328 N N . CYS A 1 412 ? 8.205 -14.863 25.356 1.00 85.69 412 CYS A N 1
ATOM 3329 C CA . CYS A 1 412 ? 8.571 -14.093 26.541 1.00 85.69 412 CYS A CA 1
ATOM 3330 C C . CYS A 1 412 ? 9.220 -14.994 27.613 1.00 85.69 412 CYS A C 1
ATOM 3332 O O . CYS A 1 412 ? 8.815 -16.151 27.759 1.00 85.69 412 CYS A O 1
ATOM 3334 N N . PRO A 1 413 ? 10.194 -14.492 28.392 1.00 85.38 413 PRO A N 1
ATOM 3335 C CA . PRO A 1 413 ? 10.772 -15.206 29.533 1.00 85.38 413 PRO A CA 1
ATOM 3336 C C . PRO A 1 413 ? 9.851 -15.141 30.768 1.00 85.38 413 PRO A C 1
ATOM 3338 O O . PRO A 1 413 ? 10.136 -14.439 31.733 1.00 85.38 413 PRO A O 1
ATOM 3341 N N . LEU A 1 414 ? 8.719 -15.844 30.726 1.00 91.12 414 LEU A N 1
ATOM 3342 C CA . LEU A 1 414 ? 7.650 -15.701 31.718 1.00 91.12 414 LEU A CA 1
ATOM 3343 C C . LEU A 1 414 ? 8.015 -16.207 33.124 1.00 91.12 414 LEU A C 1
ATOM 3345 O O . LEU A 1 414 ? 8.649 -17.241 33.318 1.00 91.12 414 LEU A O 1
ATOM 3349 N N . GLU A 1 415 ? 7.514 -15.477 34.115 1.00 91.12 415 GLU A N 1
ATOM 3350 C CA . GLU A 1 415 ? 7.452 -15.831 35.527 1.00 91.12 415 GLU A CA 1
ATOM 3351 C C . GLU A 1 415 ? 5.991 -15.723 36.002 1.00 91.12 415 GLU A C 1
ATOM 3353 O O . GLU A 1 415 ? 5.184 -14.971 35.444 1.00 91.12 415 GLU A O 1
ATOM 3358 N N . HIS A 1 416 ? 5.640 -16.452 37.065 1.00 93.94 416 HIS A N 1
ATOM 3359 C CA . HIS A 1 416 ? 4.285 -16.473 37.638 1.00 93.94 416 HIS A CA 1
ATOM 3360 C C . HIS A 1 416 ? 3.174 -16.933 36.673 1.00 93.94 416 HIS A C 1
ATOM 3362 O O . HIS A 1 416 ? 2.038 -16.450 36.731 1.00 93.94 416 HIS A O 1
ATOM 3368 N N . GLU A 1 417 ? 3.480 -17.873 35.776 1.00 91.06 417 GLU A N 1
ATOM 3369 C CA . GLU A 1 417 ? 2.544 -18.391 34.770 1.00 91.06 417 GLU A CA 1
ATOM 3370 C C . GLU A 1 417 ? 1.263 -19.001 35.363 1.00 91.06 417 GLU A C 1
ATOM 3372 O O . GLU A 1 417 ? 0.236 -19.059 34.684 1.00 91.06 417 GLU A O 1
ATOM 3377 N N . GLU A 1 418 ? 1.265 -19.401 36.642 1.00 91.31 418 GLU A N 1
ATOM 3378 C CA . GLU A 1 418 ? 0.064 -19.844 37.355 1.00 91.31 418 GLU A CA 1
ATOM 3379 C C . GLU A 1 418 ? -1.086 -18.825 37.272 1.00 91.31 418 GLU A C 1
ATOM 3381 O O . GLU A 1 418 ? -2.255 -19.212 37.253 1.00 91.31 418 GLU A O 1
ATOM 3386 N N . VAL A 1 419 ? -0.771 -17.530 37.138 1.00 92.25 419 VAL A N 1
ATOM 3387 C CA . VAL A 1 419 ? -1.752 -16.450 36.960 1.00 92.25 419 VAL A CA 1
ATOM 3388 C C . VAL A 1 419 ? -2.583 -16.653 35.694 1.00 92.25 419 VAL A C 1
ATOM 3390 O O . VAL A 1 419 ? -3.792 -16.418 35.715 1.00 92.25 419 VAL A O 1
ATOM 3393 N N . LEU A 1 420 ? -1.981 -17.142 34.608 1.00 88.56 420 LEU A N 1
ATOM 3394 C CA . LEU A 1 420 ? -2.661 -17.348 33.326 1.00 88.56 420 LEU A CA 1
ATOM 3395 C C . LEU A 1 420 ? -3.799 -18.372 33.427 1.00 88.56 420 LEU A C 1
ATOM 3397 O O . LEU A 1 420 ? -4.745 -18.311 32.650 1.00 88.56 420 LEU A O 1
ATOM 3401 N N . GLN A 1 421 ? -3.737 -19.289 34.398 1.00 86.62 421 GLN A N 1
ATOM 3402 C CA . GLN A 1 421 ? -4.794 -20.274 34.657 1.00 86.62 421 GLN A CA 1
ATOM 3403 C C . GLN A 1 421 ? -5.960 -19.693 35.465 1.00 86.62 421 GLN A C 1
ATOM 3405 O O . GLN A 1 421 ? -7.044 -20.270 35.486 1.00 86.62 421 GLN A O 1
ATOM 3410 N N . THR A 1 422 ? -5.733 -18.570 36.151 1.00 89.81 422 THR A N 1
ATOM 3411 C CA . THR A 1 422 ? -6.756 -17.873 36.945 1.00 89.81 422 THR A CA 1
ATOM 3412 C C . THR A 1 422 ? -7.557 -16.863 36.126 1.00 89.81 422 THR A C 1
ATOM 3414 O O . THR A 1 422 ? -8.618 -16.423 36.565 1.00 89.81 422 THR A O 1
ATOM 3417 N N . LEU A 1 423 ? -7.051 -16.492 34.948 1.00 87.19 423 LEU A N 1
ATOM 3418 C CA . LEU A 1 423 ? -7.663 -15.528 34.043 1.00 87.19 423 LEU A CA 1
ATOM 3419 C C . LEU A 1 423 ? -8.585 -16.245 33.048 1.00 87.19 423 LEU A C 1
ATOM 3421 O O . LEU A 1 423 ? -8.172 -17.191 32.382 1.00 87.19 423 LEU A O 1
ATOM 3425 N N . ASP A 1 424 ? -9.820 -15.763 32.910 1.00 86.94 424 ASP A N 1
ATOM 3426 C CA . ASP A 1 424 ? -10.759 -16.220 31.875 1.00 86.94 424 ASP A CA 1
ATOM 3427 C C . ASP A 1 424 ? -10.486 -15.485 30.553 1.00 86.94 424 ASP A C 1
ATOM 3429 O O . ASP A 1 424 ? -11.228 -14.592 30.147 1.00 86.94 424 ASP A O 1
ATOM 3433 N N . ILE A 1 425 ? -9.339 -15.790 29.935 1.00 86.50 425 ILE A N 1
ATOM 3434 C CA . ILE A 1 425 ? -8.851 -15.120 28.722 1.00 86.50 425 ILE A CA 1
ATOM 3435 C C . ILE A 1 425 ? -8.387 -16.123 27.668 1.00 86.50 425 ILE A C 1
ATOM 3437 O O . ILE A 1 425 ? -7.850 -17.191 27.972 1.00 86.50 425 ILE A O 1
ATOM 3441 N N . ARG A 1 426 ? -8.541 -15.758 26.394 1.00 82.31 426 ARG A N 1
ATOM 3442 C CA . ARG A 1 426 ? -8.018 -16.521 25.263 1.00 82.31 426 ARG A CA 1
ATOM 3443 C C . ARG A 1 426 ? -6.506 -16.332 25.154 1.00 82.31 426 ARG A C 1
ATOM 3445 O O . ARG A 1 426 ? -6.019 -15.214 25.027 1.00 82.31 426 ARG A O 1
ATOM 3452 N N . GLN A 1 427 ? -5.772 -17.440 25.125 1.00 76.44 427 GLN A N 1
ATOM 3453 C CA . GLN A 1 427 ? -4.321 -17.450 24.935 1.00 76.44 427 GLN A CA 1
ATOM 3454 C C . GLN A 1 427 ? -3.981 -17.883 23.506 1.00 76.44 427 GLN A C 1
ATOM 3456 O O . GLN A 1 427 ? -4.420 -18.942 23.045 1.00 76.44 427 GLN A O 1
ATOM 3461 N N . VAL A 1 428 ? -3.216 -17.071 22.779 1.00 69.44 428 VAL A N 1
ATOM 3462 C CA . VAL A 1 428 ? -2.824 -17.374 21.396 1.00 69.44 428 VAL A CA 1
ATOM 3463 C C . VAL A 1 428 ? -1.610 -18.308 21.387 1.00 69.44 428 VAL A C 1
ATOM 3465 O O . VAL A 1 428 ? -0.530 -17.949 21.835 1.00 69.44 428 VAL A O 1
ATOM 3468 N N . GLY A 1 429 ? -1.775 -19.524 20.854 1.00 50.41 429 GLY A N 1
ATOM 3469 C CA . GLY A 1 429 ? -0.663 -20.432 20.532 1.00 50.41 429 GLY A CA 1
ATOM 3470 C C . GLY A 1 429 ? 0.087 -21.068 21.715 1.00 50.41 429 GLY A C 1
ATOM 3471 O O . GLY A 1 429 ? 1.074 -21.756 21.477 1.00 50.41 429 GLY A O 1
ATOM 3472 N N . LEU A 1 430 ? -0.387 -20.909 22.954 1.00 48.12 430 LEU A N 1
ATOM 3473 C CA . LEU A 1 430 ? 0.066 -21.679 24.120 1.00 48.12 430 LEU A CA 1
ATOM 3474 C C . LEU A 1 430 ? -0.701 -23.014 24.173 1.00 48.12 430 LEU A C 1
ATOM 3476 O O . LEU A 1 430 ? -1.636 -23.197 24.951 1.00 48.12 430 LEU A O 1
ATOM 3480 N N . ALA A 1 431 ? -0.376 -23.944 23.272 1.00 34.03 431 ALA A N 1
ATOM 3481 C CA . ALA A 1 431 ? -0.886 -25.307 23.379 1.00 34.03 431 ALA A CA 1
ATOM 3482 C C . ALA A 1 431 ? -0.199 -25.998 24.565 1.00 34.03 431 ALA A C 1
ATOM 3484 O O . ALA A 1 431 ? 1.025 -26.013 24.650 1.00 34.03 431 ALA A O 1
ATOM 3485 N N . LYS A 1 432 ? -0.996 -26.564 25.479 1.00 36.31 432 LYS A N 1
ATOM 3486 C CA . LYS A 1 432 ? -0.505 -27.380 26.594 1.00 36.31 432 LYS A CA 1
ATOM 3487 C C . LYS A 1 432 ? 0.335 -28.532 26.038 1.00 36.31 432 LYS A C 1
ATOM 3489 O O . LYS A 1 432 ? -0.227 -29.430 25.412 1.00 36.31 432 LYS A O 1
ATOM 3494 N N . GLU A 1 433 ? 1.633 -28.552 26.320 1.00 30.27 433 GLU A N 1
ATOM 3495 C CA . GLU A 1 433 ? 2.375 -29.811 26.352 1.00 30.27 433 GLU A CA 1
ATOM 3496 C C . GLU A 1 433 ? 1.781 -30.647 27.496 1.00 30.27 433 GLU A C 1
ATOM 3498 O O . GLU A 1 433 ? 2.068 -30.444 28.675 1.00 30.27 433 GLU A O 1
ATOM 3503 N N . GLN A 1 434 ? 0.836 -31.528 27.163 1.00 29.28 434 GLN A N 1
ATOM 3504 C CA . GLN A 1 434 ? 0.415 -32.597 28.060 1.00 29.28 434 GLN A CA 1
ATOM 3505 C C . GLN A 1 434 ? 1.376 -33.772 27.873 1.00 29.28 434 GLN A C 1
ATOM 3507 O O . GLN A 1 434 ? 1.281 -34.455 26.861 1.00 29.28 434 GLN A O 1
ATOM 3512 N N . GLN A 1 435 ? 2.254 -33.927 28.873 1.00 31.11 435 GLN A N 1
ATOM 3513 C CA . GLN A 1 435 ? 3.021 -35.108 29.317 1.00 31.11 435 GLN A CA 1
ATOM 3514 C C . GLN A 1 435 ? 3.685 -36.028 28.287 1.00 31.11 435 GLN A C 1
ATOM 3516 O O . GLN A 1 435 ? 2.972 -36.738 27.546 1.00 31.11 435 GLN A O 1
#

Foldseek 3Di:
DDFCQFPVNLLCLAAPDAAAADDPVQQVLQCVQAVFHDAPAVVVCRHRHVLPLLCQFQKHFQHGDPRFYKLLVVLVLVLVVCVVVLVVCVVVVNNVVCPVPLSSVCNVDDSVCNVVQAFMFGWGIAGPVRQKTKGHGPVCRVVVPNFAFMWMAPGSGSGRIDGDGRGDRRVSLVSSLSSLQLAAPKDKDFDPVVVVVVCVVLVHDVVSQVVPDQKTWDADPVQQKIWIWGDDPVTIMIIMHHRDHHDPPGDRTDRQPSPPDDPDFLAQEDEPDDPDDQDPQAAEDALQQLVVLCVSQVVQQQDPVSSLVSLQPDAADARDLRSWDADPVRHTYRYHRPRDDSSHDHDNQDPLSNLSHQNHAYYADERHEHNDPVSLLSNQNHAEYEPHQYQDEEPVSVVSHPNHAEYEQHNYNYDPCVVVVVDNHHYPPPDDPDD

pLDDT: mean 86.95, std 12.85, range [29.28, 98.56]

Secondary structure (DSSP, 8-state):
-BSS--HHHHHHHHS-SS-----HHHHHHHHHHHTSPPPHHHHHHHHHHTT-GGGGBSEEEPPTTTS-EEHHHHHHHHHHTTHHHHHHHHHTT-GGGGTT-HHHHHHTS-GGGGGGT---EEEEEEETTS--EEEEEHHHHHTT-SS--EEEESSSSSS-EEEEESSHHHHHHHHHHHHHTT-TT--EE-SHHHHHHHHHHHT--HHHHHTT-SEEEEEETTTTEEEEEEE-SS-EEEEEEESS---TTSPPP-BPPP-----S--BEEEESS---SPPTT-EEE-HHHHHHHHHHHGGG--SHHHHHHHHHH--EEEE--TT-EE-TTSEEEEPPPTT--TTEEE-TT--GGGGG-TT--EEEE-SB--S--GGGGG-TT--EEE-TTSS--BGGGGGG-TT--EEE-TT---B-THHHHHS--EESS------